Protein AF-A0A920VKP1-F1 (afdb_monomer)

Radius of gyration: 24.58 Å; Cα contacts (8 Å, |Δi|>4): 912; chains: 1; bounding box: 59×66×65 Å

Foldseek 3Di:
DWKFKAFPDDDAFCCPLVVCRAFIFDWDWDDDPQKIWIFTFDFQADEDCPDPCNVVRVVVRRHDTQDMFGFPDADPVRDTDTDCFCSQQDDRPSHDSAPAWDNVQKGWPDWDDDPFKIKTKMKIKGWHQDRDDDPDDDPDDDDDDDPDPRDTDIDITIMMMMDGHDDPDADFFAWDDPLFFFDWAWHFYPHDPDPDGDTTITGAAADFDFPDNPAQAGATPDAQEEEEEPPPDPLLLVLLQLLFCLCQVLVVLLRYNRRTTYDHFDDCVRPVPDDQSHLQHAYEAEAAYPDQDKAWAFDADSVHSHTRYIYIYHYPNVLVVLLVLCLVQPVVQDVQSVDPPRDSVVSSNSVSLRSNLSSCRRRTGAADQCFLVPDDLVLLLAQVSCVVFVLENTQASSHPPAFNSSHDNVSNHDPSSRGGGGTNSNSLSSNLRRRDDPVDPHSVVCVVVSVCSSVCVPDDDPD

Secondary structure (DSSP, 8-state):
-EEEEEES---TT-GGGTTTTS-EEEEEEEEETTEEEEEEE--SEE--TTSTTHHHHHHHTT--EEEEEE--EE-TT-PEE---HHHHHS--GGG-SSBT--GGG-EEEEEEE-SSEEEEEEEEEEEEPPPPP------S------------EEEEEEEEEEEEPPPSSPPPP-B--TTS---EEEEEETT-SSSS--EEEEE-EE---BSSTTSSS--BSS-EEEEEPTTS-TTTHHHHHHHHHTTHHHHHHTT-TT-EEEEEPPPTTT-TT--TT-TTSEEEEEE--SS--EEEEEEE-TTT-EEEEEEEEEETTHHHHHHHHHHHHHGGG-GGGSSSSPPHHHHHHHHHHHHHHHHHHHTTPPP-TTGGGSS-TTGGG-HHHHHHTTS-SSS-TTSS--S-TT--GGG---GGGGS--S-HHHHHHHHHHH---TT-SSTTTTHHHHHHHHTTTT-----

Sequence (463 aa):
MLLIQRTMESTLQDPGSFFTGGPRLIVQWERQGDRVILRGKDYDMIADSTAAIWSVVSGFRRGPVLATFDVEAYGADSSAVIDVSDVFLTNIPELNPIDGLNRGRSWVEESWSFEDAVNVQVTQSGSGRGAAPGGRGGGPGGGRGGGQGQTRSQRAQRVFFSMARLPEEPMMPRWHDERVGFNSSRSYDFTRPDNRLEQIRFIHRFKLVKENPNAEISDPVDPIVYWIDPATPDWLKPWIVKGVNEWQPAFEDAGFSNAIVGRIAPTPEEDPSFSMYDARHSAIYWRPSTVANATGGQIVDPRSGQILKGEVNMYHNIMELQKNWYFIQVGPLDERAQSLPMPDSLMGRLVEYVVTHEIGHSIGFPHNMKASAMYPADSVRSASFLERMGGTHTATLMDYSRFNYVAQPEDNIPLEYLIPQVGPYDHFGVRWGYSPIPEADTPDEELETLNEWARGKRIFTRG

Nearest PDB structures (foldseek):
  6h03-assembly1_E  TM=4.104E-01  e=2.369E-01  Homo sapiens
  6yfq-assembly1_AA  TM=1.968E-01  e=4.390E+00  Leviviridae sp.
  5lf5-assembly1_A-2  TM=1.825E-01  e=9.240E+00  Mus musculus

Structure (mmCIF, N/CA/C/O backbone):
data_AF-A0A920VKP1-F1
#
_entry.id   AF-A0A920VKP1-F1
#
loop_
_atom_site.group_PDB
_atom_site.id
_atom_site.type_symbol
_atom_site.label_atom_id
_atom_site.label_alt_id
_atom_site.label_comp_id
_atom_site.label_asym_id
_atom_site.label_entity_id
_atom_site.label_seq_id
_atom_site.pdbx_PDB_ins_code
_atom_site.Cartn_x
_atom_site.Cartn_y
_atom_site.Cartn_z
_atom_site.occupancy
_atom_site.B_iso_or_equiv
_atom_site.auth_seq_id
_atom_site.auth_comp_id
_atom_site.auth_asym_id
_atom_site.auth_atom_id
_atom_site.pdbx_PDB_model_num
ATOM 1 N N . MET A 1 1 ? 9.519 -6.803 -16.233 1.00 84.50 1 MET A N 1
ATOM 2 C CA . MET A 1 1 ? 10.061 -6.273 -14.966 1.00 84.50 1 MET A CA 1
ATOM 3 C C . MET A 1 1 ? 9.212 -5.091 -14.540 1.00 84.50 1 MET A C 1
ATOM 5 O O . MET A 1 1 ? 8.651 -4.422 -15.397 1.00 84.50 1 MET A O 1
ATOM 9 N N . LEU A 1 2 ? 9.083 -4.862 -13.245 1.00 83.31 2 LEU A N 1
ATOM 10 C CA . LEU A 1 2 ? 8.477 -3.690 -12.639 1.00 83.31 2 LEU A CA 1
ATOM 11 C C . LEU A 1 2 ? 9.584 -2.680 -12.333 1.00 83.31 2 LEU A C 1
ATOM 13 O O . LEU A 1 2 ? 10.494 -2.996 -11.576 1.00 83.31 2 LEU A O 1
ATOM 17 N N . LEU A 1 3 ? 9.501 -1.493 -12.926 1.00 81.94 3 LEU A N 1
ATOM 18 C CA . LEU A 1 3 ? 10.370 -0.357 -12.650 1.00 81.94 3 LEU A CA 1
ATOM 19 C C . LEU A 1 3 ? 9.624 0.624 -11.749 1.00 81.94 3 LEU A C 1
ATOM 21 O O . LEU A 1 3 ? 8.578 1.165 -12.114 1.00 81.94 3 LEU A O 1
ATOM 25 N N . ILE A 1 4 ? 10.184 0.848 -10.570 1.00 78.69 4 ILE A N 1
ATOM 26 C CA . ILE A 1 4 ? 9.683 1.749 -9.545 1.00 78.69 4 ILE A CA 1
ATOM 27 C C . ILE A 1 4 ? 10.696 2.864 -9.353 1.00 78.69 4 ILE A C 1
ATOM 29 O O . ILE A 1 4 ? 11.867 2.608 -9.086 1.00 78.69 4 ILE A O 1
ATOM 33 N N . GLN A 1 5 ? 10.229 4.103 -9.435 1.00 78.06 5 GLN A N 1
ATOM 34 C CA . GLN A 1 5 ? 11.038 5.273 -9.132 1.00 78.06 5 GLN A CA 1
ATOM 35 C C . GLN A 1 5 ? 10.550 5.957 -7.855 1.00 78.06 5 GLN A C 1
ATOM 37 O O . GLN A 1 5 ? 9.350 6.154 -7.643 1.00 78.06 5 GLN A O 1
ATOM 42 N N . ARG A 1 6 ? 11.485 6.372 -7.003 1.00 76.00 6 ARG A N 1
ATOM 43 C CA . ARG A 1 6 ? 11.210 7.072 -5.747 1.00 76.00 6 ARG A CA 1
ATOM 44 C C . ARG A 1 6 ? 12.162 8.244 -5.580 1.00 76.00 6 ARG A C 1
ATOM 46 O O . ARG A 1 6 ? 13.371 8.064 -5.557 1.00 76.00 6 ARG A O 1
ATOM 53 N N . THR A 1 7 ? 11.631 9.444 -5.389 1.00 69.88 7 THR A N 1
ATOM 54 C CA . THR A 1 7 ? 12.447 10.561 -4.902 1.00 69.88 7 THR A CA 1
ATOM 55 C C . THR A 1 7 ? 12.664 10.383 -3.400 1.00 69.88 7 THR A C 1
ATOM 57 O O . THR A 1 7 ? 11.697 10.313 -2.642 1.00 69.88 7 THR A O 1
ATOM 60 N N . MET A 1 8 ? 13.921 10.280 -2.967 1.00 68.56 8 MET A N 1
ATOM 61 C CA . MET A 1 8 ? 14.285 10.043 -1.562 1.00 68.56 8 MET A CA 1
ATOM 62 C C . MET A 1 8 ? 14.210 11.329 -0.730 1.00 68.56 8 MET A C 1
ATOM 64 O O . MET A 1 8 ? 13.926 11.293 0.465 1.00 68.56 8 MET A O 1
ATOM 68 N N . GLU A 1 9 ? 14.441 12.476 -1.369 1.00 62.19 9 GLU A N 1
ATOM 69 C CA . GLU A 1 9 ? 14.455 13.791 -0.733 1.00 62.19 9 GLU A CA 1
ATOM 70 C C . GLU A 1 9 ? 13.168 14.555 -1.051 1.00 62.19 9 GLU A C 1
ATOM 72 O O . GLU A 1 9 ? 13.020 15.161 -2.110 1.00 62.19 9 GLU A O 1
ATOM 77 N N . SER A 1 10 ? 12.225 14.550 -0.110 1.00 51.06 10 SER A N 1
ATOM 78 C CA . SER A 1 10 ? 11.078 15.455 -0.139 1.00 51.06 10 SER A CA 1
ATOM 79 C C . SER A 1 10 ? 11.280 16.604 0.826 1.00 51.06 10 SER A C 1
ATOM 81 O O . SER A 1 10 ? 11.380 16.396 2.034 1.00 51.06 10 SER A O 1
ATOM 83 N N . THR A 1 11 ? 11.236 17.827 0.312 1.00 46.12 11 THR A N 1
ATOM 84 C CA . THR A 1 11 ? 11.181 19.032 1.144 1.00 46.12 11 THR A CA 1
ATOM 85 C C . THR A 1 11 ? 9.770 19.282 1.692 1.00 46.12 11 THR A C 1
ATOM 87 O O . THR A 1 11 ? 8.772 18.789 1.173 1.00 46.12 11 THR A O 1
ATOM 90 N N . LEU A 1 12 ? 9.715 20.086 2.753 1.00 48.16 12 LEU A N 1
ATOM 91 C CA . LEU A 1 12 ? 8.594 20.410 3.645 1.00 48.16 12 LEU A CA 1
ATOM 92 C C . LEU A 1 12 ? 7.227 20.794 3.012 1.00 48.16 12 LEU A C 1
ATOM 94 O O . LEU A 1 12 ? 6.290 20.984 3.788 1.00 48.16 12 LEU A O 1
ATOM 98 N N . GLN A 1 13 ? 7.089 20.986 1.686 1.00 46.62 13 GLN A N 1
ATOM 99 C CA . GLN A 1 13 ? 5.986 21.771 1.082 1.00 46.62 13 GLN A CA 1
ATOM 100 C C . GLN A 1 13 ? 5.433 21.328 -0.299 1.00 46.62 13 GLN A C 1
ATOM 102 O O . GLN A 1 13 ? 4.653 22.086 -0.871 1.00 46.62 13 GLN A O 1
ATOM 107 N N . ASP A 1 14 ? 5.758 20.155 -0.859 1.00 46.66 14 ASP A N 1
ATOM 108 C CA . ASP A 1 14 ? 5.208 19.750 -2.180 1.00 46.66 14 ASP A CA 1
ATOM 109 C C . ASP A 1 14 ? 4.529 18.367 -2.195 1.00 46.66 14 ASP A C 1
ATOM 111 O O . ASP A 1 14 ? 5.041 17.443 -2.815 1.00 46.66 14 ASP A O 1
ATOM 115 N N . PRO A 1 15 ? 3.359 18.192 -1.551 1.00 40.69 15 PRO A N 1
ATOM 116 C CA . PRO A 1 15 ? 2.653 16.906 -1.485 1.00 40.69 15 PRO A CA 1
ATOM 117 C C . PRO A 1 15 ? 2.220 16.350 -2.860 1.00 40.69 15 PRO A C 1
ATOM 119 O O . PRO A 1 15 ? 1.941 15.159 -2.968 1.00 40.69 15 PRO A O 1
ATOM 122 N N . GLY A 1 16 ? 2.170 17.179 -3.914 1.00 38.59 16 GLY A N 1
ATOM 123 C CA . GLY A 1 16 ? 1.652 16.814 -5.240 1.00 38.59 16 GLY A CA 1
ATOM 124 C C . GLY A 1 16 ? 2.513 15.803 -6.001 1.00 38.59 16 GLY A C 1
ATOM 125 O O . GLY A 1 16 ? 1.975 14.929 -6.674 1.00 38.59 16 GLY A O 1
ATOM 126 N N . SER A 1 17 ? 3.836 15.880 -5.846 1.00 44.00 17 SER A N 1
ATOM 127 C CA . SER A 1 17 ? 4.789 14.911 -6.414 1.00 44.00 17 SER A CA 1
ATOM 128 C C . SER A 1 17 ? 4.730 13.536 -5.714 1.00 44.00 17 SER A C 1
ATOM 130 O O . SER A 1 17 ? 5.165 12.524 -6.262 1.00 44.00 17 SER A O 1
ATOM 132 N N . PHE A 1 18 ? 4.151 13.477 -4.505 1.00 44.25 18 PHE A N 1
ATOM 133 C CA . PHE A 1 18 ? 4.153 12.281 -3.652 1.00 44.25 18 PHE A CA 1
ATOM 134 C C . PHE A 1 18 ? 2.936 11.378 -3.826 1.00 44.25 18 PHE A C 1
ATOM 136 O O . PHE A 1 18 ? 3.091 10.167 -3.692 1.00 44.25 18 PHE A O 1
ATOM 143 N N . PHE A 1 19 ? 1.761 11.913 -4.184 1.00 39.72 19 PHE A N 1
ATOM 144 C CA . PHE A 1 19 ? 0.551 11.094 -4.378 1.00 39.72 19 PHE A CA 1
ATOM 145 C C . PHE A 1 19 ? 0.702 10.028 -5.472 1.00 39.72 19 PHE A C 1
ATOM 147 O O . PHE A 1 19 ? 0.017 9.011 -5.430 1.00 39.72 19 PHE A O 1
ATOM 154 N N . THR A 1 20 ? 1.597 10.231 -6.439 1.00 44.19 20 THR A N 1
ATOM 155 C CA . THR A 1 20 ? 1.858 9.256 -7.506 1.00 44.19 20 THR A CA 1
ATOM 156 C C . THR A 1 20 ? 3.029 8.326 -7.198 1.00 44.19 20 THR A C 1
ATOM 158 O O . THR A 1 20 ? 3.114 7.263 -7.807 1.00 44.19 20 THR A O 1
ATOM 161 N N . GLY A 1 21 ? 3.896 8.672 -6.233 1.00 52.50 21 GLY A N 1
ATOM 162 C CA . GLY A 1 21 ? 5.114 7.921 -5.940 1.00 52.50 21 GLY A CA 1
ATOM 163 C C . GLY A 1 21 ? 5.900 7.654 -7.219 1.00 52.50 21 GLY A C 1
ATOM 164 O O . GLY A 1 21 ? 5.988 6.503 -7.624 1.00 52.50 21 GLY A O 1
ATOM 165 N N . GLY A 1 22 ? 6.394 8.708 -7.878 1.00 59.03 22 GLY A N 1
ATOM 166 C CA . GLY A 1 22 ? 7.112 8.596 -9.151 1.00 59.03 22 GLY A CA 1
ATOM 167 C C . GLY A 1 22 ? 6.372 7.793 -10.241 1.00 59.03 22 GLY A C 1
ATOM 168 O O . GLY A 1 22 ? 5.240 7.344 -10.070 1.00 59.03 22 GLY A O 1
ATOM 169 N N . PRO A 1 23 ? 6.980 7.612 -11.413 1.00 64.31 23 PRO A N 1
ATOM 170 C CA . PRO A 1 23 ? 6.503 6.640 -12.379 1.00 64.31 23 PRO A CA 1
ATOM 171 C C . PRO A 1 23 ? 6.660 5.208 -11.849 1.00 64.31 23 PRO A C 1
ATOM 173 O O . PRO A 1 23 ? 7.666 4.834 -11.237 1.00 64.31 23 PRO A O 1
ATOM 176 N N . ARG A 1 24 ? 5.631 4.402 -12.116 1.00 80.31 24 ARG A N 1
ATOM 177 C CA . ARG A 1 24 ? 5.599 2.952 -11.917 1.00 80.31 24 ARG A CA 1
ATOM 178 C C . ARG A 1 24 ? 5.320 2.348 -13.278 1.00 80.31 24 ARG A C 1
ATOM 180 O O . ARG A 1 24 ? 4.229 2.529 -13.814 1.00 80.31 24 ARG A O 1
ATOM 187 N N . LEU A 1 25 ? 6.311 1.692 -13.858 1.00 86.44 25 LEU A N 1
ATOM 188 C CA . LEU A 1 25 ? 6.225 1.192 -15.223 1.00 86.44 25 LEU A CA 1
ATOM 189 C C . LEU A 1 25 ? 6.454 -0.306 -15.228 1.00 86.44 25 LEU A C 1
ATOM 191 O O . LEU A 1 25 ? 7.379 -0.805 -14.591 1.00 86.44 25 LEU A O 1
ATOM 195 N N . ILE A 1 26 ? 5.662 -1.027 -16.013 1.00 89.25 26 ILE A N 1
ATOM 196 C CA . ILE A 1 26 ? 6.088 -2.355 -16.430 1.00 89.25 26 ILE A CA 1
ATOM 197 C C . ILE A 1 26 ? 6.994 -2.170 -17.635 1.00 89.25 26 ILE A C 1
ATOM 199 O O . ILE A 1 26 ? 6.613 -1.538 -18.617 1.00 89.25 26 ILE A O 1
ATOM 203 N N . VAL A 1 27 ? 8.203 -2.710 -17.550 1.00 91.81 27 VAL A N 1
ATOM 204 C CA . VAL A 1 27 ? 9.206 -2.623 -18.604 1.00 91.81 27 VAL A CA 1
ATOM 205 C C . VAL A 1 27 ? 9.667 -4.001 -19.064 1.00 91.81 27 VAL A C 1
ATOM 207 O O . VAL A 1 27 ? 9.647 -4.977 -18.306 1.00 91.81 27 VAL A O 1
ATOM 210 N N . GLN A 1 28 ? 10.089 -4.091 -20.319 1.00 92.81 28 GLN A N 1
ATOM 211 C CA . GLN A 1 28 ? 10.661 -5.295 -20.911 1.00 92.81 28 GLN A CA 1
ATOM 212 C C . GLN A 1 28 ? 11.976 -4.961 -21.609 1.00 92.81 28 GLN A C 1
ATOM 214 O O . GLN A 1 28 ? 12.040 -4.012 -22.390 1.00 92.81 28 GLN A O 1
ATOM 219 N N . TRP A 1 29 ? 12.991 -5.778 -21.339 1.00 92.88 29 TRP A N 1
ATOM 220 C CA . TRP A 1 29 ? 14.265 -5.774 -22.047 1.00 92.88 29 TRP A CA 1
ATOM 221 C C . TRP A 1 29 ? 14.199 -6.768 -23.213 1.00 92.88 29 TRP A C 1
ATOM 223 O O . TRP A 1 29 ? 13.805 -7.920 -23.028 1.00 92.88 29 TRP A O 1
ATOM 233 N N . GLU A 1 30 ? 14.550 -6.327 -24.419 1.00 93.88 30 GLU A N 1
ATOM 234 C CA . GLU A 1 30 ? 14.538 -7.136 -25.645 1.00 93.88 30 GLU A CA 1
ATOM 235 C C . GLU A 1 30 ? 15.901 -7.032 -26.343 1.00 93.88 30 GLU A C 1
ATOM 237 O O . GLU A 1 30 ? 16.362 -5.924 -26.608 1.00 93.88 30 GLU A O 1
ATOM 242 N N . ARG A 1 31 ? 16.542 -8.159 -26.685 1.00 93.31 31 ARG A N 1
ATOM 243 C CA . ARG A 1 31 ? 17.766 -8.162 -27.509 1.00 93.31 31 ARG A CA 1
ATOM 244 C C . ARG A 1 31 ? 17.423 -8.388 -28.982 1.00 93.31 31 ARG A C 1
ATOM 246 O O . ARG A 1 31 ? 16.728 -9.346 -29.311 1.00 93.31 31 ARG A O 1
ATOM 253 N N . GLN A 1 32 ? 17.942 -7.540 -29.867 1.00 92.56 32 GLN A N 1
ATOM 254 C CA . GLN A 1 32 ? 17.837 -7.671 -31.323 1.00 92.56 32 GLN A CA 1
ATOM 255 C C . GLN A 1 32 ? 19.216 -7.481 -31.962 1.00 92.56 32 GLN A C 1
ATOM 257 O O . GLN A 1 32 ? 19.676 -6.354 -32.137 1.00 92.56 32 GLN A O 1
ATOM 262 N N . GLY A 1 33 ? 19.880 -8.589 -32.310 1.00 91.12 33 GLY A N 1
ATOM 263 C CA . GLY A 1 33 ? 21.278 -8.554 -32.752 1.00 91.12 33 GLY A CA 1
ATOM 264 C C . GLY A 1 33 ? 22.174 -7.939 -31.674 1.00 91.12 33 GLY A C 1
ATOM 265 O O . GLY A 1 33 ? 22.055 -8.308 -30.506 1.00 91.12 33 GLY A O 1
ATOM 266 N N . ASP A 1 34 ? 22.993 -6.964 -32.070 1.00 93.25 34 ASP A N 1
ATOM 267 C CA . ASP A 1 34 ? 23.908 -6.216 -31.194 1.00 93.25 34 ASP A CA 1
ATOM 268 C C . ASP A 1 34 ? 23.252 -5.001 -30.514 1.00 93.25 34 ASP A C 1
ATOM 270 O O . ASP A 1 34 ? 23.934 -4.060 -30.113 1.00 93.25 34 ASP A O 1
ATOM 274 N N . ARG A 1 35 ? 21.919 -4.997 -30.386 1.00 95.50 35 ARG A N 1
ATOM 275 C CA . ARG A 1 35 ? 21.173 -3.963 -29.658 1.00 95.50 35 ARG A CA 1
ATOM 276 C C . ARG A 1 35 ? 20.294 -4.553 -28.574 1.00 95.50 35 ARG A C 1
ATOM 278 O O . ARG A 1 35 ? 19.673 -5.602 -28.760 1.00 95.50 35 ARG A O 1
ATOM 285 N N . VAL A 1 36 ? 20.158 -3.817 -27.480 1.00 96.50 36 VAL A N 1
ATOM 286 C CA . VAL A 1 36 ? 19.179 -4.070 -26.424 1.00 96.50 36 VAL A CA 1
ATOM 287 C C . VAL A 1 36 ? 18.184 -2.912 -26.378 1.00 96.50 36 VAL A C 1
ATOM 289 O O . VAL A 1 36 ? 18.544 -1.751 -26.542 1.00 96.50 36 VAL A O 1
ATOM 292 N N . ILE A 1 37 ? 16.906 -3.221 -26.187 1.00 95.31 37 ILE A N 1
ATOM 293 C CA . ILE A 1 37 ? 15.801 -2.261 -26.189 1.00 95.31 37 ILE A CA 1
ATOM 294 C C . ILE A 1 37 ? 15.087 -2.343 -24.843 1.00 95.31 37 ILE A C 1
ATOM 296 O O . ILE A 1 37 ? 14.691 -3.431 -24.425 1.00 95.31 37 ILE A O 1
ATOM 300 N N . LEU A 1 38 ? 14.875 -1.195 -24.201 1.00 94.56 38 LEU A N 1
ATOM 301 C CA . LEU A 1 38 ? 13.991 -1.049 -23.048 1.00 94.56 38 LEU A CA 1
ATOM 302 C C . LEU A 1 38 ? 12.633 -0.535 -23.527 1.00 94.56 38 LEU A C 1
ATOM 304 O O . LEU A 1 38 ? 12.546 0.551 -24.104 1.00 94.56 38 LEU A O 1
ATOM 308 N N . ARG A 1 39 ? 11.564 -1.297 -23.290 1.00 93.38 39 ARG A N 1
ATOM 309 C CA . ARG A 1 39 ? 10.190 -0.920 -23.660 1.00 93.38 39 ARG A CA 1
ATOM 310 C C . ARG A 1 39 ? 9.286 -0.783 -22.454 1.00 93.38 39 ARG A C 1
ATOM 312 O O . ARG A 1 39 ? 9.370 -1.605 -21.549 1.00 93.38 39 ARG A O 1
ATOM 319 N N . GLY A 1 40 ? 8.365 0.175 -22.503 1.00 91.44 40 GLY A N 1
ATOM 320 C CA . GLY A 1 40 ? 7.200 0.198 -21.621 1.00 91.44 40 GLY A CA 1
ATOM 321 C C . GLY A 1 40 ? 6.178 -0.856 -22.052 1.00 91.44 40 GLY A C 1
ATOM 322 O O . GLY A 1 40 ? 6.073 -1.177 -23.236 1.00 91.44 40 GLY A O 1
ATOM 323 N N . LYS A 1 41 ? 5.431 -1.417 -21.101 1.00 89.62 41 LYS A N 1
ATOM 324 C CA . LYS A 1 41 ? 4.401 -2.436 -21.329 1.00 89.62 41 LYS A CA 1
ATOM 325 C C . LYS A 1 41 ? 3.115 -2.070 -20.609 1.00 89.62 41 LYS A C 1
ATOM 327 O O . LYS A 1 41 ? 3.144 -1.563 -19.492 1.00 89.62 41 LYS A O 1
ATOM 332 N N . ASP A 1 42 ? 2.011 -2.415 -21.257 1.00 83.94 42 ASP A N 1
ATOM 333 C CA . ASP A 1 42 ? 0.654 -2.197 -20.775 1.00 83.94 42 ASP A CA 1
ATOM 334 C C . ASP A 1 42 ? -0.138 -3.521 -20.809 1.00 83.94 42 ASP A C 1
ATOM 336 O O . ASP A 1 42 ? 0.140 -4.425 -21.614 1.00 83.94 42 ASP A O 1
ATOM 340 N N . TYR A 1 43 ? -1.088 -3.647 -19.887 1.00 83.00 43 TYR A N 1
ATOM 341 C CA . TYR A 1 43 ? -1.920 -4.821 -19.629 1.00 83.00 43 TYR A CA 1
ATOM 342 C C . TYR A 1 43 ? -3.422 -4.480 -19.579 1.00 83.00 43 TYR A C 1
ATOM 344 O O . TYR A 1 43 ? -4.238 -5.336 -19.233 1.00 83.00 43 TYR A O 1
ATOM 352 N N . ASP A 1 44 ? -3.810 -3.277 -20.007 1.00 82.94 44 ASP A N 1
ATOM 353 C CA . ASP A 1 44 ? -5.208 -2.844 -20.124 1.00 82.94 44 ASP A CA 1
ATOM 354 C C . ASP A 1 44 ? -6.016 -3.666 -21.146 1.00 82.94 44 ASP A C 1
ATOM 356 O O . ASP A 1 44 ? -7.246 -3.645 -21.136 1.00 82.94 44 ASP A O 1
ATOM 360 N N . MET A 1 45 ? -5.337 -4.407 -22.028 1.00 85.38 45 MET A N 1
ATOM 361 C CA . MET A 1 45 ? -5.939 -5.316 -23.004 1.00 85.38 45 MET A CA 1
ATOM 362 C C . MET A 1 45 ? -5.341 -6.713 -22.856 1.00 85.38 45 MET A C 1
ATOM 364 O O . MET A 1 45 ? -4.117 -6.871 -22.889 1.00 85.38 45 MET A O 1
ATOM 368 N N . ILE A 1 46 ? -6.189 -7.734 -22.761 1.00 84.00 46 ILE A N 1
ATOM 369 C CA . ILE A 1 46 ? -5.780 -9.140 -22.720 1.00 84.00 46 ILE A CA 1
ATOM 370 C C . ILE A 1 46 ? -6.548 -9.976 -23.747 1.00 84.00 46 ILE A C 1
ATOM 372 O O . ILE A 1 46 ? -7.617 -9.603 -24.226 1.00 84.00 46 ILE A O 1
ATOM 376 N N . ALA A 1 47 ? -5.948 -11.100 -24.118 1.00 83.25 47 ALA A N 1
ATOM 377 C CA . ALA A 1 47 ? -6.529 -12.120 -24.975 1.00 83.25 47 ALA A CA 1
ATOM 378 C C . ALA A 1 47 ? -5.790 -13.436 -24.715 1.00 83.25 47 ALA A C 1
ATOM 380 O O . ALA A 1 47 ? -4.573 -13.410 -24.500 1.00 83.25 47 ALA A O 1
ATOM 381 N N . ASP A 1 48 ? -6.497 -14.562 -24.779 1.00 82.19 48 ASP A N 1
ATOM 382 C CA . ASP A 1 48 ? -5.887 -15.887 -24.891 1.00 82.19 48 ASP A CA 1
ATOM 383 C C . ASP A 1 48 ? -4.895 -15.913 -26.066 1.00 82.19 48 ASP A C 1
ATOM 385 O O . ASP A 1 48 ? -5.221 -15.536 -27.195 1.00 82.19 48 ASP A O 1
ATOM 389 N N . SER A 1 49 ? -3.671 -16.366 -25.792 1.00 84.69 49 SER A N 1
ATOM 390 C CA . SER A 1 49 ? -2.590 -16.469 -26.776 1.00 84.69 49 SER A CA 1
ATOM 391 C C . SER A 1 49 ? -2.887 -17.403 -27.956 1.00 84.69 49 SER A C 1
ATOM 393 O O . SER A 1 49 ? -2.262 -17.280 -29.011 1.00 84.69 49 SER A O 1
ATOM 395 N N . THR A 1 50 ? -3.842 -18.319 -27.795 1.00 88.44 50 THR A N 1
ATOM 396 C CA . THR A 1 50 ? -4.293 -19.264 -28.823 1.00 88.44 50 THR A CA 1
ATOM 397 C C . THR A 1 50 ? -5.401 -18.693 -29.713 1.00 88.44 50 THR A C 1
ATOM 399 O O . THR A 1 50 ? -5.672 -19.234 -30.787 1.00 88.44 50 THR A O 1
ATOM 402 N N . ALA A 1 51 ? -6.028 -17.581 -29.314 1.00 86.75 51 ALA A N 1
ATOM 403 C CA . ALA A 1 51 ? -7.113 -16.969 -30.066 1.00 86.75 51 ALA A CA 1
ATOM 404 C C . ALA A 1 51 ? -6.605 -16.189 -31.286 1.00 86.75 51 ALA A C 1
ATOM 406 O O . ALA A 1 51 ? -5.559 -15.542 -31.258 1.00 86.75 51 ALA A O 1
ATOM 407 N N . ALA A 1 52 ? -7.406 -16.150 -32.354 1.00 88.94 52 ALA A N 1
ATOM 408 C CA . ALA A 1 52 ? -7.049 -15.445 -33.590 1.00 88.94 52 ALA A CA 1
ATOM 409 C C . ALA A 1 52 ? -6.762 -13.943 -33.380 1.00 88.94 52 ALA A C 1
ATOM 411 O O . ALA A 1 52 ? -5.923 -13.366 -34.070 1.00 88.94 52 ALA A O 1
ATOM 412 N N . ILE A 1 53 ? -7.427 -13.305 -32.410 1.00 87.44 53 ILE A N 1
ATOM 413 C CA . ILE A 1 53 ? -7.252 -11.878 -32.103 1.00 87.44 53 ILE A CA 1
ATOM 414 C C . ILE A 1 53 ? -5.928 -11.566 -31.384 1.00 87.44 53 ILE A C 1
ATOM 416 O O . ILE A 1 53 ? -5.501 -10.407 -31.348 1.00 87.44 53 ILE A O 1
ATOM 420 N N . TRP A 1 54 ? -5.238 -12.589 -30.860 1.00 87.62 54 TRP A N 1
ATOM 421 C CA . TRP A 1 54 ? -3.989 -12.440 -30.113 1.00 87.62 54 TRP A CA 1
ATOM 422 C C . TRP A 1 54 ? -2.921 -11.671 -30.889 1.00 87.62 54 TRP A C 1
ATOM 424 O O . TRP A 1 54 ? -2.239 -10.826 -30.311 1.00 87.62 54 TRP A O 1
ATOM 434 N N . SER A 1 55 ? -2.774 -11.900 -32.198 1.00 87.31 55 SER A N 1
ATOM 435 C CA . SER A 1 55 ? -1.736 -11.228 -32.994 1.00 87.31 55 SER A CA 1
ATOM 436 C C . SER A 1 55 ? -1.909 -9.706 -33.021 1.00 87.31 55 SER A C 1
ATOM 438 O O . SER A 1 55 ? -0.925 -8.970 -33.076 1.00 87.31 55 SER A O 1
ATOM 440 N N . VAL A 1 56 ? -3.154 -9.225 -32.958 1.00 89.00 56 VAL A N 1
ATOM 441 C CA . VAL A 1 56 ? -3.477 -7.795 -32.924 1.00 89.00 56 VAL A CA 1
ATOM 442 C C . VAL A 1 56 ? -3.276 -7.245 -31.514 1.00 89.00 56 VAL A C 1
ATOM 444 O O . VAL A 1 56 ? -2.556 -6.262 -31.342 1.00 89.00 56 VAL A O 1
ATOM 447 N N . VAL A 1 57 ? -3.835 -7.912 -30.497 1.00 86.62 57 VAL A N 1
ATOM 448 C CA . VAL A 1 57 ? -3.719 -7.494 -29.086 1.00 86.62 57 VAL A CA 1
ATOM 449 C C . VAL A 1 57 ? -2.255 -7.460 -28.639 1.00 86.62 57 VAL A C 1
ATOM 451 O O . VAL A 1 57 ? -1.791 -6.459 -28.097 1.00 86.62 57 VAL A O 1
ATOM 454 N N . SER A 1 58 ? -1.485 -8.508 -28.933 1.00 84.12 58 SER A N 1
ATOM 455 C CA . SER A 1 58 ? -0.047 -8.564 -28.637 1.00 84.12 58 SER A CA 1
ATOM 456 C C . SER A 1 58 ? 0.757 -7.490 -29.379 1.00 84.12 58 SER A C 1
ATOM 458 O O . SER A 1 58 ? 1.745 -6.987 -28.843 1.00 84.12 58 SER A O 1
ATOM 460 N N . GLY A 1 59 ? 0.318 -7.087 -30.578 1.00 84.75 59 GLY A N 1
ATOM 461 C CA . GLY A 1 59 ? 0.872 -5.959 -31.324 1.00 84.75 59 GLY A CA 1
ATOM 462 C C . GLY A 1 59 ? 0.718 -4.631 -30.581 1.00 84.75 59 GLY A C 1
ATOM 463 O O . GLY A 1 59 ? 1.710 -3.926 -30.390 1.00 84.75 59 GLY A O 1
ATOM 464 N N . PHE A 1 60 ? -0.489 -4.318 -30.098 1.00 82.81 60 PHE A N 1
ATOM 465 C CA . PHE A 1 60 ? -0.742 -3.116 -29.290 1.00 82.81 60 PHE A CA 1
ATOM 466 C C . PHE A 1 60 ? 0.025 -3.131 -27.963 1.00 82.81 60 PHE A C 1
ATOM 468 O O . PHE A 1 60 ? 0.562 -2.109 -27.539 1.00 82.81 60 PHE A O 1
ATOM 475 N N . ARG A 1 61 ? 0.172 -4.308 -27.350 1.00 83.44 61 ARG A N 1
ATOM 476 C CA . ARG A 1 61 ? 0.933 -4.492 -26.105 1.00 83.44 61 ARG A CA 1
ATOM 477 C C . ARG A 1 61 ? 2.452 -4.411 -26.270 1.00 83.44 61 ARG A C 1
ATOM 479 O O . ARG A 1 61 ? 3.176 -4.563 -25.288 1.00 83.44 61 ARG A O 1
ATOM 486 N N . ARG A 1 62 ? 2.984 -4.179 -27.478 1.00 82.56 62 ARG A N 1
ATOM 487 C CA . ARG A 1 62 ? 4.435 -3.976 -27.659 1.00 82.56 62 ARG A CA 1
ATOM 488 C C . ARG A 1 62 ? 4.945 -2.745 -26.913 1.00 82.56 62 ARG A C 1
ATOM 490 O O . ARG A 1 62 ? 6.074 -2.796 -26.434 1.00 82.56 62 ARG A O 1
ATOM 497 N N . GLY A 1 63 ? 4.112 -1.710 -26.797 1.00 87.44 63 GLY A N 1
ATOM 498 C CA . GLY A 1 63 ? 4.401 -0.484 -26.057 1.00 87.44 63 GLY A CA 1
ATOM 499 C C . GLY A 1 63 ? 5.562 0.359 -26.619 1.00 87.44 63 GLY A C 1
ATOM 500 O O . GLY A 1 63 ? 6.219 -0.027 -27.599 1.00 87.44 63 GLY A O 1
ATOM 501 N N . PRO A 1 64 ? 5.794 1.552 -26.040 1.00 90.62 64 PRO A N 1
ATOM 502 C CA . PRO A 1 64 ? 6.807 2.490 -26.513 1.00 90.62 64 PRO A CA 1
ATOM 503 C C . PRO A 1 64 ? 8.229 1.989 -26.229 1.00 90.62 64 PRO A C 1
ATOM 505 O O . PRO A 1 64 ? 8.474 1.296 -25.241 1.00 90.62 64 PRO A O 1
ATOM 508 N N . VAL A 1 65 ? 9.179 2.365 -27.090 1.00 92.75 65 VAL A N 1
ATOM 509 C CA . VAL A 1 65 ? 10.615 2.240 -26.790 1.00 92.75 65 VAL A CA 1
ATOM 510 C C . VAL A 1 65 ? 10.998 3.389 -25.868 1.00 92.75 65 VAL A C 1
ATOM 512 O O . VAL A 1 65 ? 10.875 4.541 -26.269 1.00 92.75 65 VAL A O 1
ATOM 515 N N . LEU A 1 66 ? 11.460 3.069 -24.662 1.00 91.94 66 LEU A N 1
ATOM 516 C CA . LEU A 1 66 ? 11.940 4.050 -23.687 1.00 91.94 66 LEU A CA 1
ATOM 517 C C . LEU A 1 66 ? 13.415 4.382 -23.924 1.00 91.94 66 LEU A C 1
ATOM 519 O O . LEU A 1 66 ? 13.815 5.535 -23.817 1.00 91.94 66 LEU A O 1
ATOM 523 N N . ALA A 1 67 ? 14.220 3.370 -24.261 1.00 93.12 67 ALA A N 1
ATOM 524 C CA . ALA A 1 67 ? 15.639 3.527 -24.556 1.00 93.12 67 ALA A CA 1
ATOM 525 C C . ALA A 1 67 ? 16.170 2.377 -25.426 1.00 93.12 67 ALA A C 1
ATOM 527 O O . ALA A 1 67 ? 15.588 1.288 -25.481 1.00 93.12 67 ALA A O 1
ATOM 528 N N . THR A 1 68 ? 17.294 2.621 -26.097 1.00 94.81 68 THR A N 1
ATOM 529 C CA . THR A 1 68 ? 18.033 1.632 -26.891 1.00 94.81 68 THR A CA 1
ATOM 530 C C . THR A 1 68 ? 19.512 1.708 -26.561 1.00 94.81 68 THR A C 1
ATOM 532 O O . THR A 1 68 ? 20.036 2.808 -26.410 1.00 94.81 68 THR A O 1
ATOM 535 N N . PHE A 1 69 ? 20.169 0.556 -26.528 1.00 95.81 69 PHE A N 1
ATOM 536 C CA . PHE A 1 69 ? 21.564 0.404 -26.137 1.00 95.81 69 PHE A CA 1
ATOM 537 C C . PHE A 1 69 ? 22.280 -0.445 -27.176 1.00 95.81 69 PHE A C 1
ATOM 539 O O . PHE A 1 69 ? 21.731 -1.458 -27.623 1.00 95.81 69 PHE A O 1
ATOM 546 N N . ASP A 1 70 ? 23.492 -0.047 -27.536 1.00 96.88 70 ASP A N 1
ATOM 547 C CA . ASP A 1 70 ? 24.405 -0.919 -28.264 1.00 96.88 70 ASP A CA 1
ATOM 548 C C . ASP A 1 70 ? 25.060 -1.892 -27.270 1.00 96.88 70 ASP A C 1
ATOM 550 O O . ASP A 1 70 ? 25.256 -1.567 -26.096 1.00 96.88 70 ASP A O 1
ATOM 554 N N . VAL A 1 71 ? 25.331 -3.121 -27.713 1.00 96.62 71 VAL A N 1
ATOM 555 C CA . VAL A 1 71 ? 26.019 -4.120 -26.887 1.00 96.62 71 VAL A CA 1
ATOM 556 C C . VAL A 1 71 ? 27.514 -3.814 -26.865 1.00 96.62 71 VAL A C 1
ATOM 558 O O . VAL A 1 71 ? 28.178 -3.861 -27.896 1.00 96.62 71 VAL A O 1
ATOM 561 N N . GLU A 1 72 ? 28.041 -3.548 -25.673 1.00 96.44 72 GLU A N 1
ATOM 562 C CA . GLU A 1 72 ? 29.449 -3.200 -25.449 1.00 96.44 72 GLU A CA 1
ATOM 563 C C . GLU A 1 72 ? 30.343 -4.446 -25.407 1.00 96.44 72 GLU A C 1
ATOM 565 O O . GLU A 1 72 ? 31.488 -4.442 -25.860 1.00 96.44 72 GLU A O 1
ATOM 570 N N . ALA A 1 73 ? 29.819 -5.537 -24.849 1.00 96.19 73 ALA A N 1
ATOM 571 C CA . ALA A 1 73 ? 30.516 -6.810 -24.737 1.00 96.19 73 ALA A CA 1
ATOM 572 C C . ALA A 1 73 ? 29.534 -7.971 -24.552 1.00 96.19 73 ALA A C 1
ATOM 574 O O . ALA A 1 73 ? 28.372 -7.784 -24.189 1.00 96.19 73 ALA A O 1
ATOM 575 N N . TYR A 1 74 ? 30.037 -9.189 -24.749 1.00 95.31 74 TYR A N 1
ATOM 576 C CA . TYR A 1 74 ? 29.314 -10.420 -24.454 1.00 95.31 74 TYR A CA 1
ATOM 577 C C . TYR A 1 74 ? 30.010 -11.201 -23.337 1.00 95.31 74 TYR A C 1
ATOM 579 O O . TYR A 1 74 ? 31.231 -11.366 -23.347 1.00 95.31 74 TYR A O 1
ATOM 587 N N . GLY A 1 75 ? 29.219 -11.697 -22.388 1.00 92.88 75 GLY A N 1
ATOM 588 C CA . GLY A 1 75 ? 29.648 -12.671 -21.392 1.00 92.88 75 GLY A CA 1
ATOM 589 C C . GLY A 1 75 ? 29.941 -14.036 -22.018 1.00 92.88 75 GLY A C 1
ATOM 590 O O . GLY A 1 75 ? 29.549 -14.324 -23.150 1.00 92.88 75 GLY A O 1
ATOM 591 N N . ALA A 1 76 ? 30.619 -14.907 -21.266 1.00 93.88 76 ALA A N 1
ATOM 592 C CA . ALA A 1 76 ? 30.954 -16.264 -21.717 1.00 93.88 76 ALA A CA 1
ATOM 593 C C . ALA A 1 76 ? 29.712 -17.128 -22.022 1.00 93.88 76 ALA A C 1
ATOM 595 O O . ALA A 1 76 ? 29.770 -18.054 -22.826 1.00 93.88 76 ALA A O 1
ATOM 596 N N . ASP A 1 77 ? 28.583 -16.798 -21.401 1.00 93.75 77 ASP A N 1
ATOM 597 C CA . ASP A 1 77 ? 27.253 -17.381 -21.584 1.00 93.75 77 ASP A CA 1
ATOM 598 C C . ASP A 1 77 ? 26.431 -16.683 -22.687 1.00 93.75 77 ASP A C 1
ATOM 600 O O . ASP A 1 77 ? 25.247 -16.964 -22.858 1.00 93.75 77 ASP A O 1
ATOM 604 N N . SER A 1 78 ? 27.048 -15.785 -23.462 1.00 90.00 78 SER A N 1
ATOM 605 C CA . SER A 1 78 ? 26.397 -14.917 -24.454 1.00 90.00 78 SER A CA 1
ATOM 606 C C . SER A 1 78 ? 25.459 -13.846 -23.877 1.00 90.00 78 SER A C 1
ATOM 608 O O . SER A 1 78 ? 24.699 -13.242 -24.647 1.00 90.00 78 SER A O 1
ATOM 610 N N . SER A 1 79 ? 25.515 -13.565 -22.571 1.00 91.75 79 SER A N 1
ATOM 611 C CA . SER A 1 79 ? 24.819 -12.427 -21.958 1.00 91.75 79 SER A CA 1
ATOM 612 C C . SER A 1 79 ? 25.346 -11.103 -22.517 1.00 91.75 79 SER A C 1
ATOM 614 O O . SER A 1 79 ? 26.546 -10.943 -22.713 1.00 91.75 79 SER A O 1
ATOM 616 N N . ALA A 1 80 ? 24.459 -10.152 -22.811 1.00 94.06 80 ALA A N 1
ATOM 617 C CA . ALA A 1 80 ? 24.850 -8.846 -23.345 1.00 94.06 80 ALA A CA 1
ATOM 618 C C . ALA A 1 80 ? 25.191 -7.867 -22.212 1.00 94.06 80 ALA A C 1
ATOM 620 O O . ALA A 1 80 ? 24.425 -7.740 -21.258 1.00 94.06 80 ALA A O 1
ATOM 621 N N . VAL A 1 81 ? 26.304 -7.147 -22.350 1.00 94.62 81 VAL A N 1
ATOM 622 C CA . VAL A 1 81 ? 26.700 -6.040 -21.471 1.00 94.62 81 VAL A CA 1
ATOM 623 C C . VAL A 1 81 ? 26.356 -4.726 -22.164 1.00 94.62 81 VAL A C 1
ATOM 625 O O . VAL A 1 81 ? 26.713 -4.529 -23.324 1.00 94.62 81 VAL A O 1
ATOM 628 N N . ILE A 1 82 ? 25.653 -3.842 -21.458 1.00 95.38 82 ILE A N 1
ATOM 629 C CA . ILE A 1 82 ? 25.186 -2.544 -21.960 1.00 95.38 82 ILE A CA 1
ATOM 630 C C . ILE A 1 82 ? 25.427 -1.453 -20.912 1.00 95.38 82 ILE A C 1
ATOM 632 O O . ILE A 1 82 ? 25.346 -1.727 -19.713 1.00 95.38 82 ILE A O 1
ATOM 636 N N . ASP A 1 83 ? 25.676 -0.218 -21.351 1.00 94.00 83 ASP A N 1
ATOM 637 C CA . ASP A 1 83 ? 25.687 0.953 -20.467 1.00 94.00 83 ASP A CA 1
ATOM 638 C C . ASP A 1 83 ? 24.280 1.560 -20.372 1.00 94.00 83 ASP A C 1
ATOM 640 O O . ASP A 1 83 ? 23.741 2.095 -21.340 1.00 94.00 83 ASP A O 1
ATOM 644 N N . VAL A 1 84 ? 23.678 1.478 -19.186 1.00 93.38 84 VAL A N 1
ATOM 645 C CA . VAL A 1 84 ? 22.327 1.994 -18.911 1.00 93.38 84 VAL A CA 1
ATOM 646 C C . VAL A 1 84 ? 22.326 3.345 -18.195 1.00 93.38 84 VAL A C 1
ATOM 648 O O . VAL A 1 84 ? 21.257 3.832 -17.831 1.00 93.38 84 VAL A O 1
ATOM 651 N N . SER A 1 85 ? 23.486 3.973 -17.985 1.00 91.56 85 SER A N 1
ATOM 652 C CA . SER A 1 85 ? 23.621 5.199 -17.182 1.00 91.56 85 SER A CA 1
ATOM 653 C C . SER A 1 85 ? 22.662 6.301 -17.630 1.00 91.56 85 SER A C 1
ATOM 655 O O . SER A 1 85 ? 22.021 6.962 -16.813 1.00 91.56 85 SER A O 1
ATOM 657 N N . ASP A 1 86 ? 22.505 6.472 -18.941 1.00 89.94 86 ASP A N 1
ATOM 658 C CA . ASP A 1 86 ? 21.683 7.540 -19.500 1.00 89.94 86 ASP A CA 1
ATOM 659 C C . ASP A 1 86 ? 20.176 7.324 -19.307 1.00 89.94 86 ASP A C 1
ATOM 661 O O . ASP A 1 86 ? 19.434 8.304 -19.350 1.00 89.94 86 ASP A O 1
ATOM 665 N N . VAL A 1 87 ? 19.717 6.110 -18.968 1.00 89.62 87 VAL A N 1
ATOM 666 C CA . VAL A 1 87 ? 18.322 5.877 -18.535 1.00 89.62 87 VAL A CA 1
ATOM 667 C C . VAL A 1 87 ? 17.983 6.716 -17.310 1.00 89.62 87 VAL A C 1
ATOM 669 O O . VAL A 1 87 ? 16.879 7.242 -17.201 1.00 89.62 87 VAL A O 1
ATOM 672 N N . PHE A 1 88 ? 18.942 6.850 -16.395 1.00 89.44 88 PHE A N 1
ATOM 673 C CA . PHE A 1 88 ? 18.752 7.532 -15.119 1.00 89.44 88 PHE A CA 1
ATOM 674 C C . PHE A 1 88 ? 19.307 8.955 -15.117 1.00 89.44 88 PHE A C 1
ATOM 676 O O . PHE A 1 88 ? 19.031 9.718 -14.196 1.00 89.44 88 PHE A O 1
ATOM 683 N N . LEU A 1 89 ? 20.124 9.323 -16.104 1.00 89.81 89 LEU A N 1
ATOM 684 C CA . LEU A 1 89 ? 20.843 10.598 -16.118 1.00 89.81 89 LEU A CA 1
ATOM 685 C C . LEU A 1 89 ? 20.465 11.507 -17.291 1.00 89.81 89 LEU A C 1
ATOM 687 O O . LEU A 1 89 ? 21.022 12.601 -17.416 1.00 89.81 89 LEU A O 1
ATOM 691 N N . THR A 1 90 ? 19.530 11.089 -18.143 1.00 84.12 90 THR A N 1
ATOM 692 C CA . THR A 1 90 ? 18.999 11.902 -19.242 1.00 84.12 90 THR A CA 1
ATOM 693 C C . THR A 1 90 ? 17.477 11.967 -19.199 1.00 84.12 90 THR A C 1
ATOM 695 O O . THR A 1 90 ? 16.830 11.352 -18.358 1.00 84.12 90 THR A O 1
ATOM 698 N N . ASN A 1 91 ? 16.898 12.793 -20.067 1.00 81.69 91 ASN A N 1
ATOM 699 C CA . ASN A 1 91 ? 15.490 13.145 -20.000 1.00 81.69 91 ASN A CA 1
ATOM 700 C C . ASN A 1 91 ? 14.618 12.108 -20.737 1.00 81.69 91 ASN A C 1
ATOM 702 O O . ASN A 1 91 ? 14.245 12.339 -21.886 1.00 81.69 91 ASN A O 1
ATOM 706 N N . ILE A 1 92 ? 14.225 11.031 -20.048 1.00 84.81 92 ILE A N 1
ATOM 707 C CA . ILE A 1 92 ? 13.165 10.100 -20.485 1.00 84.81 92 ILE A CA 1
ATOM 708 C C . ILE A 1 92 ? 11.844 10.542 -19.839 1.00 84.81 92 ILE A C 1
ATOM 710 O O . ILE A 1 92 ? 11.714 10.407 -18.625 1.00 84.81 92 ILE A O 1
ATOM 714 N N . PRO A 1 93 ? 10.879 11.117 -20.584 1.00 81.12 93 PRO A N 1
ATOM 715 C CA . PRO A 1 93 ? 9.676 11.729 -20.006 1.00 81.12 93 PRO A CA 1
ATOM 716 C C . PRO A 1 93 ? 8.928 10.839 -19.007 1.00 81.12 93 PRO A C 1
ATOM 718 O O . PRO A 1 93 ? 8.449 11.327 -17.987 1.00 81.12 93 PRO A O 1
ATOM 721 N N . GLU A 1 94 ? 8.879 9.537 -19.272 1.00 80.75 94 GLU A N 1
ATOM 722 C CA . GLU A 1 94 ? 8.233 8.530 -18.435 1.00 80.75 94 GLU A CA 1
ATOM 723 C C . GLU A 1 94 ? 8.998 8.223 -17.138 1.00 80.75 94 GLU A C 1
ATOM 725 O O . GLU A 1 94 ? 8.422 7.610 -16.251 1.00 80.75 94 GLU A O 1
ATOM 730 N N . LEU A 1 95 ? 10.268 8.627 -17.016 1.00 78.75 95 LEU A N 1
ATOM 731 C CA . LEU A 1 95 ? 11.187 8.333 -15.903 1.00 78.75 95 LEU A CA 1
ATOM 732 C C . LEU A 1 95 ? 11.781 9.594 -15.246 1.00 78.75 95 LEU A C 1
ATOM 734 O O . LEU A 1 95 ? 12.674 9.501 -14.408 1.00 78.75 95 LEU A O 1
ATOM 738 N N . ASN A 1 96 ? 11.333 10.797 -15.616 1.00 73.75 96 ASN A N 1
ATOM 739 C CA . ASN A 1 96 ? 11.918 12.028 -15.085 1.00 73.75 96 ASN A CA 1
ATOM 740 C C . ASN A 1 96 ? 11.116 12.558 -13.898 1.00 73.75 96 ASN A C 1
ATOM 742 O O . ASN A 1 96 ? 9.970 12.974 -14.064 1.00 73.75 96 ASN A O 1
ATOM 746 N N . PRO A 1 97 ? 11.714 12.651 -12.704 1.00 68.62 97 PRO A N 1
ATOM 747 C CA . PRO A 1 97 ? 11.095 13.361 -11.592 1.00 68.62 97 PRO A CA 1
ATOM 748 C C . PRO A 1 97 ? 11.359 14.874 -11.604 1.00 68.62 97 PRO A C 1
ATOM 750 O O . PRO A 1 97 ? 10.728 15.598 -10.837 1.00 68.62 97 PRO A O 1
ATOM 753 N N . ILE A 1 98 ? 12.302 15.361 -12.420 1.00 73.38 98 ILE A N 1
ATOM 754 C CA . ILE A 1 98 ? 12.599 16.789 -12.613 1.00 73.38 98 ILE A CA 1
ATOM 755 C C . ILE A 1 98 ? 12.582 17.106 -14.110 1.00 73.38 98 ILE A C 1
ATOM 757 O O . ILE A 1 98 ? 13.189 16.396 -14.909 1.00 73.38 98 ILE A O 1
ATOM 761 N N . ASP A 1 99 ? 11.946 18.221 -14.473 1.00 73.88 99 ASP A N 1
ATOM 762 C CA . ASP A 1 99 ? 11.962 18.747 -15.837 1.00 73.88 99 ASP A CA 1
ATOM 763 C C . ASP A 1 99 ? 13.346 19.316 -16.201 1.00 73.88 99 ASP A C 1
ATOM 765 O O . ASP A 1 99 ? 13.987 20.030 -15.423 1.00 73.88 99 ASP A O 1
ATOM 769 N N . GLY A 1 100 ? 13.800 19.086 -17.435 1.00 79.06 100 GLY A N 1
ATOM 770 C CA . GLY A 1 100 ? 15.048 19.684 -17.925 1.00 79.06 100 GLY A CA 1
ATOM 771 C C . GLY A 1 100 ? 16.275 19.192 -17.156 1.00 79.06 100 GLY A C 1
ATOM 772 O O . GLY A 1 100 ? 17.130 19.990 -16.760 1.00 79.06 100 GLY A O 1
ATOM 773 N N . LEU A 1 101 ? 16.320 17.883 -16.908 1.00 86.19 101 LEU A N 1
ATOM 774 C CA . LEU A 1 101 ? 17.414 17.204 -16.231 1.00 86.19 101 LEU A CA 1
ATOM 775 C C . LEU A 1 101 ? 18.759 17.493 -16.919 1.00 86.19 101 LEU A C 1
ATOM 777 O O . LEU A 1 101 ? 18.891 17.449 -18.143 1.00 86.19 101 LEU A O 1
ATOM 781 N N . ASN A 1 102 ? 19.766 17.828 -16.118 1.00 88.38 102 ASN A N 1
ATOM 782 C CA . ASN A 1 102 ? 21.093 18.217 -16.567 1.00 88.38 102 ASN A CA 1
ATOM 783 C C . ASN A 1 102 ? 22.079 17.067 -16.336 1.00 88.38 102 ASN A C 1
ATOM 785 O O . ASN A 1 102 ? 22.551 16.857 -15.215 1.00 88.38 102 ASN A O 1
ATOM 789 N N . ARG A 1 103 ? 22.438 16.366 -17.416 1.00 90.00 103 ARG A N 1
ATOM 790 C CA . ARG A 1 103 ? 23.385 15.239 -17.402 1.00 90.00 103 ARG A CA 1
ATOM 791 C C . ARG A 1 103 ? 24.741 15.578 -16.776 1.00 90.00 103 ARG A C 1
ATOM 793 O O . ARG A 1 103 ? 25.308 14.747 -16.080 1.00 90.00 103 ARG A O 1
ATOM 800 N N . GLY A 1 104 ? 25.254 16.793 -16.993 1.00 90.94 104 GLY A N 1
ATOM 801 C CA . GLY A 1 104 ? 26.550 17.244 -16.465 1.00 90.94 104 GLY A CA 1
ATOM 802 C C . GLY A 1 104 ? 26.536 17.614 -14.977 1.00 90.94 104 GLY A C 1
ATOM 803 O O . GLY A 1 104 ? 27.584 17.908 -14.410 1.00 90.94 104 GLY A O 1
ATOM 804 N N . ARG A 1 105 ? 25.356 17.630 -14.346 1.00 89.44 105 ARG A N 1
ATOM 805 C CA . ARG A 1 105 ? 25.151 17.874 -12.907 1.00 89.44 105 ARG A CA 1
ATOM 806 C C . ARG A 1 105 ? 24.378 16.736 -12.235 1.00 89.44 105 ARG A C 1
ATOM 808 O O . ARG A 1 105 ? 23.806 16.933 -11.165 1.00 89.44 105 ARG A O 1
ATOM 815 N N . SER A 1 106 ? 24.331 15.582 -12.891 1.00 91.94 106 SER A N 1
ATOM 816 C CA . SER A 1 106 ? 23.657 14.383 -12.410 1.00 91.94 106 SER A CA 1
ATOM 817 C C . SER A 1 106 ? 24.622 13.207 -12.508 1.00 91.94 106 SER A C 1
ATOM 819 O O . SER A 1 106 ? 25.368 13.105 -13.484 1.00 91.94 106 SER A O 1
ATOM 821 N N . TRP A 1 107 ? 24.626 12.330 -11.512 1.00 93.88 107 TRP A N 1
ATOM 822 C CA . TRP A 1 107 ? 25.520 11.174 -11.467 1.00 93.88 107 TRP A CA 1
ATOM 823 C C . TRP A 1 107 ? 24.855 9.988 -10.768 1.00 93.88 107 TRP A C 1
ATOM 825 O O . TRP A 1 107 ? 23.940 10.160 -9.960 1.00 93.88 107 TRP A O 1
ATOM 835 N N . VAL A 1 108 ? 25.313 8.781 -11.107 1.00 95.06 108 VAL A N 1
ATOM 836 C CA . VAL A 1 108 ? 24.986 7.567 -10.352 1.00 95.06 108 VAL A CA 1
ATOM 837 C C . VAL A 1 108 ? 25.794 7.597 -9.063 1.00 95.06 108 VAL A C 1
ATOM 839 O O . VAL A 1 108 ? 27.010 7.768 -9.100 1.00 95.06 108 VAL A O 1
ATOM 842 N N . GLU A 1 109 ? 25.102 7.486 -7.936 1.00 93.62 109 GLU A N 1
ATOM 843 C CA . GLU A 1 109 ? 25.712 7.418 -6.607 1.00 93.62 109 GLU A CA 1
ATOM 844 C C . GLU A 1 109 ? 26.158 5.986 -6.322 1.00 93.62 109 GLU A C 1
ATOM 846 O O . GLU A 1 109 ? 27.303 5.744 -5.956 1.00 93.62 109 GLU A O 1
ATOM 851 N N . GLU A 1 110 ? 25.242 5.040 -6.530 1.00 92.31 110 GLU A N 1
ATOM 852 C CA . GLU A 1 110 ? 25.435 3.631 -6.219 1.00 92.31 110 GLU A CA 1
ATOM 853 C C . GLU A 1 110 ? 24.488 2.767 -7.058 1.00 92.31 110 GLU A C 1
ATOM 855 O O . GLU A 1 110 ? 23.391 3.194 -7.432 1.00 92.31 110 GLU A O 1
ATOM 860 N N . SER A 1 111 ? 24.901 1.533 -7.335 1.00 92.25 111 SER A N 1
ATOM 861 C CA . SER A 1 111 ? 24.047 0.504 -7.922 1.00 92.25 111 SER A CA 1
ATOM 862 C C . SER A 1 111 ? 24.361 -0.857 -7.320 1.00 92.25 111 SER A C 1
ATOM 864 O O . SER A 1 111 ? 25.532 -1.200 -7.159 1.00 92.25 111 SER A O 1
ATOM 866 N N . TRP A 1 112 ? 23.331 -1.652 -7.060 1.00 91.00 112 TRP A N 1
ATOM 867 C CA . TRP A 1 112 ? 23.459 -3.023 -6.576 1.00 91.00 112 TRP A CA 1
ATOM 868 C C . TRP A 1 112 ? 22.379 -3.898 -7.194 1.00 91.00 112 TRP A C 1
ATOM 870 O O . TRP A 1 112 ? 21.375 -3.420 -7.728 1.00 91.00 112 TRP A O 1
ATOM 880 N N . SER A 1 113 ? 22.603 -5.202 -7.144 1.00 89.94 113 SER A N 1
ATOM 881 C CA . SER A 1 113 ? 21.743 -6.182 -7.787 1.00 89.94 113 SER A CA 1
ATOM 882 C C . SER A 1 113 ? 21.533 -7.391 -6.899 1.00 89.94 113 SER A C 1
ATOM 884 O O . SER A 1 113 ? 22.439 -7.829 -6.191 1.00 89.94 113 SER A O 1
ATOM 886 N N . PHE A 1 114 ? 20.348 -7.957 -7.026 1.00 88.50 114 PHE A N 1
ATOM 887 C CA . PHE A 1 114 ? 19.948 -9.252 -6.515 1.00 88.50 114 PHE A CA 1
ATOM 888 C C . PHE A 1 114 ? 19.656 -10.173 -7.700 1.00 88.50 114 PHE A C 1
ATOM 890 O O . PHE A 1 114 ? 19.680 -9.744 -8.854 1.00 88.50 114 PHE A O 1
ATOM 897 N N . GLU A 1 115 ? 19.354 -11.437 -7.421 1.00 86.06 115 GLU A N 1
ATOM 898 C CA . GLU A 1 115 ? 18.968 -12.403 -8.455 1.00 86.06 115 GLU A CA 1
ATOM 899 C C . GLU A 1 115 ? 17.777 -11.914 -9.299 1.00 86.06 115 GLU A C 1
ATOM 901 O O . GLU A 1 115 ? 17.730 -12.117 -10.513 1.00 86.06 115 GLU A O 1
ATOM 906 N N . ASP A 1 116 ? 16.830 -11.224 -8.665 1.00 86.56 116 ASP A N 1
ATOM 907 C CA . ASP A 1 116 ? 15.557 -10.821 -9.248 1.00 86.56 116 ASP A CA 1
ATOM 908 C C . ASP A 1 116 ? 15.368 -9.302 -9.352 1.00 86.56 116 ASP A C 1
ATOM 910 O O . ASP A 1 116 ? 14.337 -8.857 -9.861 1.00 86.56 116 ASP A O 1
ATOM 914 N N . ALA A 1 117 ? 16.334 -8.489 -8.917 1.00 90.06 117 ALA A N 1
ATOM 915 C CA . ALA A 1 117 ? 16.192 -7.036 -8.902 1.00 90.06 117 ALA A CA 1
ATOM 916 C C . ALA A 1 117 ? 17.504 -6.285 -9.161 1.00 90.06 117 ALA A C 1
ATOM 918 O O . ALA A 1 117 ? 18.581 -6.726 -8.777 1.00 90.06 117 ALA A O 1
ATOM 919 N N . VAL A 1 118 ? 17.405 -5.103 -9.768 1.00 91.69 118 VAL A N 1
ATOM 920 C CA . VAL A 1 118 ? 18.511 -4.145 -9.904 1.00 91.69 118 VAL A CA 1
ATOM 921 C C . VAL A 1 118 ? 18.067 -2.812 -9.328 1.00 91.69 118 VAL A C 1
ATOM 923 O O . VAL A 1 118 ? 17.014 -2.291 -9.698 1.00 91.69 118 VAL A O 1
ATOM 926 N N . ASN A 1 119 ? 18.888 -2.253 -8.449 1.00 91.62 119 ASN A N 1
ATOM 927 C CA . ASN A 1 119 ? 18.640 -0.984 -7.793 1.00 91.62 119 ASN A CA 1
ATOM 928 C C . ASN A 1 119 ? 19.728 0.020 -8.168 1.00 91.62 119 ASN A C 1
ATOM 930 O O . ASN A 1 119 ? 20.912 -0.316 -8.232 1.00 91.62 119 ASN A O 1
ATOM 934 N N . VAL A 1 120 ? 19.314 1.258 -8.421 1.00 92.56 120 VAL A N 1
ATOM 935 C CA . VAL A 1 120 ? 20.205 2.359 -8.787 1.00 92.56 120 VAL A CA 1
ATOM 936 C C . VAL A 1 120 ? 19.789 3.604 -8.020 1.00 92.56 120 VAL A C 1
ATOM 938 O O . VAL A 1 120 ? 18.647 4.058 -8.121 1.00 92.56 120 VAL A O 1
ATOM 941 N N . GLN A 1 121 ? 20.727 4.180 -7.279 1.00 91.50 121 GLN A N 1
ATOM 942 C CA . GLN A 1 121 ? 20.579 5.488 -6.666 1.00 91.50 121 GLN A CA 1
ATOM 943 C C . GLN A 1 121 ? 21.318 6.523 -7.508 1.00 91.50 121 GLN A C 1
ATOM 945 O O . GLN A 1 121 ? 22.488 6.357 -7.856 1.00 91.50 121 GLN A O 1
ATOM 950 N N . VAL A 1 122 ? 20.639 7.622 -7.816 1.00 91.88 122 VAL A N 1
ATOM 951 C CA . VAL A 1 122 ? 21.202 8.728 -8.588 1.00 91.88 122 VAL A CA 1
ATOM 952 C C . VAL A 1 122 ? 20.945 10.059 -7.901 1.00 91.88 122 VAL A C 1
ATOM 954 O O . VAL A 1 122 ? 19.896 10.268 -7.288 1.00 91.88 122 VAL A O 1
ATOM 957 N N . THR A 1 123 ? 21.874 10.992 -8.071 1.00 90.62 123 THR A N 1
ATOM 958 C CA . THR A 1 123 ? 21.608 12.410 -7.843 1.00 90.62 123 THR A CA 1
ATOM 959 C C . THR A 1 123 ? 21.264 13.043 -9.182 1.00 90.62 123 THR A C 1
ATOM 961 O O . THR A 1 123 ? 22.067 13.021 -10.115 1.00 90.62 123 THR A O 1
ATOM 964 N N . GLN A 1 124 ? 20.061 13.606 -9.287 1.00 88.31 124 GLN A N 1
ATOM 965 C CA . GLN A 1 124 ? 19.585 14.294 -10.485 1.00 88.31 124 GLN A CA 1
ATOM 966 C C . GLN A 1 124 ? 19.431 15.786 -10.212 1.00 88.31 124 GLN A C 1
ATOM 968 O O . GLN A 1 124 ? 18.783 16.180 -9.241 1.00 88.31 124 GLN A O 1
ATOM 973 N N . SER A 1 125 ? 19.977 16.617 -11.101 1.00 87.81 125 SER A N 1
ATOM 974 C CA . SER A 1 125 ? 19.835 18.074 -11.044 1.00 87.81 125 SER A CA 1
ATOM 975 C C . SER A 1 125 ? 19.143 18.610 -12.289 1.00 87.81 125 SER A C 1
ATOM 977 O O . SER A 1 125 ? 19.492 18.231 -13.402 1.00 87.81 125 SER A O 1
ATOM 979 N N . GLY A 1 126 ? 18.217 19.551 -12.131 1.00 84.88 126 GLY A N 1
ATOM 980 C CA . GLY A 1 126 ? 17.519 20.174 -13.257 1.00 84.88 126 GLY A CA 1
ATOM 981 C C . GLY A 1 126 ? 16.643 21.350 -12.839 1.00 84.88 126 GLY A C 1
ATOM 982 O O . GLY A 1 126 ? 16.826 21.941 -11.771 1.00 84.88 126 GLY A O 1
ATOM 983 N N . SER A 1 127 ? 15.684 21.709 -13.689 1.00 76.38 127 SER A N 1
ATOM 984 C CA . SER A 1 127 ? 14.720 22.771 -13.397 1.00 76.38 127 SER A CA 1
ATOM 985 C C . SER A 1 127 ? 13.451 22.210 -12.760 1.00 76.38 127 SER A C 1
ATOM 987 O O . SER A 1 127 ? 12.683 21.503 -13.397 1.00 76.38 127 SER A O 1
ATOM 989 N N . GLY A 1 128 ? 13.190 22.561 -11.504 1.00 63.06 128 GLY A N 1
ATOM 990 C CA . GLY A 1 128 ? 11.926 22.223 -10.854 1.00 63.06 128 GLY A CA 1
ATOM 991 C C . GLY A 1 128 ? 10.876 23.315 -11.050 1.00 63.06 128 GLY A C 1
ATOM 992 O O . GLY A 1 128 ? 11.206 24.504 -11.148 1.00 63.06 128 GLY A O 1
ATOM 993 N N . ARG A 1 129 ? 9.592 22.939 -11.011 1.00 53.94 129 ARG A N 1
ATOM 994 C CA . ARG A 1 129 ? 8.546 23.900 -10.639 1.00 53.94 129 ARG A CA 1
ATOM 995 C C . ARG A 1 129 ? 8.833 24.339 -9.199 1.00 53.94 129 ARG A C 1
ATOM 997 O O . ARG A 1 129 ? 8.988 23.503 -8.311 1.00 53.94 129 ARG A O 1
ATOM 1004 N N . GLY A 1 130 ? 8.987 25.642 -8.970 1.00 46.22 130 GLY A N 1
ATOM 1005 C CA . GLY A 1 130 ? 9.091 26.168 -7.612 1.00 46.22 130 GLY A CA 1
ATOM 1006 C C . GLY A 1 130 ? 7.846 25.774 -6.816 1.00 46.22 130 GLY A C 1
ATOM 1007 O O . GLY A 1 130 ? 6.737 25.851 -7.344 1.00 46.22 130 GLY A O 1
ATOM 1008 N N . ALA A 1 131 ? 8.024 25.349 -5.562 1.00 43.41 131 ALA A N 1
ATOM 1009 C CA . ALA A 1 131 ? 6.904 25.184 -4.644 1.00 43.41 131 ALA A CA 1
ATOM 1010 C C . ALA A 1 131 ? 6.170 26.529 -4.579 1.00 43.41 131 ALA A C 1
ATOM 1012 O O . ALA A 1 131 ? 6.806 27.566 -4.362 1.00 43.41 131 ALA A O 1
ATOM 1013 N N . ALA A 1 132 ? 4.857 26.530 -4.818 1.00 40.34 132 ALA A N 1
ATOM 1014 C CA . ALA A 1 132 ? 4.055 27.705 -4.515 1.00 40.34 132 ALA A CA 1
ATOM 1015 C C . ALA A 1 132 ? 4.279 28.048 -3.030 1.00 40.34 132 ALA A C 1
ATOM 1017 O O . ALA A 1 132 ? 4.286 27.126 -2.209 1.00 40.34 132 ALA A O 1
ATOM 1018 N N . PRO A 1 133 ? 4.490 29.326 -2.661 1.00 38.06 133 PRO A N 1
ATOM 1019 C CA . PRO A 1 133 ? 4.597 29.706 -1.260 1.00 38.06 133 PRO A CA 1
ATOM 1020 C C . PRO A 1 133 ? 3.374 29.164 -0.525 1.00 38.06 133 PRO A C 1
ATOM 1022 O O . PRO A 1 133 ? 2.248 29.450 -0.934 1.00 38.06 133 PRO A O 1
ATOM 1025 N N . GLY A 1 134 ? 3.603 28.342 0.504 1.00 40.38 134 GLY A N 1
ATOM 1026 C CA . GLY A 1 134 ? 2.545 27.681 1.257 1.00 40.38 134 GLY A CA 1
ATOM 1027 C C . GLY A 1 134 ? 1.441 28.668 1.625 1.00 40.38 134 GLY A C 1
ATOM 1028 O O . GLY A 1 134 ? 1.649 29.583 2.425 1.00 40.38 134 GLY A O 1
ATOM 1029 N N . GLY A 1 135 ? 0.269 28.491 1.017 1.00 33.47 135 GLY A N 1
ATOM 1030 C CA . GLY A 1 135 ? -0.929 29.208 1.408 1.00 33.47 135 GLY A CA 1
ATOM 1031 C C . GLY A 1 135 ? -1.267 28.801 2.833 1.00 33.47 135 GLY A C 1
ATOM 1032 O O . GLY A 1 135 ? -1.797 27.717 3.061 1.00 33.47 135 GLY A O 1
ATOM 1033 N N . ARG A 1 136 ? -0.939 29.661 3.803 1.00 37.75 136 ARG A N 1
ATOM 1034 C CA . ARG A 1 136 ? -1.556 29.612 5.131 1.00 37.75 136 ARG A CA 1
ATOM 1035 C C . ARG A 1 136 ? -3.067 29.564 4.923 1.00 37.75 136 ARG A C 1
ATOM 1037 O O . ARG A 1 136 ? -3.584 30.368 4.151 1.00 37.75 136 ARG A O 1
ATOM 1044 N N . GLY A 1 137 ? -3.728 28.613 5.584 1.00 39.62 137 GLY A N 1
ATOM 1045 C CA . GLY A 1 137 ? -5.155 28.334 5.447 1.00 39.62 137 GLY A CA 1
ATOM 1046 C C . GLY A 1 137 ? -5.997 29.601 5.309 1.00 39.62 137 GLY A C 1
ATOM 1047 O O . GLY A 1 137 ? -6.126 30.381 6.24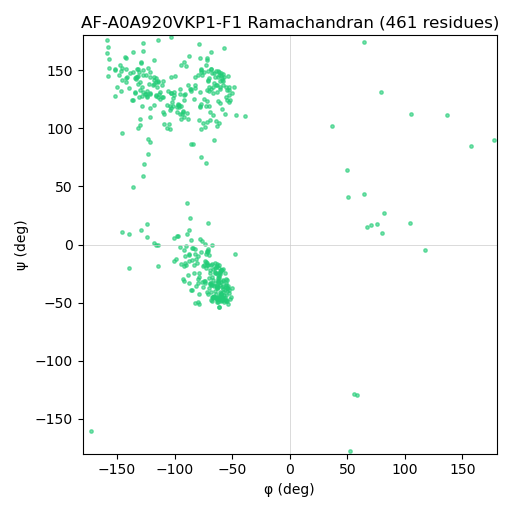9 1.00 39.62 137 GLY A O 1
ATOM 1048 N N . GLY A 1 138 ? -6.550 29.800 4.115 1.00 29.78 138 GLY A N 1
ATOM 1049 C CA . GLY A 1 138 ? -7.578 30.791 3.842 1.00 29.78 138 GLY A CA 1
ATOM 1050 C C . GLY A 1 138 ? -8.905 30.062 3.715 1.00 29.78 138 GLY A C 1
ATOM 1051 O O . GLY A 1 138 ? -9.037 29.178 2.871 1.00 29.78 138 GLY A O 1
ATOM 1052 N N . GLY A 1 139 ? -9.861 30.399 4.582 1.00 31.25 139 GLY A N 1
ATOM 1053 C CA . GLY A 1 139 ? -11.224 29.876 4.529 1.00 31.25 139 GLY A CA 1
ATOM 1054 C C . GLY A 1 139 ? -11.924 30.153 3.188 1.00 31.25 139 GLY A C 1
ATOM 1055 O O . GLY A 1 139 ? -11.433 30.927 2.361 1.00 31.25 139 GLY A O 1
ATOM 1056 N N . PRO A 1 140 ? -13.087 29.528 2.949 1.00 35.50 140 PRO A N 1
ATOM 1057 C CA . PRO A 1 140 ? -13.757 29.593 1.661 1.00 35.50 140 PRO A CA 1
ATOM 1058 C C . PRO A 1 140 ? -14.386 30.978 1.465 1.00 35.50 140 PRO A C 1
ATOM 1060 O O . PRO A 1 140 ? -15.447 31.273 2.008 1.00 35.50 140 PRO A O 1
ATOM 1063 N N . GLY A 1 141 ? -13.727 31.839 0.685 1.00 33.75 141 GLY A N 1
ATOM 1064 C CA . GLY A 1 141 ? -14.274 33.152 0.349 1.00 33.75 141 GLY A CA 1
ATOM 1065 C C . GLY A 1 141 ? -13.365 34.046 -0.495 1.00 33.75 141 GLY A C 1
ATOM 1066 O O . GLY A 1 141 ? -12.657 34.877 0.051 1.00 33.75 141 GLY A O 1
ATOM 1067 N N . GLY A 1 142 ? -13.492 33.934 -1.824 1.00 30.59 142 GLY A N 1
ATOM 1068 C CA . GLY A 1 142 ? -13.398 35.056 -2.771 1.00 30.59 142 GLY A CA 1
ATOM 1069 C C . GLY A 1 142 ? -12.015 35.595 -3.178 1.00 30.59 142 GLY A C 1
ATOM 1070 O O . GLY A 1 142 ? -11.212 35.998 -2.349 1.00 30.59 142 GLY A O 1
ATOM 1071 N N . GLY A 1 143 ? -11.810 35.757 -4.493 1.00 31.77 143 GLY A N 1
ATOM 1072 C CA . GLY A 1 143 ? -10.902 36.786 -5.028 1.00 31.77 143 GLY A CA 1
ATOM 1073 C C . GLY A 1 143 ? -9.971 36.346 -6.158 1.00 31.77 143 GLY A C 1
ATOM 1074 O O . GLY A 1 143 ? -9.036 35.587 -5.954 1.00 31.77 143 GLY A O 1
ATOM 1075 N N . ARG A 1 144 ? -10.223 36.873 -7.359 1.00 39.31 144 ARG A N 1
ATOM 1076 C CA . ARG A 1 144 ? -9.460 36.687 -8.605 1.00 39.31 144 ARG A CA 1
ATOM 1077 C C . ARG A 1 144 ? -8.069 37.343 -8.568 1.00 39.31 144 ARG A C 1
ATOM 1079 O O . ARG A 1 144 ? -7.943 38.459 -8.082 1.00 39.31 144 ARG A O 1
ATOM 1086 N N . GLY A 1 145 ? -7.136 36.757 -9.326 1.00 35.16 145 GLY A N 1
ATOM 1087 C CA . GLY A 1 145 ? -6.228 37.517 -10.198 1.00 35.16 145 GLY A CA 1
ATOM 1088 C C . GLY A 1 145 ? -4.777 37.661 -9.734 1.00 35.16 145 GLY A C 1
ATOM 1089 O O . GLY A 1 145 ? -4.482 38.411 -8.814 1.00 35.16 145 GLY A O 1
ATOM 1090 N N . GLY A 1 146 ? -3.861 37.021 -10.468 1.00 30.94 146 GLY A N 1
ATOM 1091 C CA . GLY A 1 146 ? -2.425 37.292 -10.391 1.00 30.94 146 GLY A CA 1
ATOM 1092 C C . GLY A 1 146 ? -1.589 36.117 -10.880 1.00 30.94 146 GLY A C 1
ATOM 1093 O O . GLY A 1 146 ? -1.150 35.300 -10.080 1.00 30.94 146 GLY A O 1
ATOM 1094 N N . GLY A 1 147 ? -1.367 36.022 -12.195 1.00 40.91 147 GLY A N 1
ATOM 1095 C CA . GLY A 1 147 ? -0.374 35.111 -12.761 1.00 40.91 147 GLY A CA 1
ATOM 1096 C C . GLY A 1 147 ? 1.027 35.542 -12.333 1.00 40.91 147 GLY A C 1
ATOM 1097 O O . GLY A 1 147 ? 1.653 36.356 -13.004 1.00 40.91 147 GLY A O 1
ATOM 1098 N N . GLN A 1 148 ? 1.509 35.024 -11.204 1.00 40.59 148 GLN A N 1
ATOM 1099 C CA . GLN A 1 148 ? 2.928 35.078 -10.874 1.00 40.59 148 GLN A CA 1
ATOM 1100 C C . GLN A 1 148 ? 3.650 34.079 -11.776 1.00 40.59 148 GLN A C 1
ATOM 1102 O O . GLN A 1 148 ? 3.349 32.885 -11.763 1.00 40.59 148 GLN A O 1
ATOM 1107 N N . GLY A 1 149 ? 4.573 34.587 -12.596 1.00 40.91 149 GLY A N 1
ATOM 1108 C CA . GLY A 1 149 ? 5.461 33.755 -13.397 1.00 40.91 149 GLY A CA 1
ATOM 1109 C C . GLY A 1 149 ? 6.143 32.731 -12.496 1.00 40.91 149 GLY A C 1
ATOM 1110 O O . GLY A 1 149 ? 6.747 33.095 -11.491 1.00 40.91 149 GLY A O 1
ATOM 1111 N N . GLN A 1 150 ? 6.008 31.450 -12.838 1.00 49.06 150 GLN A N 1
ATOM 1112 C CA . GLN A 1 150 ? 6.672 30.369 -12.121 1.00 49.06 150 GLN A CA 1
ATOM 1113 C C . GLN A 1 150 ? 8.185 30.580 -12.222 1.00 49.06 150 GLN A C 1
ATOM 1115 O O . GLN A 1 150 ? 8.782 30.351 -13.276 1.00 49.06 150 GLN A O 1
ATOM 1120 N N . THR A 1 151 ? 8.817 31.033 -11.141 1.00 49.72 151 THR A N 1
ATOM 1121 C CA . THR A 1 151 ? 10.274 31.112 -11.059 1.00 49.72 151 THR A CA 1
ATOM 1122 C C . THR A 1 151 ? 10.816 29.685 -11.146 1.00 49.72 151 THR A C 1
ATOM 1124 O O . THR A 1 151 ? 10.663 28.900 -10.210 1.00 49.72 151 THR A O 1
ATOM 1127 N N . ARG A 1 152 ? 11.405 29.310 -12.289 1.00 56.81 152 ARG A N 1
ATOM 1128 C CA . ARG A 1 152 ? 12.122 28.034 -12.430 1.00 56.81 152 ARG A CA 1
ATOM 1129 C C . ARG A 1 152 ? 13.354 28.100 -11.535 1.00 56.81 152 ARG A C 1
ATOM 1131 O O . ARG A 1 152 ? 14.258 28.888 -11.809 1.00 56.81 152 ARG A O 1
ATOM 1138 N N . SER A 1 153 ? 13.389 27.309 -10.467 1.00 65.38 153 SER A N 1
ATOM 1139 C CA . SER A 1 153 ? 14.582 27.174 -9.630 1.00 65.38 153 SER A CA 1
ATOM 1140 C C . SER A 1 153 ? 15.338 25.902 -9.999 1.00 65.38 153 SER A C 1
ATOM 1142 O O . SER A 1 153 ? 14.743 24.888 -10.370 1.00 65.38 153 SER A O 1
ATOM 1144 N N . GLN A 1 154 ? 16.668 25.965 -9.922 1.00 73.19 154 GLN A N 1
ATOM 1145 C CA . GLN A 1 154 ? 17.492 24.764 -10.000 1.00 73.19 154 GLN A CA 1
ATOM 1146 C C . GLN A 1 154 ? 17.253 23.937 -8.737 1.00 73.19 154 GLN A C 1
ATOM 1148 O O . GLN A 1 154 ? 17.233 24.487 -7.633 1.00 73.19 154 GLN A O 1
ATOM 1153 N N . ARG A 1 155 ? 17.048 22.634 -8.905 1.00 78.31 155 ARG A N 1
ATOM 1154 C CA . ARG A 1 155 ? 16.901 21.675 -7.809 1.00 78.31 155 ARG A CA 1
ATOM 1155 C C . ARG A 1 155 ? 17.783 20.469 -8.086 1.00 78.31 155 ARG A C 1
ATOM 1157 O O . ARG A 1 155 ? 17.931 20.080 -9.242 1.00 78.31 155 ARG A O 1
ATOM 1164 N N . ALA A 1 156 ? 18.344 19.916 -7.020 1.00 82.31 156 ALA A N 1
ATOM 1165 C CA . ALA A 1 156 ? 18.968 18.605 -7.010 1.00 82.31 156 ALA A CA 1
ATOM 1166 C C . ALA A 1 156 ? 18.160 17.716 -6.066 1.00 82.31 156 ALA A C 1
ATOM 1168 O O . ALA A 1 156 ? 17.654 18.210 -5.055 1.00 82.31 156 ALA A O 1
ATOM 1169 N N . GLN A 1 157 ? 18.015 16.445 -6.414 1.00 82.75 157 GLN A N 1
ATOM 1170 C CA . GLN A 1 157 ? 17.371 15.466 -5.552 1.00 82.75 157 GLN A CA 1
ATOM 1171 C C . GLN A 1 157 ? 17.982 14.083 -5.761 1.00 82.75 157 GLN A C 1
ATOM 1173 O O . GLN A 1 157 ? 18.335 13.708 -6.886 1.00 82.75 157 GLN A O 1
ATOM 1178 N N . ARG A 1 158 ? 18.039 13.308 -4.682 1.00 85.69 158 ARG A N 1
ATOM 1179 C CA . ARG A 1 158 ? 18.315 11.874 -4.754 1.00 85.69 158 ARG A CA 1
ATOM 1180 C C . ARG A 1 158 ? 17.081 11.103 -5.197 1.00 85.69 158 ARG A C 1
ATOM 1182 O O . ARG A 1 158 ? 15.984 11.284 -4.657 1.00 85.69 158 ARG A O 1
ATOM 1189 N N . VAL A 1 159 ? 17.274 10.230 -6.176 1.00 86.44 159 VAL A N 1
ATOM 1190 C CA . VAL A 1 159 ? 16.238 9.379 -6.756 1.00 86.44 159 VAL A CA 1
ATOM 1191 C C . VAL A 1 159 ? 16.722 7.941 -6.723 1.00 86.44 159 VAL A C 1
ATOM 1193 O O . VAL A 1 159 ? 17.841 7.636 -7.124 1.00 86.44 159 VAL A O 1
ATOM 1196 N N . PHE A 1 160 ? 15.855 7.068 -6.241 1.00 87.69 160 PHE A N 1
ATOM 1197 C CA . PHE A 1 160 ? 16.040 5.635 -6.211 1.00 87.69 160 PHE A CA 1
ATOM 1198 C C . PHE A 1 160 ? 15.210 5.001 -7.321 1.00 87.69 160 PHE A C 1
ATOM 1200 O O . PHE A 1 160 ? 14.009 5.262 -7.433 1.00 87.69 160 PHE A O 1
ATOM 1207 N N . PHE A 1 161 ? 15.836 4.142 -8.109 1.00 89.75 161 PHE A N 1
ATOM 1208 C CA . PHE A 1 161 ? 15.187 3.306 -9.103 1.00 89.75 161 PHE A CA 1
ATOM 1209 C C . PHE A 1 161 ? 15.335 1.847 -8.688 1.00 89.75 161 PHE A C 1
ATOM 1211 O O . PHE A 1 161 ? 16.446 1.386 -8.452 1.00 89.75 161 PHE A O 1
ATOM 1218 N N . SER A 1 162 ? 14.220 1.125 -8.630 1.00 90.12 162 SER A N 1
ATOM 1219 C CA . SER A 1 162 ? 14.178 -0.319 -8.410 1.00 90.12 162 SER A CA 1
ATOM 1220 C C . SER A 1 162 ? 13.557 -0.990 -9.622 1.00 90.12 162 SER A C 1
ATOM 1222 O O . SER A 1 162 ? 12.414 -0.696 -9.969 1.00 90.12 162 SER A O 1
ATOM 1224 N N . MET A 1 163 ? 14.2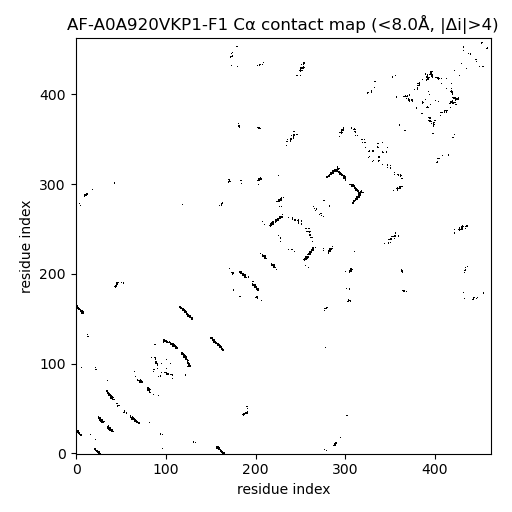88 -1.883 -10.279 1.00 90.69 163 MET A N 1
ATOM 1225 C CA . MET A 1 163 ? 13.755 -2.759 -11.317 1.00 90.69 163 MET A CA 1
ATOM 1226 C C . MET A 1 163 ? 13.703 -4.187 -10.798 1.00 90.69 163 MET A C 1
ATOM 1228 O O . MET A 1 163 ? 14.726 -4.859 -10.774 1.00 90.69 163 MET A O 1
ATOM 1232 N N . ALA A 1 164 ? 12.514 -4.664 -10.441 1.00 90.88 164 ALA A N 1
ATOM 1233 C CA . ALA A 1 164 ? 12.292 -6.034 -9.989 1.00 90.88 164 ALA A CA 1
ATOM 1234 C C . ALA A 1 164 ? 11.662 -6.894 -11.092 1.00 90.88 164 ALA A C 1
ATOM 1236 O O . ALA A 1 164 ? 10.837 -6.436 -11.892 1.00 90.88 164 ALA A O 1
ATOM 1237 N N . ARG A 1 165 ? 12.029 -8.169 -11.170 1.00 91.94 165 ARG A N 1
ATOM 1238 C CA . ARG A 1 165 ? 11.354 -9.143 -12.025 1.00 91.94 165 ARG A CA 1
ATOM 1239 C C . ARG A 1 165 ? 9.939 -9.360 -11.477 1.00 91.94 165 ARG A C 1
ATOM 1241 O O . ARG A 1 165 ? 9.731 -9.465 -10.277 1.00 91.94 165 ARG A O 1
ATOM 1248 N N . LEU A 1 166 ? 8.949 -9.376 -12.369 1.00 91.94 166 LEU A N 1
ATOM 1249 C CA . LEU A 1 166 ? 7.594 -9.768 -11.974 1.00 91.94 166 LEU A CA 1
ATOM 1250 C C . LEU A 1 166 ? 7.563 -11.288 -11.742 1.00 91.94 166 LEU A C 1
ATOM 1252 O O . LEU A 1 166 ? 8.346 -11.981 -12.401 1.00 91.94 166 LEU A O 1
ATOM 1256 N N . PRO A 1 167 ? 6.645 -11.815 -10.908 1.00 91.94 167 PRO A N 1
ATOM 1257 C CA . PRO A 1 167 ? 6.462 -13.256 -10.750 1.00 91.94 167 PRO A CA 1
ATOM 1258 C C . PRO A 1 167 ? 6.354 -13.956 -12.107 1.00 91.94 167 PRO A C 1
ATOM 1260 O O . PRO A 1 167 ? 5.689 -13.450 -13.014 1.00 91.94 167 PRO A O 1
ATOM 1263 N N . GLU A 1 168 ? 7.031 -15.088 -12.279 1.00 91.69 168 GLU A N 1
ATOM 1264 C CA . GLU A 1 168 ? 6.969 -15.832 -13.541 1.00 91.69 168 GLU A CA 1
ATOM 1265 C C . GLU A 1 168 ? 5.533 -16.280 -13.818 1.00 91.69 168 GLU A C 1
ATOM 1267 O O . GLU A 1 168 ? 4.944 -15.862 -14.817 1.00 91.69 168 GLU A O 1
ATOM 1272 N N . GLU A 1 169 ? 4.945 -16.962 -12.836 1.00 92.25 169 GLU A N 1
ATOM 1273 C CA . GLU A 1 169 ? 3.532 -17.321 -12.800 1.00 92.25 169 GLU A CA 1
ATOM 1274 C C . GLU A 1 169 ? 2.721 -16.250 -12.050 1.00 92.25 169 GLU A C 1
ATOM 1276 O O . GLU A 1 169 ? 2.915 -16.064 -10.837 1.00 92.25 169 GLU A O 1
ATOM 1281 N N . PRO A 1 170 ? 1.810 -15.526 -12.729 1.00 92.19 170 PRO A N 1
ATOM 1282 C CA . PRO A 1 170 ? 0.901 -14.601 -12.065 1.00 92.19 170 PRO A CA 1
ATOM 1283 C C . PRO A 1 170 ? 0.040 -15.322 -11.020 1.00 92.19 170 PRO A C 1
ATOM 1285 O O . PRO A 1 170 ? -0.411 -16.445 -11.229 1.00 92.19 170 PRO A O 1
ATOM 1288 N N . MET A 1 171 ? -0.237 -14.661 -9.894 1.00 95.31 171 MET A N 1
ATOM 1289 C CA . MET A 1 171 ? -1.266 -15.119 -8.952 1.00 95.31 171 MET A CA 1
ATOM 1290 C C . MET A 1 171 ? -2.612 -15.330 -9.667 1.00 95.31 171 MET A C 1
ATOM 1292 O O . MET A 1 171 ? -2.967 -14.533 -10.533 1.00 95.31 171 MET A O 1
ATOM 1296 N N . MET A 1 172 ? -3.397 -16.333 -9.257 1.00 94.62 172 MET A N 1
ATOM 1297 C CA . MET A 1 172 ? -4.790 -16.448 -9.697 1.00 94.62 172 MET A CA 1
ATOM 1298 C C . MET A 1 172 ? -5.572 -15.180 -9.287 1.00 94.62 172 MET A C 1
ATOM 1300 O O . MET A 1 172 ? -5.684 -14.893 -8.081 1.00 94.62 172 MET A O 1
ATOM 1304 N N . PRO A 1 173 ? -6.092 -14.398 -10.254 1.00 94.06 173 PRO A N 1
ATOM 1305 C CA . PRO A 1 173 ? -6.893 -13.221 -9.950 1.00 94.06 173 PRO A CA 1
ATOM 1306 C C . PRO A 1 173 ? -8.163 -13.623 -9.198 1.00 94.06 173 PRO A C 1
ATOM 1308 O O . PRO A 1 173 ? -8.717 -14.688 -9.441 1.00 94.06 173 PRO A O 1
ATOM 1311 N N . ARG A 1 174 ? -8.668 -12.742 -8.334 1.00 96.25 174 ARG A N 1
ATOM 1312 C CA . ARG A 1 174 ? -10.023 -12.866 -7.783 1.00 96.25 174 ARG A CA 1
ATOM 1313 C C . ARG A 1 174 ? -10.888 -11.765 -8.367 1.00 96.25 174 ARG A C 1
ATOM 1315 O O . ARG A 1 174 ? -10.506 -10.592 -8.315 1.00 96.25 174 ARG A O 1
ATOM 1322 N N . TRP A 1 175 ? -12.030 -12.131 -8.942 1.00 94.56 175 TRP A N 1
ATOM 1323 C CA . TRP A 1 175 ? -12.924 -11.156 -9.556 1.00 94.56 175 TRP A CA 1
ATOM 1324 C C . TRP A 1 175 ? -13.414 -10.128 -8.543 1.00 94.56 175 TRP A C 1
ATOM 1326 O O . TRP A 1 175 ? -13.690 -10.437 -7.388 1.00 94.56 175 TRP A O 1
ATOM 1336 N N . HIS A 1 176 ? -13.506 -8.880 -8.985 1.00 95.38 176 HIS A N 1
ATOM 1337 C CA . HIS A 1 176 ? -14.064 -7.801 -8.189 1.00 95.38 176 HIS A CA 1
ATOM 1338 C C . HIS A 1 176 ? -15.581 -7.965 -8.074 1.00 95.38 176 HIS A C 1
ATOM 1340 O O . HIS A 1 176 ? -16.277 -8.085 -9.083 1.00 95.38 176 HIS A O 1
ATOM 1346 N N . ASP A 1 177 ? -16.097 -7.828 -6.856 1.00 94.25 177 ASP A N 1
ATOM 1347 C CA . ASP A 1 177 ? -17.526 -7.827 -6.562 1.00 94.25 177 ASP A CA 1
ATOM 1348 C C . ASP A 1 177 ? -17.956 -6.467 -6.004 1.00 94.25 177 ASP A C 1
ATOM 1350 O O . ASP A 1 177 ? -17.370 -5.965 -5.052 1.00 94.25 177 ASP A O 1
ATOM 1354 N N . GLU A 1 178 ? -19.000 -5.858 -6.565 1.00 92.06 178 GLU A N 1
ATOM 1355 C CA . GLU A 1 178 ? -19.464 -4.529 -6.135 1.00 92.06 178 GLU A CA 1
ATOM 1356 C C . GLU A 1 178 ? -20.000 -4.486 -4.694 1.00 92.06 178 GLU A C 1
ATOM 1358 O O . GLU A 1 178 ? -20.138 -3.404 -4.121 1.00 92.06 178 GLU A O 1
ATOM 1363 N N . ARG A 1 179 ? -20.306 -5.642 -4.092 1.00 92.62 179 ARG A N 1
ATOM 1364 C CA . ARG A 1 179 ? -20.785 -5.747 -2.705 1.00 92.62 179 ARG A CA 1
ATOM 1365 C C . ARG A 1 179 ? -19.645 -5.734 -1.686 1.00 92.62 179 ARG A C 1
ATOM 1367 O O . ARG A 1 179 ? -19.905 -5.496 -0.506 1.00 92.62 179 ARG A O 1
ATOM 1374 N N . VAL A 1 180 ? -18.407 -5.996 -2.113 1.00 94.75 180 VAL A N 1
ATOM 1375 C CA . VAL A 1 180 ? -17.238 -6.112 -1.231 1.00 94.75 180 VAL A CA 1
ATOM 1376 C C . VAL A 1 180 ? -16.181 -5.094 -1.649 1.00 94.75 180 VAL A C 1
ATOM 1378 O O . VAL A 1 180 ? -15.673 -5.121 -2.765 1.00 94.75 180 VAL A O 1
ATOM 1381 N N . GLY A 1 181 ? -15.856 -4.159 -0.758 1.00 92.88 181 GLY A N 1
ATOM 1382 C CA . GLY A 1 181 ? -14.962 -3.051 -1.074 1.00 92.88 181 GLY A CA 1
ATOM 1383 C C . GLY A 1 181 ? -13.512 -3.500 -1.224 1.00 92.88 181 GLY A C 1
ATOM 1384 O O . GLY A 1 181 ? -12.844 -3.709 -0.223 1.00 92.88 181 GLY A O 1
ATOM 1385 N N . PHE A 1 182 ? -13.014 -3.570 -2.458 1.00 97.00 182 PHE A N 1
ATOM 1386 C CA . PHE A 1 182 ? -11.597 -3.764 -2.776 1.00 97.00 182 PHE A CA 1
ATOM 1387 C C . PHE A 1 182 ? -11.148 -2.801 -3.881 1.00 97.00 182 PHE A C 1
ATOM 1389 O O . PHE A 1 182 ? -11.874 -2.543 -4.848 1.00 97.00 182 PHE A O 1
ATOM 1396 N N . ASN A 1 183 ? -9.915 -2.303 -3.772 1.00 96.38 183 ASN A N 1
ATOM 1397 C CA . ASN A 1 183 ? -9.211 -1.717 -4.904 1.00 96.38 183 ASN A CA 1
ATOM 1398 C C . ASN A 1 183 ? -9.075 -2.780 -5.998 1.00 96.38 183 ASN A C 1
ATOM 1400 O O . ASN A 1 183 ? -9.029 -3.979 -5.727 1.00 96.38 183 ASN A O 1
ATOM 1404 N N . SER A 1 184 ? -9.100 -2.351 -7.255 1.00 94.25 184 SER A N 1
ATOM 1405 C CA . SER A 1 184 ? -9.130 -3.277 -8.386 1.00 94.25 184 SER A CA 1
ATOM 1406 C C . SER A 1 184 ? -8.497 -2.672 -9.620 1.00 94.25 184 SER A C 1
ATOM 1408 O O . SER A 1 184 ? -8.569 -1.461 -9.844 1.00 94.25 184 SER A O 1
ATOM 1410 N N . SER A 1 185 ? -7.923 -3.541 -10.444 1.00 90.94 185 SER A N 1
ATOM 1411 C CA . SER A 1 185 ? -7.507 -3.197 -11.798 1.00 90.94 185 SER A CA 1
ATOM 1412 C C . SER A 1 185 ? -8.614 -3.568 -12.772 1.00 90.94 185 SER A C 1
ATOM 1414 O O . SER A 1 185 ? -9.443 -4.442 -12.506 1.00 90.94 185 SER A O 1
ATOM 1416 N N . ARG A 1 186 ? -8.637 -2.868 -13.901 1.00 87.94 186 ARG A N 1
ATOM 1417 C CA . ARG A 1 186 ? -9.557 -3.105 -15.010 1.00 87.94 186 ARG A CA 1
ATOM 1418 C C . ARG A 1 186 ? -8.742 -3.565 -16.209 1.00 87.94 186 ARG A C 1
ATOM 1420 O O . ARG A 1 186 ? -7.677 -3.015 -16.449 1.00 87.94 186 ARG A O 1
ATOM 1427 N N . SER A 1 187 ? -9.261 -4.519 -16.964 1.00 85.00 187 SER A N 1
ATOM 1428 C CA . SER A 1 187 ? -8.709 -4.893 -18.265 1.00 85.00 187 SER A CA 1
ATOM 1429 C C . SER A 1 187 ? -9.850 -5.217 -19.226 1.00 85.00 187 SER A C 1
ATOM 1431 O O . SER A 1 187 ? -10.983 -5.461 -18.804 1.00 85.00 187 SER A O 1
ATOM 1433 N N . TYR A 1 188 ? -9.571 -5.181 -20.520 1.00 84.38 188 TYR A N 1
ATOM 1434 C CA . TYR A 1 188 ? -10.493 -5.602 -21.564 1.00 84.38 188 TYR A CA 1
ATOM 1435 C C . TYR A 1 188 ? -10.061 -6.962 -22.099 1.00 84.38 188 TYR A C 1
ATOM 1437 O O . TYR A 1 188 ? -8.983 -7.082 -22.683 1.00 84.38 188 TYR A O 1
ATOM 1445 N N . ASP A 1 189 ? -10.907 -7.973 -21.909 1.00 83.38 189 ASP A N 1
ATOM 1446 C CA . ASP A 1 189 ? -10.667 -9.321 -22.420 1.00 83.38 189 ASP A CA 1
ATOM 1447 C C . ASP A 1 189 ? -11.340 -9.504 -23.783 1.00 83.38 189 ASP A C 1
ATOM 1449 O O . ASP A 1 189 ? -12.565 -9.512 -23.904 1.00 83.38 189 ASP A O 1
ATOM 1453 N N . PHE A 1 190 ? -10.517 -9.645 -24.822 1.00 83.56 190 PHE A N 1
ATOM 1454 C CA . PHE A 1 190 ? -10.954 -9.808 -26.210 1.00 83.56 190 PHE A CA 1
ATOM 1455 C C . PHE A 1 190 ? -11.262 -11.262 -26.591 1.00 83.56 190 PHE A C 1
ATOM 1457 O O . PHE A 1 190 ? -11.539 -11.541 -27.758 1.00 83.56 190 PHE A O 1
ATOM 1464 N N . THR A 1 191 ? -11.187 -12.189 -25.637 1.00 80.56 191 THR A N 1
ATOM 1465 C CA . THR A 1 191 ? -11.412 -13.624 -25.852 1.00 80.56 191 THR A CA 1
ATOM 1466 C C . THR A 1 191 ? -12.638 -14.180 -25.145 1.00 80.56 191 THR A C 1
ATOM 1468 O O . THR A 1 191 ? -12.962 -15.352 -25.330 1.00 80.56 191 THR A O 1
ATOM 1471 N N . ARG A 1 192 ? -13.378 -13.342 -24.408 1.00 76.75 192 ARG A N 1
ATOM 1472 C CA . ARG A 1 192 ? -14.663 -13.744 -23.830 1.00 76.75 192 ARG A CA 1
ATOM 1473 C C . ARG A 1 192 ? -15.704 -14.050 -24.917 1.00 76.75 192 ARG A C 1
ATOM 1475 O O . ARG A 1 192 ? -15.730 -13.372 -25.945 1.00 76.75 192 ARG A O 1
ATOM 1482 N N . PRO A 1 193 ? -16.579 -15.049 -24.694 1.00 71.38 193 PRO A N 1
ATOM 1483 C CA . PRO A 1 193 ? -17.571 -15.489 -25.678 1.00 71.38 193 PRO A CA 1
ATOM 1484 C C . PRO A 1 193 ? -18.739 -14.505 -25.857 1.00 71.38 193 PRO A C 1
ATOM 1486 O O . PRO A 1 193 ? -19.569 -14.691 -26.748 1.00 71.38 193 PRO A O 1
ATOM 1489 N N . ASP A 1 194 ? -18.834 -13.477 -25.014 1.00 71.62 194 ASP A N 1
ATOM 1490 C CA . ASP A 1 194 ? -19.918 -12.507 -25.053 1.00 71.62 194 ASP A CA 1
ATOM 1491 C C . ASP A 1 194 ? -19.834 -11.600 -26.287 1.00 71.62 194 ASP A C 1
ATOM 1493 O O . ASP A 1 194 ? -18.772 -11.126 -26.682 1.00 71.62 194 ASP A O 1
ATOM 1497 N N . ASN A 1 195 ? -20.991 -11.250 -26.859 1.00 62.06 195 ASN A N 1
ATOM 1498 C CA . ASN A 1 195 ? -21.093 -10.329 -28.003 1.00 62.06 195 ASN A CA 1
ATOM 1499 C C . ASN A 1 195 ? -20.771 -8.856 -27.645 1.00 62.06 195 ASN A C 1
ATOM 1501 O O . ASN A 1 195 ? -21.183 -7.935 -28.356 1.00 62.06 195 ASN A O 1
ATOM 1505 N N . ARG A 1 196 ? -20.090 -8.606 -26.522 1.00 70.44 196 ARG A N 1
ATOM 1506 C CA . ARG A 1 196 ? -19.671 -7.284 -26.050 1.00 70.44 196 ARG A CA 1
ATOM 1507 C C . ARG A 1 196 ? -18.286 -7.380 -25.424 1.00 70.44 196 ARG A C 1
ATOM 1509 O O . ARG A 1 196 ? -17.990 -8.341 -24.725 1.00 70.44 196 ARG A O 1
ATOM 1516 N N . LEU A 1 197 ? -17.478 -6.340 -25.611 1.00 73.50 197 LEU A N 1
ATOM 1517 C CA . LEU A 1 197 ? -16.240 -6.194 -24.858 1.00 73.50 197 LEU A CA 1
ATOM 1518 C C . LEU A 1 197 ? -16.604 -5.890 -23.401 1.00 73.50 197 LEU A C 1
ATOM 1520 O O . LEU A 1 197 ? -17.102 -4.805 -23.094 1.00 73.50 197 LEU A O 1
ATOM 1524 N N . GLU A 1 198 ? -16.413 -6.864 -22.519 1.00 69.94 198 GLU A N 1
ATOM 1525 C CA . GLU A 1 198 ? -16.653 -6.688 -21.093 1.00 69.94 198 GLU A CA 1
ATOM 1526 C C . GLU A 1 198 ? -15.369 -6.226 -20.403 1.00 69.94 198 GLU A C 1
ATOM 1528 O O . GLU A 1 198 ? -14.293 -6.798 -20.583 1.00 69.94 198 GLU A O 1
ATOM 1533 N N . GLN A 1 199 ? -15.484 -5.154 -19.618 1.00 77.94 199 GLN A N 1
ATOM 1534 C CA . GLN A 1 199 ? -14.399 -4.717 -18.755 1.00 77.94 199 GLN A CA 1
ATOM 1535 C C . GLN A 1 199 ? -14.330 -5.670 -17.562 1.00 77.94 199 GLN A C 1
ATOM 1537 O O . GLN A 1 199 ? -15.154 -5.587 -16.649 1.00 77.94 199 GLN A O 1
ATOM 1542 N N . ILE A 1 200 ? -13.341 -6.557 -17.562 1.00 84.62 200 ILE A N 1
ATOM 1543 C CA . ILE A 1 200 ? -13.076 -7.429 -16.425 1.00 84.62 200 ILE A CA 1
ATOM 1544 C C . ILE A 1 200 ? -12.376 -6.642 -15.323 1.00 84.62 200 ILE A C 1
ATOM 1546 O O . ILE A 1 200 ? -11.592 -5.720 -15.578 1.00 84.62 200 ILE A O 1
ATOM 1550 N N . ARG A 1 201 ? -12.682 -6.994 -14.076 1.00 91.19 201 ARG A N 1
ATOM 1551 C CA . ARG A 1 201 ? -12.106 -6.364 -12.891 1.00 91.19 201 ARG A CA 1
ATOM 1552 C C . ARG A 1 201 ? -11.694 -7.425 -11.900 1.00 91.19 201 ARG A C 1
ATOM 1554 O O . ARG A 1 201 ? -12.503 -8.280 -11.562 1.00 91.19 201 ARG A O 1
ATOM 1561 N N . PHE A 1 202 ? -10.479 -7.322 -11.393 1.00 93.06 202 PHE A N 1
ATOM 1562 C CA . PHE A 1 202 ? -9.964 -8.193 -10.342 1.00 93.06 202 PHE A CA 1
ATOM 1563 C C . PHE A 1 202 ? -9.419 -7.349 -9.196 1.00 93.06 202 PHE A C 1
ATOM 1565 O O . PHE A 1 202 ? -8.933 -6.232 -9.407 1.00 93.06 202 PHE A O 1
ATOM 1572 N N . ILE A 1 203 ? -9.572 -7.861 -7.978 1.00 97.31 203 ILE A N 1
ATOM 1573 C CA . ILE A 1 203 ? -9.180 -7.158 -6.758 1.00 97.31 203 ILE A CA 1
ATOM 1574 C C . ILE A 1 203 ? -7.664 -7.098 -6.613 1.00 97.31 203 ILE A C 1
ATOM 1576 O O . ILE A 1 203 ? -6.934 -7.917 -7.172 1.00 97.31 203 ILE A O 1
ATOM 1580 N N . HIS A 1 204 ? -7.198 -6.143 -5.818 1.00 97.81 204 HIS A N 1
ATOM 1581 C CA . HIS A 1 204 ? -5.818 -6.104 -5.369 1.00 97.81 204 HIS A CA 1
ATOM 1582 C C . HIS A 1 204 ? -5.672 -6.843 -4.040 1.00 97.81 204 HIS A C 1
ATOM 1584 O O . HIS A 1 204 ? -6.369 -6.518 -3.081 1.00 97.81 204 HIS A O 1
ATOM 1590 N N . ARG A 1 205 ? -4.779 -7.836 -3.985 1.00 98.00 205 ARG A N 1
ATOM 1591 C CA . ARG A 1 205 ? -4.458 -8.583 -2.756 1.00 98.00 205 ARG A CA 1
ATOM 1592 C C . ARG A 1 205 ? -3.034 -9.127 -2.779 1.00 98.00 205 ARG A C 1
ATOM 1594 O O . ARG A 1 205 ? -2.517 -9.437 -3.850 1.00 98.00 205 ARG A O 1
ATOM 1601 N N . PHE A 1 206 ? -2.407 -9.291 -1.619 1.00 98.19 206 PHE A N 1
ATOM 1602 C CA . PHE A 1 206 ? -1.170 -10.075 -1.528 1.00 98.19 206 PHE A CA 1
ATOM 1603 C C . PHE A 1 206 ? -1.440 -11.551 -1.849 1.00 98.19 206 PHE A C 1
ATOM 1605 O O . PHE A 1 206 ? -2.514 -12.082 -1.557 1.00 98.19 206 PHE A O 1
ATOM 1612 N N . LYS A 1 207 ? -0.450 -12.225 -2.440 1.00 97.38 207 LYS A N 1
ATOM 1613 C CA . LYS A 1 207 ? -0.500 -13.673 -2.658 1.00 97.38 207 LYS A CA 1
ATOM 1614 C C . LYS A 1 207 ? -0.151 -14.375 -1.349 1.00 97.38 207 LYS A C 1
ATOM 1616 O O . LYS A 1 207 ? 1.012 -14.395 -0.972 1.00 97.38 207 LYS A O 1
ATOM 1621 N N . LEU A 1 208 ? -1.142 -14.974 -0.694 1.00 97.38 208 LEU A N 1
ATOM 1622 C CA . LEU A 1 208 ? -0.937 -15.810 0.488 1.00 97.38 208 LEU A CA 1
ATOM 1623 C C . LEU A 1 208 ? -1.241 -17.269 0.157 1.00 97.38 208 LEU A C 1
ATOM 1625 O O . LEU A 1 208 ? -2.317 -17.596 -0.343 1.00 97.38 208 LEU A O 1
ATOM 1629 N N . VAL A 1 209 ? -0.284 -18.145 0.446 1.00 96.81 209 VAL A N 1
ATOM 1630 C CA . VAL A 1 209 ? -0.410 -19.599 0.303 1.00 96.81 209 VAL A CA 1
ATOM 1631 C C . VAL A 1 209 ? -0.092 -20.209 1.653 1.00 96.81 209 VAL A C 1
ATOM 1633 O O . VAL A 1 209 ? 0.946 -19.890 2.219 1.00 96.81 209 VAL A O 1
ATOM 1636 N N . LYS A 1 210 ? -0.975 -21.058 2.180 1.00 97.69 210 LYS A N 1
ATOM 1637 C CA . LYS A 1 210 ? -0.742 -21.755 3.450 1.00 97.69 210 LYS A CA 1
ATOM 1638 C C . LYS A 1 210 ? 0.449 -22.705 3.325 1.00 97.69 210 LYS A C 1
ATOM 1640 O O . LYS A 1 210 ? 0.520 -23.453 2.353 1.00 97.69 210 LYS A O 1
ATOM 1645 N N . GLU A 1 211 ? 1.317 -22.741 4.331 1.00 97.88 211 GLU A N 1
ATOM 1646 C CA . GLU A 1 211 ? 2.347 -23.779 4.456 1.00 97.88 211 GLU A CA 1
ATOM 1647 C C . GLU A 1 211 ? 1.720 -25.175 4.588 1.00 97.88 211 GLU A C 1
ATOM 1649 O O . GLU A 1 211 ? 2.133 -26.115 3.910 1.00 97.88 211 GLU A O 1
ATOM 1654 N N . ASN A 1 212 ? 0.675 -25.306 5.415 1.00 96.44 212 ASN A N 1
ATOM 1655 C CA . ASN A 1 212 ? -0.160 -26.499 5.484 1.00 96.44 212 ASN A CA 1
ATOM 1656 C C . ASN A 1 212 ? -1.528 -26.232 4.827 1.00 96.44 212 ASN A C 1
ATOM 1658 O O . ASN A 1 212 ? -2.419 -25.674 5.477 1.00 96.44 212 ASN A O 1
ATOM 1662 N N . PRO A 1 213 ? -1.746 -26.661 3.569 1.00 94.12 213 PRO A N 1
ATOM 1663 C CA . PRO A 1 213 ? -2.992 -26.394 2.850 1.00 94.12 213 PRO A CA 1
ATOM 1664 C C . PRO A 1 213 ? -4.220 -27.073 3.476 1.00 94.12 213 PRO A C 1
ATOM 1666 O O . PRO A 1 213 ? -5.338 -26.620 3.254 1.00 94.12 213 PRO A O 1
ATOM 1669 N N . ASN A 1 214 ? -4.024 -28.121 4.286 1.00 94.25 214 ASN A N 1
ATOM 1670 C CA . ASN A 1 214 ? -5.110 -28.883 4.908 1.00 94.25 214 ASN A CA 1
ATOM 1671 C C . ASN A 1 214 ? -5.516 -28.351 6.292 1.00 94.25 214 ASN A C 1
ATOM 1673 O O . ASN A 1 214 ? -6.502 -28.820 6.860 1.00 94.25 214 ASN A O 1
ATOM 1677 N N . ALA A 1 215 ? -4.754 -27.419 6.870 1.00 95.69 215 ALA A N 1
ATOM 1678 C CA . ALA A 1 215 ? -5.085 -26.834 8.162 1.00 95.69 215 ALA A CA 1
ATOM 1679 C C . ALA A 1 215 ? -6.121 -25.711 8.011 1.00 95.69 215 ALA A C 1
ATOM 1681 O O . ALA A 1 215 ? -6.081 -24.931 7.056 1.00 95.69 215 ALA A O 1
ATOM 1682 N N . GLU A 1 216 ? -7.027 -25.586 8.985 1.00 94.81 216 GLU A N 1
ATOM 1683 C CA . GLU A 1 216 ? -7.987 -24.475 9.036 1.00 94.81 216 GLU A CA 1
ATOM 1684 C C . GLU A 1 216 ? -7.260 -23.125 9.130 1.00 94.81 216 GLU A C 1
ATOM 1686 O O . GLU A 1 216 ? -7.546 -22.215 8.349 1.00 94.81 216 GLU A O 1
ATOM 1691 N N . ILE A 1 217 ? -6.244 -23.049 9.995 1.00 97.50 217 ILE A N 1
ATOM 1692 C CA . ILE A 1 217 ? -5.328 -21.916 10.141 1.00 97.50 217 ILE A CA 1
ATOM 1693 C C . ILE A 1 217 ? -3.893 -22.428 9.964 1.00 97.50 217 ILE A C 1
ATOM 1695 O O . ILE A 1 217 ? -3.528 -23.451 10.543 1.00 97.50 217 ILE A O 1
ATOM 1699 N N . SER A 1 218 ? -3.094 -21.744 9.146 1.00 98.31 218 SER A N 1
ATOM 1700 C CA . SER A 1 218 ? -1.680 -22.058 8.902 1.00 98.31 218 SER A CA 1
ATOM 1701 C C . SER A 1 218 ? -0.891 -20.780 8.677 1.00 98.31 218 SER A C 1
ATOM 1703 O O . SER A 1 218 ? -1.415 -19.825 8.108 1.00 98.31 218 SER A O 1
ATOM 1705 N N . ASP A 1 219 ? 0.394 -20.789 9.007 1.00 98.56 219 ASP A N 1
ATOM 1706 C CA . ASP A 1 219 ? 1.296 -19.737 8.546 1.00 98.56 219 ASP A CA 1
ATOM 1707 C C . ASP A 1 219 ? 1.329 -19.713 7.010 1.00 98.56 219 ASP A C 1
ATOM 1709 O O . ASP A 1 219 ? 1.142 -20.765 6.374 1.00 98.56 219 ASP A O 1
ATOM 1713 N N . PRO A 1 220 ? 1.465 -18.529 6.389 1.00 98.25 220 PRO A N 1
ATOM 1714 C CA . PRO A 1 220 ? 1.702 -18.449 4.961 1.00 98.25 220 PRO A CA 1
ATOM 1715 C C . PRO A 1 220 ? 3.163 -18.777 4.637 1.00 98.25 220 PRO A C 1
ATOM 1717 O O . PRO A 1 220 ? 4.061 -18.468 5.412 1.00 98.25 220 PRO A O 1
ATOM 1720 N N . VAL A 1 221 ? 3.401 -19.311 3.440 1.00 98.06 221 VAL A N 1
ATOM 1721 C CA . VAL A 1 221 ? 4.751 -19.525 2.894 1.00 98.06 221 VAL A CA 1
ATOM 1722 C C . VAL A 1 221 ? 5.530 -18.207 2.799 1.00 98.06 221 VAL A C 1
ATOM 1724 O O . VAL A 1 221 ? 6.736 -18.186 3.022 1.00 98.06 221 VAL A O 1
ATOM 1727 N N . ASP A 1 222 ? 4.841 -17.113 2.464 1.00 96.06 222 ASP A N 1
ATOM 1728 C CA . ASP A 1 222 ? 5.415 -15.768 2.395 1.00 96.06 222 ASP A CA 1
ATOM 1729 C C . ASP A 1 222 ? 4.525 -14.784 3.179 1.00 96.06 222 ASP A C 1
ATOM 1731 O O . ASP A 1 222 ? 3.425 -14.452 2.720 1.00 96.06 222 ASP A O 1
ATOM 1735 N N . PRO A 1 223 ? 4.923 -14.379 4.399 1.00 97.88 223 PRO A N 1
ATOM 1736 C CA . PRO A 1 223 ? 4.165 -13.434 5.208 1.00 97.88 223 PRO A CA 1
ATOM 1737 C C . PRO A 1 223 ? 4.343 -11.990 4.724 1.00 97.88 223 PRO A C 1
ATOM 1739 O O . PRO A 1 223 ? 5.400 -11.571 4.256 1.00 97.88 223 PRO A O 1
ATOM 1742 N N . ILE A 1 224 ? 3.319 -11.166 4.933 1.00 98.38 224 ILE A N 1
ATOM 1743 C CA . ILE A 1 224 ? 3.339 -9.740 4.608 1.00 98.38 224 ILE A CA 1
ATOM 1744 C C . ILE A 1 224 ? 4.143 -8.999 5.681 1.00 98.38 224 ILE A C 1
ATOM 1746 O O . ILE A 1 224 ? 3.641 -8.674 6.758 1.00 98.38 224 ILE A O 1
ATOM 1750 N N . VAL A 1 225 ? 5.404 -8.695 5.384 1.00 98.19 225 VAL A N 1
ATOM 1751 C CA . VAL A 1 225 ? 6.273 -7.933 6.289 1.00 98.19 225 VAL A CA 1
ATOM 1752 C C . VAL A 1 225 ? 6.283 -6.456 5.903 1.00 98.19 225 VAL A C 1
ATOM 1754 O O . VAL A 1 225 ? 6.698 -6.103 4.798 1.00 98.19 225 VAL A O 1
ATOM 1757 N N . TYR A 1 226 ? 5.880 -5.586 6.830 1.00 98.31 226 TYR A N 1
ATOM 1758 C CA . TYR A 1 226 ? 6.068 -4.139 6.718 1.00 98.31 226 T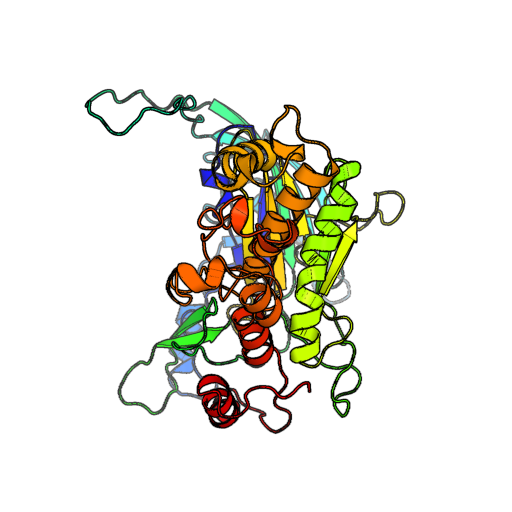YR A CA 1
ATOM 1759 C C . TYR A 1 226 ? 7.300 -3.708 7.501 1.00 98.31 226 TYR A C 1
ATOM 1761 O O . TYR A 1 226 ? 7.324 -3.768 8.732 1.00 98.31 226 TYR A O 1
ATOM 1769 N N . TRP A 1 227 ? 8.309 -3.222 6.786 1.00 97.88 227 TRP A N 1
ATOM 1770 C CA . TRP A 1 227 ? 9.495 -2.640 7.397 1.00 97.88 227 TRP A CA 1
ATOM 1771 C C . TRP A 1 227 ? 9.243 -1.185 7.785 1.00 97.88 227 TRP A C 1
ATOM 1773 O O . TRP A 1 227 ? 8.677 -0.413 7.014 1.00 97.88 227 TRP A O 1
ATOM 1783 N N . ILE A 1 228 ? 9.649 -0.809 8.990 1.00 97.56 228 ILE A N 1
ATOM 1784 C CA . ILE A 1 228 ? 9.454 0.522 9.560 1.00 97.56 228 ILE A CA 1
ATOM 1785 C C . ILE A 1 228 ? 10.759 1.286 9.433 1.00 97.56 228 ILE A C 1
ATOM 1787 O O . ILE A 1 228 ? 11.805 0.827 9.897 1.00 97.56 228 ILE A O 1
ATOM 1791 N N . ASP A 1 229 ? 10.672 2.466 8.828 1.00 94.19 229 ASP A N 1
ATOM 1792 C CA . ASP A 1 229 ? 11.796 3.369 8.620 1.00 94.19 229 ASP A CA 1
ATOM 1793 C C . ASP A 1 229 ? 12.516 3.679 9.946 1.00 94.19 229 ASP A C 1
ATOM 1795 O O . ASP A 1 229 ? 11.872 4.173 10.884 1.00 94.19 229 ASP A O 1
ATOM 1799 N N . PRO A 1 230 ? 13.838 3.440 10.049 1.00 92.69 230 PRO A N 1
ATOM 1800 C CA . PRO A 1 230 ? 14.616 3.756 11.242 1.00 92.69 230 PRO A CA 1
ATOM 1801 C C . PRO A 1 230 ? 14.569 5.238 11.627 1.00 92.69 230 PRO A C 1
ATOM 1803 O O . PRO A 1 230 ? 14.765 5.545 12.804 1.00 92.69 230 PRO A O 1
ATOM 1806 N N . ALA A 1 231 ? 14.260 6.134 10.676 1.00 91.44 231 ALA A N 1
ATOM 1807 C CA . ALA A 1 231 ? 14.058 7.566 10.906 1.00 91.44 231 ALA A CA 1
ATOM 1808 C C . ALA A 1 231 ? 12.767 7.900 11.682 1.00 91.44 231 ALA A C 1
ATOM 1810 O O . ALA A 1 231 ? 12.560 9.051 12.079 1.00 91.44 231 ALA A O 1
ATOM 1811 N N . THR A 1 232 ? 11.890 6.918 11.907 1.00 95.38 232 THR A N 1
ATOM 1812 C CA . THR A 1 232 ? 10.754 7.045 12.828 1.00 95.38 232 THR A CA 1
ATOM 1813 C C . THR A 1 232 ? 11.268 7.339 14.245 1.00 95.38 232 THR A C 1
ATOM 1815 O O . THR A 1 232 ? 12.189 6.658 14.691 1.00 95.38 232 THR A O 1
ATOM 1818 N N . PRO A 1 233 ? 10.683 8.289 15.001 1.00 96.06 233 PRO A N 1
ATOM 1819 C CA . PRO A 1 233 ? 11.028 8.495 16.407 1.00 96.06 233 PRO A CA 1
ATOM 1820 C C . PRO A 1 233 ? 10.928 7.194 17.214 1.00 96.06 233 PRO A C 1
ATOM 1822 O O . PRO A 1 233 ? 9.924 6.490 17.120 1.00 96.06 233 PRO A O 1
ATOM 1825 N N . ASP A 1 234 ? 11.939 6.886 18.031 1.00 97.56 234 ASP A N 1
ATOM 1826 C CA . ASP A 1 234 ? 12.039 5.585 18.713 1.00 97.56 234 ASP A CA 1
ATOM 1827 C C . ASP A 1 234 ? 10.815 5.253 19.569 1.00 97.56 234 ASP A C 1
ATOM 1829 O O . ASP A 1 234 ? 10.332 4.123 19.551 1.00 97.56 234 ASP A O 1
ATOM 1833 N N . TRP A 1 235 ? 10.260 6.253 20.255 1.00 97.69 235 TRP A N 1
ATOM 1834 C CA . TRP A 1 235 ? 9.075 6.084 21.094 1.00 97.69 235 TRP A CA 1
ATOM 1835 C C . TRP A 1 235 ? 7.806 5.741 20.294 1.00 97.69 235 TRP A C 1
ATOM 1837 O O . TRP A 1 235 ? 6.878 5.173 20.863 1.00 97.69 235 TRP A O 1
ATOM 1847 N N . LEU A 1 236 ? 7.764 6.038 18.986 1.00 98.19 236 LEU A N 1
ATOM 1848 C CA . LEU A 1 236 ? 6.655 5.695 18.088 1.00 98.19 236 LEU A CA 1
ATOM 1849 C C . LEU A 1 236 ? 6.796 4.312 17.454 1.00 98.19 236 LEU A C 1
ATOM 1851 O O . LEU A 1 236 ? 5.776 3.713 17.121 1.00 98.19 236 LEU A O 1
ATOM 1855 N N . LYS A 1 237 ? 8.016 3.778 17.295 1.00 98.31 237 LYS A N 1
ATOM 1856 C CA . LYS A 1 237 ? 8.244 2.489 16.613 1.00 98.31 237 LYS A CA 1
ATOM 1857 C C . LYS A 1 237 ? 7.352 1.357 17.156 1.00 98.31 237 LYS A C 1
ATOM 1859 O O . LYS A 1 237 ? 6.726 0.691 16.331 1.00 98.31 237 LYS A O 1
ATOM 1864 N N . PRO A 1 238 ? 7.185 1.166 18.485 1.00 98.44 238 PRO A N 1
ATOM 1865 C CA . PRO A 1 238 ? 6.296 0.128 19.014 1.00 98.44 238 PRO A CA 1
ATOM 1866 C C . PRO A 1 238 ? 4.824 0.321 18.623 1.00 98.44 238 PRO A C 1
ATOM 1868 O O . PRO A 1 238 ? 4.131 -0.652 18.340 1.00 98.44 238 PRO A O 1
ATOM 1871 N N . TRP A 1 239 ? 4.354 1.570 18.559 1.00 98.56 239 TRP A N 1
ATOM 1872 C CA . TRP A 1 239 ? 2.985 1.904 18.157 1.00 98.56 239 TRP A CA 1
ATOM 1873 C C . TRP A 1 239 ? 2.750 1.652 16.667 1.00 98.56 239 TRP A C 1
ATOM 1875 O O . TRP A 1 239 ? 1.695 1.156 16.287 1.00 98.56 239 TRP A O 1
ATOM 1885 N N . ILE A 1 240 ? 3.745 1.933 15.820 1.00 98.50 240 ILE A N 1
ATOM 1886 C CA . ILE A 1 240 ? 3.667 1.623 14.387 1.00 98.50 240 ILE A CA 1
ATOM 1887 C C . ILE A 1 240 ? 3.657 0.106 14.163 1.00 98.50 240 ILE A C 1
ATOM 1889 O O . ILE A 1 240 ? 2.816 -0.378 13.410 1.00 98.50 240 ILE A O 1
ATOM 1893 N N . VAL A 1 241 ? 4.530 -0.651 14.845 1.00 98.75 241 VAL A N 1
ATOM 1894 C CA . VAL A 1 241 ? 4.506 -2.128 14.805 1.00 98.75 241 VAL A CA 1
ATOM 1895 C C . VAL A 1 241 ? 3.126 -2.643 15.198 1.00 98.75 241 VAL A C 1
ATOM 1897 O O . VAL A 1 241 ? 2.558 -3.475 14.493 1.00 98.75 241 VAL A O 1
ATOM 1900 N N . LYS A 1 242 ? 2.569 -2.121 16.296 1.00 98.62 242 LYS A N 1
ATOM 1901 C CA . LYS A 1 242 ? 1.240 -2.510 16.759 1.00 98.62 242 LYS A CA 1
ATOM 1902 C C . LYS A 1 242 ? 0.178 -2.246 15.694 1.00 98.62 242 LYS A C 1
ATOM 1904 O O . LYS A 1 242 ? -0.543 -3.172 15.359 1.00 98.62 242 LYS A O 1
ATOM 1909 N N . GLY A 1 243 ? 0.159 -1.058 15.085 1.00 98.38 243 GLY A N 1
ATOM 1910 C CA . GLY A 1 243 ? -0.828 -0.709 14.058 1.00 98.38 243 GLY A CA 1
ATOM 1911 C C . GLY A 1 243 ? -0.788 -1.599 12.809 1.00 98.38 243 GLY A C 1
ATOM 1912 O O . GLY A 1 243 ? -1.816 -1.830 12.183 1.00 98.38 243 GLY A O 1
ATOM 1913 N N . VAL A 1 244 ? 0.374 -2.158 12.457 1.00 98.81 244 VAL A N 1
ATOM 1914 C CA . VAL A 1 244 ? 0.454 -3.205 11.420 1.00 98.81 244 VAL A CA 1
ATOM 1915 C C . VAL A 1 244 ? -0.200 -4.499 11.907 1.00 98.81 244 VAL A C 1
ATOM 1917 O O . VAL A 1 244 ? -1.013 -5.095 11.203 1.00 98.81 244 VAL A O 1
ATOM 1920 N N . ASN A 1 245 ? 0.149 -4.920 13.121 1.00 98.69 245 ASN A N 1
ATOM 1921 C CA . ASN A 1 245 ? -0.268 -6.198 13.692 1.00 98.69 245 ASN A CA 1
ATOM 1922 C C . ASN A 1 245 ? -1.758 -6.236 14.084 1.00 98.69 245 ASN A C 1
ATOM 1924 O O . ASN A 1 245 ? -2.307 -7.326 14.214 1.00 98.69 245 ASN A O 1
ATOM 1928 N N . GLU A 1 246 ? -2.435 -5.090 14.220 1.00 98.25 246 GLU A N 1
ATOM 1929 C CA . GLU A 1 246 ? -3.891 -5.013 14.458 1.00 98.25 246 GLU A CA 1
ATOM 1930 C C . GLU A 1 246 ? -4.715 -5.704 13.351 1.00 98.25 246 GLU A C 1
ATOM 1932 O O . GLU A 1 246 ? -5.850 -6.107 13.583 1.00 98.25 246 GLU A O 1
ATOM 1937 N N . TRP A 1 247 ? -4.150 -5.899 12.154 1.00 98.69 247 TRP A N 1
ATOM 1938 C CA . TRP A 1 247 ? -4.799 -6.647 11.071 1.00 98.69 247 TRP A CA 1
ATOM 1939 C C . TRP A 1 247 ? -4.674 -8.170 11.201 1.00 98.69 247 TRP A C 1
ATOM 1941 O O . TRP A 1 247 ? -5.415 -8.896 10.537 1.00 98.69 247 TRP A O 1
ATOM 1951 N N . GLN A 1 248 ? -3.762 -8.676 12.036 1.00 98.56 248 GLN A N 1
ATOM 1952 C CA . GLN A 1 248 ? -3.492 -10.110 12.154 1.00 98.56 248 GLN A CA 1
ATOM 1953 C C . GLN A 1 248 ? -4.745 -10.933 12.522 1.00 98.56 248 GLN A C 1
ATOM 1955 O O . GLN A 1 248 ? -4.994 -11.925 11.837 1.00 98.56 248 GLN A O 1
ATOM 1960 N N . PRO A 1 249 ? -5.611 -10.523 13.472 1.00 98.19 249 PRO A N 1
ATOM 1961 C CA . PRO A 1 249 ? -6.855 -11.247 13.757 1.00 98.19 249 PRO A CA 1
ATOM 1962 C C . PRO A 1 249 ? -7.792 -11.397 12.545 1.00 98.19 249 PRO A C 1
ATOM 1964 O O . PRO A 1 249 ? -8.427 -12.435 12.371 1.00 98.19 249 PRO A O 1
ATOM 1967 N N . ALA A 1 250 ? -7.856 -10.396 11.661 1.00 98.31 250 ALA A N 1
ATOM 1968 C CA . ALA A 1 250 ? -8.651 -10.483 10.436 1.00 98.31 250 ALA A CA 1
ATOM 1969 C C . ALA A 1 250 ? -8.057 -11.493 9.436 1.00 98.31 250 ALA A C 1
ATOM 1971 O O . ALA A 1 250 ? -8.794 -12.174 8.720 1.00 98.31 250 ALA A O 1
ATOM 1972 N N . PHE A 1 251 ? -6.729 -11.634 9.403 1.00 98.75 251 PHE A N 1
ATOM 197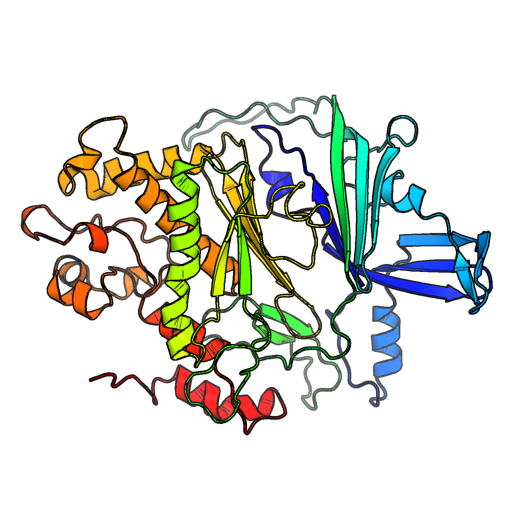3 C CA . PHE A 1 251 ? -6.064 -12.670 8.613 1.00 98.75 251 PHE A CA 1
ATOM 1974 C C . PHE A 1 251 ? -6.189 -14.069 9.229 1.00 98.75 251 PHE A C 1
ATOM 1976 O O . PHE A 1 251 ? -6.294 -15.040 8.477 1.00 98.75 251 PHE A O 1
ATOM 1983 N N . GLU A 1 252 ? -6.260 -14.197 10.556 1.00 98.50 252 GLU A N 1
ATOM 1984 C CA . GLU A 1 252 ? -6.584 -15.471 11.214 1.00 98.50 252 GLU A CA 1
ATOM 1985 C C . GLU A 1 252 ? -7.963 -15.972 10.784 1.00 98.50 252 GLU A C 1
ATOM 1987 O O . GLU A 1 252 ? -8.107 -17.144 10.436 1.00 98.50 252 GLU A O 1
ATOM 1992 N N . ASP A 1 253 ? -8.952 -15.076 10.705 1.00 97.25 253 ASP A N 1
ATOM 1993 C CA . ASP A 1 253 ? -10.284 -15.388 10.172 1.00 97.25 253 ASP A CA 1
ATOM 1994 C C . ASP A 1 253 ? -10.259 -15.779 8.688 1.00 97.25 253 ASP A C 1
ATOM 1996 O O . ASP A 1 253 ? -11.146 -16.499 8.219 1.00 97.25 253 ASP A O 1
ATOM 2000 N N . ALA A 1 254 ? -9.241 -15.335 7.943 1.00 97.88 254 ALA A N 1
ATOM 2001 C CA . ALA A 1 254 ? -8.992 -15.778 6.577 1.00 97.88 254 ALA A CA 1
ATOM 2002 C C . ALA A 1 254 ? -8.235 -17.118 6.490 1.00 97.88 254 ALA A C 1
ATOM 2004 O O . ALA A 1 254 ? -8.144 -17.687 5.398 1.00 97.88 254 ALA A O 1
ATOM 2005 N N . GLY A 1 255 ? -7.747 -17.643 7.619 1.00 98.06 255 GLY A N 1
ATOM 2006 C CA . GLY A 1 255 ? -7.022 -18.906 7.730 1.00 98.06 255 GLY A CA 1
ATOM 2007 C C . GLY A 1 255 ? -5.509 -18.766 7.923 1.00 98.06 255 GLY A C 1
ATOM 2008 O O . GLY A 1 255 ? -4.800 -19.739 7.669 1.00 98.06 255 GLY A O 1
ATOM 2009 N N . PHE A 1 256 ? -4.993 -17.605 8.344 1.00 98.62 256 PHE A N 1
ATOM 2010 C CA . PHE A 1 256 ? -3.550 -17.356 8.450 1.00 98.62 256 PHE A CA 1
ATOM 2011 C C . PHE A 1 256 ? -3.105 -16.814 9.820 1.00 98.62 256 PHE A C 1
ATOM 2013 O O . PHE A 1 256 ? -3.496 -15.714 10.195 1.00 98.62 256 PHE A O 1
ATOM 2020 N N . SER A 1 257 ? -2.240 -17.539 10.541 1.00 97.25 257 SER A N 1
ATOM 2021 C CA . SER A 1 257 ? -1.792 -17.214 11.917 1.00 97.25 257 SER A CA 1
ATOM 2022 C C . SER A 1 257 ? -0.649 -16.200 12.032 1.00 97.25 257 SER A C 1
ATOM 2024 O O . SER A 1 257 ? -0.537 -15.535 13.055 1.00 97.25 257 SER A O 1
ATOM 2026 N N . ASN A 1 258 ? 0.181 -16.055 10.998 1.00 97.56 258 ASN A N 1
ATOM 2027 C CA . ASN A 1 258 ? 1.298 -15.102 10.950 1.00 97.56 258 ASN A CA 1
ATOM 2028 C C . ASN A 1 258 ? 1.335 -14.397 9.587 1.00 97.56 258 ASN A C 1
ATOM 2030 O O . ASN A 1 258 ? 2.345 -14.382 8.888 1.00 97.56 258 ASN A O 1
ATOM 2034 N N . ALA A 1 259 ? 0.185 -13.879 9.162 1.00 98.31 259 ALA A N 1
ATOM 2035 C CA . ALA A 1 259 ? -0.003 -13.345 7.821 1.00 98.31 259 ALA A CA 1
ATOM 2036 C C . ALA A 1 259 ? 0.649 -11.987 7.611 1.00 98.31 259 ALA A C 1
ATOM 2038 O O . ALA A 1 259 ? 1.114 -11.703 6.511 1.00 98.31 259 ALA A O 1
ATOM 2039 N N . ILE A 1 260 ? 0.632 -11.140 8.639 1.00 98.75 260 ILE A N 1
ATOM 2040 C CA . ILE A 1 260 ? 1.072 -9.752 8.554 1.00 98.75 260 ILE A CA 1
ATOM 2041 C C . ILE A 1 260 ? 1.849 -9.358 9.805 1.00 98.75 260 ILE A C 1
ATOM 2043 O O . ILE A 1 260 ? 1.446 -9.659 10.927 1.00 98.75 260 ILE A O 1
ATOM 2047 N N . VAL A 1 261 ? 2.983 -8.682 9.615 1.00 98.56 261 VAL A N 1
ATOM 2048 C CA . VAL A 1 261 ? 3.837 -8.266 10.730 1.00 98.56 261 VAL A CA 1
ATOM 2049 C C . VAL A 1 261 ? 4.597 -6.975 10.438 1.00 98.56 261 VAL A C 1
ATOM 2051 O O . VAL A 1 261 ? 5.185 -6.799 9.369 1.00 98.56 261 VAL A O 1
ATOM 2054 N N . GLY A 1 262 ? 4.621 -6.074 11.418 1.00 98.44 262 GLY A N 1
ATOM 2055 C CA . GLY A 1 262 ? 5.493 -4.902 11.426 1.00 98.44 262 GLY A CA 1
ATOM 2056 C C . GLY A 1 262 ? 6.870 -5.232 12.006 1.00 98.44 262 GLY A C 1
ATOM 2057 O O . GLY A 1 262 ? 6.969 -5.829 13.079 1.00 98.44 262 GLY A O 1
ATOM 2058 N N . ARG A 1 263 ? 7.947 -4.821 11.332 1.00 97.94 263 ARG A N 1
ATOM 2059 C CA . ARG A 1 263 ? 9.332 -4.975 11.810 1.00 97.94 263 ARG A CA 1
ATOM 2060 C C . ARG A 1 263 ? 10.105 -3.681 11.632 1.00 97.94 263 ARG A C 1
ATOM 2062 O O . ARG A 1 263 ? 9.908 -2.972 10.655 1.00 97.94 263 ARG A O 1
ATOM 2069 N N . ILE A 1 264 ? 11.003 -3.368 12.558 1.00 97.44 264 ILE A N 1
ATOM 2070 C CA . ILE A 1 264 ? 11.947 -2.262 12.357 1.00 97.44 264 ILE A CA 1
ATOM 2071 C C . ILE A 1 264 ? 12.933 -2.701 11.276 1.00 97.44 264 ILE A C 1
ATOM 2073 O O . ILE A 1 264 ? 13.417 -3.830 11.324 1.00 97.44 264 ILE A O 1
ATOM 2077 N N . ALA A 1 265 ? 13.171 -1.844 10.285 1.00 95.56 265 ALA A N 1
ATOM 2078 C CA . ALA A 1 265 ? 14.157 -2.120 9.249 1.00 95.56 265 ALA A CA 1
ATOM 2079 C C . ALA A 1 265 ? 15.546 -2.352 9.860 1.00 95.56 265 ALA A C 1
ATOM 2081 O O . ALA A 1 265 ? 15.901 -1.626 10.796 1.00 95.56 265 ALA A O 1
ATOM 2082 N N . PRO A 1 266 ? 16.322 -3.318 9.337 1.00 94.12 266 PRO A N 1
ATOM 2083 C CA . PRO A 1 266 ? 17.669 -3.561 9.825 1.00 94.12 266 PRO A CA 1
ATOM 2084 C C . PRO A 1 266 ? 18.546 -2.326 9.609 1.00 94.12 266 PRO A C 1
ATOM 2086 O O . PRO A 1 266 ? 18.356 -1.560 8.654 1.00 94.12 266 PRO A O 1
ATOM 2089 N N . THR A 1 267 ? 19.511 -2.120 10.498 1.00 89.50 267 THR A N 1
ATOM 2090 C CA . THR A 1 267 ? 20.544 -1.107 10.272 1.00 89.50 267 THR A CA 1
ATOM 2091 C C . THR A 1 267 ? 21.507 -1.564 9.169 1.00 89.50 267 THR A C 1
ATOM 2093 O O . THR A 1 267 ? 21.600 -2.763 8.892 1.00 89.50 267 THR A O 1
ATOM 2096 N N . PRO A 1 268 ? 22.273 -0.648 8.547 1.00 86.75 268 PRO A N 1
ATOM 2097 C CA . PRO A 1 268 ? 23.306 -1.033 7.585 1.00 86.75 268 PRO A CA 1
ATOM 2098 C C . PRO A 1 268 ? 24.348 -2.012 8.149 1.00 86.75 268 PRO A C 1
ATOM 2100 O O . PRO A 1 268 ? 24.978 -2.734 7.385 1.00 86.75 268 PRO A O 1
ATOM 2103 N N . GLU A 1 269 ? 24.554 -2.047 9.469 1.00 89.50 269 GLU A N 1
ATOM 2104 C CA . GLU A 1 269 ? 25.423 -3.028 10.127 1.00 89.50 269 GLU A CA 1
ATOM 2105 C C . GLU A 1 269 ? 24.780 -4.420 10.246 1.00 89.50 269 GLU A C 1
ATOM 2107 O O . GLU A 1 269 ? 25.495 -5.420 10.209 1.00 89.50 269 GLU A O 1
ATOM 2112 N N . GLU A 1 270 ? 23.455 -4.491 10.405 1.00 92.00 270 GLU A N 1
ATOM 2113 C CA . GLU A 1 270 ? 22.698 -5.746 10.508 1.00 92.00 270 GLU A CA 1
ATOM 2114 C C . GLU A 1 270 ? 22.474 -6.384 9.133 1.00 92.00 270 GLU A C 1
ATOM 2116 O O . GLU A 1 270 ? 22.641 -7.595 8.979 1.00 92.00 270 GLU A O 1
ATOM 2121 N N . ASP A 1 271 ? 22.132 -5.570 8.132 1.00 89.88 271 ASP A N 1
ATOM 2122 C CA . ASP A 1 271 ? 22.007 -5.986 6.737 1.00 89.88 271 ASP A CA 1
ATOM 2123 C C . ASP A 1 271 ? 22.445 -4.848 5.794 1.00 89.88 271 ASP A C 1
ATOM 2125 O O . ASP A 1 271 ? 21.641 -3.979 5.442 1.00 89.88 271 ASP A O 1
ATOM 2129 N N . PRO A 1 272 ? 23.709 -4.860 5.330 1.00 85.56 272 PRO A N 1
ATOM 2130 C CA . PRO A 1 272 ? 24.223 -3.856 4.400 1.00 85.56 272 PRO A CA 1
ATOM 2131 C C . PRO A 1 272 ? 23.523 -3.855 3.035 1.00 85.56 272 PRO A C 1
ATOM 2133 O O . PRO A 1 272 ? 23.658 -2.894 2.281 1.00 85.56 272 PRO A O 1
ATOM 2136 N N . SER A 1 273 ? 22.831 -4.942 2.679 1.00 83.06 273 SER A N 1
ATOM 2137 C CA . SER A 1 273 ? 22.148 -5.084 1.391 1.00 83.06 273 SER A CA 1
ATOM 2138 C C . SER A 1 273 ? 20.698 -4.602 1.432 1.00 83.06 273 SER A C 1
ATOM 2140 O O . SER A 1 273 ? 20.094 -4.363 0.382 1.00 83.06 273 SER A O 1
ATOM 2142 N N . PHE A 1 274 ? 20.133 -4.431 2.629 1.00 88.19 274 PHE A N 1
ATOM 2143 C CA . PHE A 1 274 ? 18.753 -4.013 2.793 1.00 88.19 274 PHE A CA 1
ATOM 2144 C C . PHE A 1 274 ? 18.554 -2.553 2.380 1.00 88.19 274 PHE A C 1
ATOM 2146 O O . PHE A 1 274 ? 19.283 -1.646 2.778 1.00 88.19 274 PHE A O 1
ATOM 2153 N N . SER A 1 275 ? 17.480 -2.301 1.633 1.00 85.06 275 SER A N 1
ATOM 2154 C CA . SER A 1 275 ? 17.023 -0.946 1.356 1.00 85.06 275 SER A CA 1
ATOM 2155 C C . SER A 1 275 ? 15.520 -0.832 1.532 1.00 85.06 275 SER A C 1
ATOM 2157 O O . SER A 1 275 ? 14.741 -1.561 0.923 1.00 85.06 275 SER A O 1
ATOM 2159 N N . MET A 1 276 ? 15.100 0.186 2.283 1.00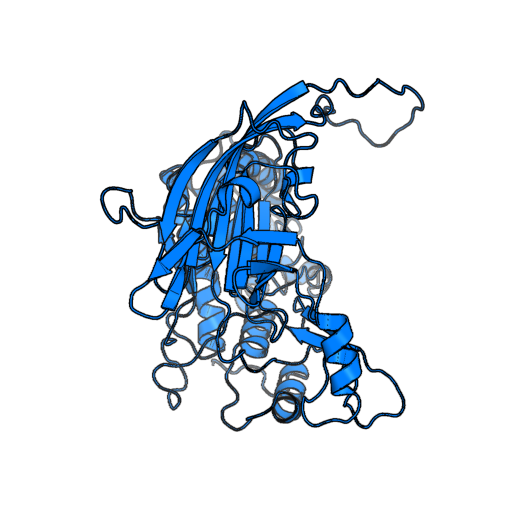 84.69 276 MET A N 1
ATOM 2160 C CA . MET A 1 276 ? 13.690 0.556 2.432 1.00 84.69 276 MET A CA 1
ATOM 2161 C C . MET A 1 276 ? 13.015 0.914 1.100 1.00 84.69 276 MET A C 1
ATOM 2163 O O . MET A 1 276 ? 11.788 0.888 0.989 1.00 84.69 276 MET A O 1
ATOM 2167 N N . TYR A 1 277 ? 13.791 1.286 0.083 1.00 82.44 277 TYR A N 1
ATOM 2168 C CA . TYR A 1 277 ? 13.288 1.686 -1.232 1.00 82.44 277 TYR A CA 1
ATOM 2169 C C . TYR A 1 277 ? 13.266 0.535 -2.247 1.00 82.44 277 TYR A C 1
ATOM 2171 O O . TYR A 1 277 ? 12.765 0.722 -3.355 1.00 82.44 277 TYR A O 1
ATOM 2179 N N . ASP A 1 278 ? 13.730 -0.655 -1.857 1.00 83.62 278 ASP A N 1
ATOM 2180 C CA . ASP A 1 278 ? 13.666 -1.863 -2.676 1.00 83.62 278 ASP A CA 1
ATOM 2181 C C . ASP A 1 278 ? 12.205 -2.228 -2.996 1.00 83.62 278 ASP A C 1
ATOM 2183 O O . ASP A 1 278 ? 11.328 -2.203 -2.125 1.00 83.62 278 ASP A O 1
ATOM 2187 N N . ALA A 1 279 ? 11.922 -2.550 -4.258 1.00 84.00 279 ALA A N 1
ATOM 2188 C CA . ALA A 1 279 ? 10.608 -2.981 -4.722 1.00 84.00 279 ALA A CA 1
ATOM 2189 C C . ALA A 1 279 ? 10.104 -4.269 -4.055 1.00 84.00 279 ALA A C 1
ATOM 2191 O O . ALA A 1 279 ? 8.895 -4.485 -4.020 1.00 84.00 279 ALA A O 1
ATOM 2192 N N . ARG A 1 280 ? 11.004 -5.107 -3.533 1.00 85.25 280 ARG A N 1
ATOM 2193 C CA . ARG A 1 280 ? 10.693 -6.428 -2.963 1.00 85.25 280 ARG A CA 1
ATOM 2194 C C . ARG A 1 280 ? 10.140 -6.372 -1.538 1.00 85.25 280 ARG A C 1
ATOM 2196 O O . ARG A 1 280 ? 9.700 -7.388 -1.012 1.00 85.25 280 ARG A O 1
ATOM 2203 N N . HIS A 1 281 ? 10.177 -5.211 -0.883 1.00 89.69 281 HIS A N 1
ATOM 2204 C CA . HIS A 1 281 ? 9.837 -5.084 0.535 1.00 89.69 281 HIS A CA 1
ATOM 2205 C C . HIS A 1 281 ? 8.728 -4.061 0.764 1.00 89.69 281 HIS A C 1
ATOM 2207 O O . HIS A 1 281 ? 8.855 -2.910 0.345 1.00 89.69 281 HIS A O 1
ATOM 2213 N N . SER A 1 282 ? 7.662 -4.436 1.475 1.00 95.19 282 SER A N 1
ATOM 2214 C CA . SER A 1 282 ? 6.658 -3.463 1.926 1.00 95.19 282 SER A CA 1
ATOM 2215 C C . SER A 1 282 ? 7.235 -2.580 3.032 1.00 95.19 282 SER A C 1
ATOM 2217 O O . SER A 1 282 ? 8.016 -3.040 3.866 1.00 95.19 282 SER A O 1
ATOM 2219 N N . ALA A 1 283 ? 6.890 -1.294 3.019 1.00 94.44 283 ALA A N 1
ATOM 2220 C CA . ALA A 1 283 ? 7.588 -0.295 3.824 1.00 94.44 283 ALA A CA 1
ATOM 2221 C C . ALA A 1 283 ? 6.666 0.814 4.342 1.00 94.44 283 ALA A C 1
ATOM 2223 O O . ALA A 1 283 ? 5.795 1.313 3.624 1.00 94.44 283 ALA A O 1
ATOM 2224 N N . ILE A 1 284 ? 6.924 1.237 5.579 1.00 95.56 284 ILE A N 1
ATOM 2225 C CA . ILE A 1 284 ? 6.348 2.417 6.221 1.00 95.56 284 ILE A CA 1
ATOM 2226 C C . ILE A 1 284 ? 7.451 3.462 6.342 1.00 95.56 284 ILE A C 1
ATOM 2228 O O . ILE A 1 284 ? 8.401 3.288 7.104 1.00 95.56 284 ILE A O 1
ATOM 2232 N N . TYR A 1 285 ? 7.319 4.552 5.594 1.00 92.00 285 TYR A N 1
ATOM 2233 C CA . TYR A 1 285 ? 8.285 5.641 5.549 1.00 92.00 285 TYR A CA 1
ATOM 2234 C C . TYR A 1 285 ? 7.899 6.772 6.498 1.00 92.00 285 TYR A C 1
ATOM 2236 O O . TYR A 1 285 ? 6.761 7.248 6.457 1.00 92.00 285 TYR A O 1
ATOM 2244 N N . TRP A 1 286 ? 8.859 7.278 7.274 1.00 91.44 286 TRP A N 1
ATOM 2245 C CA . TRP A 1 286 ? 8.651 8.453 8.120 1.00 91.44 286 TRP A CA 1
ATOM 2246 C C . TRP A 1 286 ? 9.181 9.708 7.427 1.00 91.44 286 TRP A C 1
ATOM 2248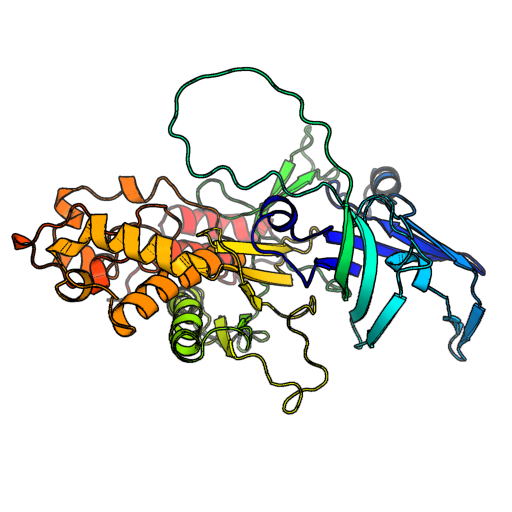 O O . TRP A 1 286 ? 10.363 9.816 7.104 1.00 91.44 286 TRP A O 1
ATOM 2258 N N . ARG A 1 287 ? 8.301 10.672 7.143 1.00 85.75 287 ARG A N 1
ATOM 2259 C CA . ARG A 1 287 ? 8.609 11.797 6.248 1.00 85.75 287 ARG A CA 1
ATOM 2260 C C . ARG A 1 287 ? 8.639 13.137 6.992 1.00 85.75 287 ARG A C 1
ATOM 2262 O O . ARG A 1 287 ? 7.649 13.486 7.637 1.00 85.75 287 ARG A O 1
ATOM 2269 N N . PRO A 1 288 ? 9.698 13.957 6.846 1.00 82.44 288 PRO A N 1
ATOM 2270 C CA . PRO A 1 288 ? 9.770 15.294 7.439 1.00 82.44 288 PRO A CA 1
ATOM 2271 C C . PRO A 1 288 ? 8.930 16.306 6.634 1.00 82.44 288 PRO A C 1
ATOM 2273 O O . PRO A 1 288 ? 9.450 17.124 5.878 1.00 82.44 288 PRO A O 1
ATOM 2276 N N . SER A 1 289 ? 7.605 16.240 6.773 1.00 79.62 289 SER A N 1
ATOM 2277 C CA . SER A 1 289 ? 6.647 17.099 6.064 1.00 79.62 289 SER A CA 1
ATOM 2278 C C . SER A 1 289 ? 5.840 17.957 7.040 1.00 79.62 289 SER A C 1
ATOM 2280 O O . SER A 1 289 ? 5.457 17.487 8.110 1.00 79.62 289 SER A O 1
ATOM 2282 N N . THR A 1 290 ? 5.565 19.212 6.657 1.00 76.62 290 THR A N 1
ATOM 2283 C CA . THR A 1 290 ? 4.661 20.109 7.410 1.00 76.62 290 THR A CA 1
ATOM 2284 C C . THR A 1 290 ? 3.187 19.845 7.111 1.00 76.62 290 THR A C 1
ATOM 2286 O O . THR A 1 290 ? 2.309 20.319 7.831 1.00 76.62 290 THR A O 1
ATOM 2289 N N . VAL A 1 291 ? 2.897 19.070 6.064 1.00 79.44 291 VAL A N 1
ATOM 2290 C CA . VAL A 1 291 ? 1.540 18.630 5.748 1.00 79.44 291 VAL A CA 1
ATOM 2291 C C . VAL A 1 291 ? 1.123 17.595 6.785 1.00 79.44 291 VAL A C 1
ATOM 2293 O O . VAL A 1 291 ? 1.795 16.583 6.970 1.00 79.44 291 VAL A O 1
ATOM 2296 N N . ALA A 1 292 ? 0.008 17.849 7.457 1.00 85.31 292 ALA A N 1
ATOM 2297 C CA . ALA A 1 292 ? -0.556 16.933 8.431 1.00 85.31 292 ALA A CA 1
ATOM 2298 C C . ALA A 1 292 ? -1.418 15.892 7.697 1.00 85.31 292 ALA A C 1
ATOM 2300 O O . ALA A 1 292 ? -2.601 16.124 7.463 1.00 85.31 292 ALA A O 1
ATOM 2301 N N . ASN A 1 293 ? -0.799 14.806 7.226 1.00 84.38 293 ASN A N 1
ATOM 2302 C CA . ASN A 1 293 ? -1.481 13.743 6.484 1.00 84.38 293 ASN A CA 1
ATOM 2303 C C . ASN A 1 293 ? -0.706 12.413 6.549 1.00 84.38 293 ASN A C 1
ATOM 2305 O O . ASN A 1 293 ? 0.448 12.380 6.970 1.00 84.38 293 ASN A O 1
ATOM 2309 N N . ALA A 1 294 ? -1.326 11.332 6.097 1.00 88.94 294 ALA A N 1
ATOM 2310 C CA . ALA A 1 294 ? -0.667 10.073 5.783 1.00 88.94 294 ALA A CA 1
ATOM 2311 C C . ALA A 1 294 ? -1.221 9.533 4.455 1.00 88.94 294 ALA A C 1
ATOM 2313 O O . ALA A 1 294 ? -2.195 10.066 3.920 1.00 88.94 294 ALA A O 1
ATOM 2314 N N . THR A 1 295 ? -0.537 8.554 3.866 1.00 87.81 295 THR A N 1
ATOM 2315 C CA . THR A 1 295 ? -1.020 7.878 2.654 1.00 87.81 295 THR A CA 1
ATOM 2316 C C . THR A 1 295 ? -0.593 6.421 2.655 1.00 87.81 295 THR A C 1
ATOM 2318 O O . THR A 1 295 ? 0.588 6.135 2.855 1.00 87.81 295 THR A O 1
ATOM 2321 N N . GLY A 1 296 ? -1.530 5.530 2.376 1.00 87.31 296 GLY A N 1
ATOM 2322 C CA . GLY A 1 296 ? -1.332 4.116 2.121 1.00 87.31 296 GLY A CA 1
ATOM 2323 C C . GLY A 1 296 ? -1.595 3.805 0.654 1.00 87.31 296 GLY A C 1
ATOM 2324 O O . GLY A 1 296 ? -2.492 4.357 0.015 1.00 87.31 296 GLY A O 1
ATOM 2325 N N . GLY A 1 297 ? -0.784 2.925 0.091 1.00 88.50 297 GLY A N 1
ATOM 2326 C CA . GLY A 1 297 ? -0.871 2.547 -1.304 1.00 88.50 297 GLY A CA 1
ATOM 2327 C C . GLY A 1 297 ? -0.221 1.205 -1.573 1.00 88.50 297 GLY A C 1
ATOM 2328 O O . GLY A 1 297 ? 0.371 0.571 -0.702 1.00 88.50 297 GLY A O 1
ATOM 2329 N N . GLN A 1 298 ? -0.352 0.774 -2.818 1.00 90.38 298 GLN A N 1
ATOM 2330 C CA . GLN A 1 298 ? 0.092 -0.537 -3.261 1.00 90.38 298 GLN A CA 1
ATOM 2331 C C . GLN A 1 298 ? 0.678 -0.467 -4.663 1.00 90.38 298 GLN A C 1
ATOM 2333 O O . GLN A 1 298 ? 0.294 0.383 -5.476 1.00 90.38 298 GLN A O 1
ATOM 2338 N N . ILE A 1 299 ? 1.615 -1.367 -4.932 1.00 89.56 299 ILE A N 1
ATOM 2339 C CA . ILE A 1 299 ? 2.148 -1.643 -6.259 1.00 89.56 299 ILE A CA 1
ATOM 2340 C C . ILE A 1 299 ? 1.707 -3.047 -6.627 1.00 89.56 299 ILE A C 1
ATOM 2342 O O . ILE A 1 299 ? 1.937 -3.987 -5.868 1.00 89.56 299 ILE A O 1
ATOM 2346 N N . VAL A 1 300 ? 1.055 -3.172 -7.777 1.00 90.81 300 VAL A N 1
ATOM 2347 C CA . VAL A 1 300 ? 0.359 -4.395 -8.172 1.00 90.81 300 VAL A CA 1
ATOM 2348 C C . VAL A 1 300 ? 0.906 -4.938 -9.479 1.00 90.81 300 VAL A C 1
ATOM 2350 O O . VAL A 1 300 ? 1.246 -4.175 -10.383 1.00 90.81 300 VAL A O 1
ATOM 2353 N N . ASP A 1 301 ? 0.954 -6.260 -9.593 1.00 91.69 301 ASP A N 1
ATOM 2354 C CA . ASP A 1 301 ? 1.097 -6.928 -10.876 1.00 91.69 301 ASP A CA 1
ATOM 2355 C C . ASP A 1 301 ? -0.203 -6.736 -11.674 1.00 91.69 301 ASP A C 1
ATOM 2357 O O . ASP A 1 301 ? -1.253 -7.258 -11.279 1.00 91.69 301 ASP A O 1
ATOM 2361 N N . PRO A 1 302 ? -0.180 -6.007 -12.802 1.00 87.31 302 PRO A N 1
ATOM 2362 C CA . PRO A 1 302 ? -1.393 -5.728 -13.557 1.00 87.31 302 PRO A CA 1
ATOM 2363 C C . PRO A 1 302 ? -1.939 -6.961 -14.291 1.00 87.31 302 PRO A C 1
ATOM 2365 O O . PRO A 1 302 ? -3.018 -6.882 -14.865 1.00 87.31 302 PRO A O 1
ATOM 2368 N N . ARG A 1 303 ? -1.229 -8.099 -14.282 1.00 87.38 303 ARG A N 1
ATOM 2369 C CA . ARG A 1 303 ? -1.712 -9.368 -14.851 1.00 87.38 303 ARG A CA 1
ATOM 2370 C C . ARG A 1 303 ? -2.698 -10.092 -13.938 1.00 87.38 303 ARG A C 1
ATOM 2372 O O . ARG A 1 303 ? -3.472 -10.903 -14.432 1.00 87.38 303 ARG A O 1
ATOM 2379 N N . SER A 1 304 ? -2.638 -9.837 -12.630 1.00 91.38 304 SER A N 1
ATOM 2380 C CA . SER A 1 304 ? -3.352 -10.635 -11.623 1.00 91.38 304 SER A CA 1
ATOM 2381 C C . SER A 1 304 ? -3.990 -9.846 -10.486 1.00 91.38 304 SER A C 1
ATOM 2383 O O . SER A 1 304 ? -4.869 -10.366 -9.803 1.00 91.38 304 SER A O 1
ATOM 2385 N N . GLY A 1 305 ? -3.535 -8.615 -10.241 1.00 93.38 305 GLY A N 1
ATOM 2386 C CA . GLY A 1 305 ? -3.895 -7.855 -9.044 1.00 93.38 305 GLY A CA 1
ATOM 2387 C C . GLY A 1 305 ? -3.093 -8.268 -7.813 1.00 93.38 305 GLY A C 1
ATOM 2388 O O . GLY A 1 305 ? -3.411 -7.832 -6.710 1.00 93.38 305 GLY A O 1
ATOM 2389 N N . GLN A 1 306 ? -2.048 -9.086 -7.970 1.00 96.06 306 GLN A N 1
ATOM 2390 C CA . GLN A 1 306 ? -1.140 -9.388 -6.869 1.00 96.06 306 GLN A CA 1
ATOM 2391 C C . GLN A 1 306 ? -0.478 -8.099 -6.381 1.00 96.06 306 GLN A C 1
ATOM 2393 O O . GLN A 1 306 ? 0.219 -7.440 -7.148 1.00 96.06 306 GLN A O 1
ATOM 2398 N N . ILE A 1 307 ? -0.651 -7.762 -5.107 1.00 96.00 307 ILE A N 1
ATOM 2399 C CA . ILE A 1 307 ? 0.134 -6.719 -4.452 1.00 96.00 307 ILE A CA 1
ATOM 2400 C C . ILE A 1 307 ? 1.554 -7.256 -4.293 1.00 96.00 307 ILE A C 1
ATOM 2402 O O . ILE A 1 307 ? 1.775 -8.285 -3.660 1.00 96.00 307 ILE A O 1
ATOM 2406 N N . LEU A 1 308 ? 2.502 -6.564 -4.915 1.00 93.00 308 LEU A N 1
ATOM 2407 C CA . LEU A 1 308 ? 3.932 -6.861 -4.853 1.00 93.00 308 LEU A CA 1
ATOM 2408 C C . LEU A 1 308 ? 4.604 -6.081 -3.721 1.00 93.00 308 LEU A C 1
ATOM 2410 O O . LEU A 1 308 ? 5.563 -6.556 -3.126 1.00 93.00 308 LEU A O 1
ATOM 2414 N N . LYS A 1 309 ? 4.090 -4.884 -3.420 1.00 92.12 309 LYS A N 1
ATOM 2415 C CA . LYS A 1 309 ? 4.603 -4.010 -2.364 1.00 92.12 309 LYS A CA 1
ATOM 2416 C C . LY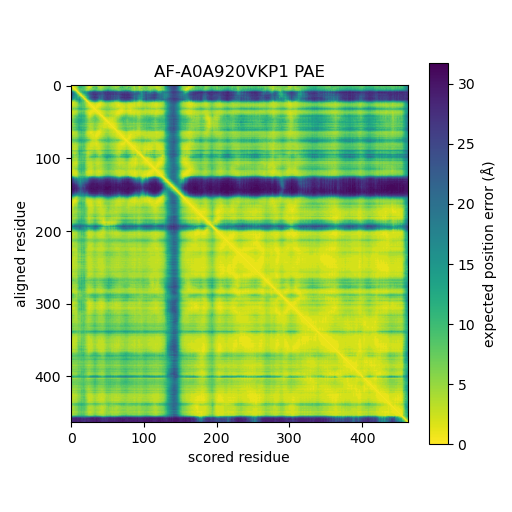S A 1 309 ? 3.495 -3.122 -1.813 1.00 92.12 309 LYS A C 1
ATOM 2418 O O . LYS A 1 309 ? 2.834 -2.416 -2.578 1.00 92.12 309 LYS A O 1
ATOM 2423 N N . GLY A 1 310 ? 3.339 -3.124 -0.494 1.00 93.56 310 GLY A N 1
ATOM 2424 C CA . GLY A 1 310 ? 2.579 -2.128 0.253 1.00 93.56 310 GLY A CA 1
ATOM 2425 C C . GLY A 1 310 ? 3.470 -0.945 0.634 1.00 93.56 310 GLY A C 1
ATOM 2426 O O . GLY A 1 310 ? 4.620 -1.123 1.041 1.00 93.56 310 GLY A O 1
ATOM 2427 N N . GLU A 1 311 ? 2.956 0.272 0.501 1.00 89.88 311 GLU A N 1
ATOM 2428 C CA . GLU A 1 311 ? 3.679 1.495 0.849 1.00 89.88 311 GLU A CA 1
ATOM 2429 C C . GLU A 1 311 ? 2.818 2.393 1.721 1.00 89.88 311 GLU A C 1
ATOM 2431 O O . GLU A 1 311 ? 1.716 2.770 1.329 1.00 89.88 311 GLU A O 1
ATOM 2436 N N . VAL A 1 312 ? 3.361 2.793 2.866 1.00 92.62 312 VAL A N 1
ATOM 2437 C CA . VAL A 1 312 ? 2.745 3.789 3.741 1.00 92.62 312 VAL A CA 1
ATOM 2438 C C . VAL A 1 312 ? 3.712 4.952 3.916 1.00 92.62 312 VAL A C 1
ATOM 2440 O O . VAL A 1 312 ? 4.884 4.756 4.227 1.00 92.62 312 VAL A O 1
ATOM 2443 N N . ASN A 1 313 ? 3.240 6.180 3.728 1.00 90.56 313 ASN A N 1
ATOM 2444 C CA . ASN A 1 313 ? 3.986 7.386 4.068 1.00 90.56 313 ASN A CA 1
ATOM 2445 C C . ASN A 1 313 ? 3.329 8.064 5.266 1.00 90.56 313 ASN A C 1
ATOM 2447 O O . ASN A 1 313 ? 2.227 8.601 5.156 1.00 90.56 313 ASN A O 1
ATOM 2451 N N . MET A 1 314 ? 4.049 8.085 6.382 1.00 91.50 314 MET A N 1
ATOM 2452 C CA . MET A 1 314 ? 3.670 8.793 7.597 1.00 91.50 314 MET A CA 1
ATOM 2453 C C . MET A 1 314 ? 4.343 10.160 7.601 1.00 91.50 314 MET A C 1
ATOM 2455 O O . MET A 1 314 ? 5.569 10.255 7.690 1.00 91.50 314 MET A O 1
ATOM 2459 N N . TYR A 1 315 ? 3.571 11.241 7.477 1.00 90.62 315 TYR A N 1
ATOM 2460 C CA . TYR A 1 315 ? 4.147 12.584 7.550 1.00 90.62 315 TYR A CA 1
ATOM 2461 C C . TYR A 1 315 ? 4.304 12.983 9.006 1.00 90.62 315 TYR A C 1
ATOM 2463 O O . TYR A 1 315 ? 3.389 12.796 9.797 1.00 90.62 315 TYR A O 1
ATOM 2471 N N . HIS A 1 316 ? 5.436 13.587 9.359 1.00 89.81 316 HIS A N 1
ATOM 2472 C CA . HIS A 1 316 ? 5.734 13.951 10.741 1.00 89.81 316 HIS A CA 1
ATOM 2473 C C . HIS A 1 316 ? 4.615 14.781 11.385 1.00 89.81 316 HIS A C 1
ATOM 2475 O O . HIS A 1 316 ? 4.249 14.545 12.535 1.00 89.81 316 HIS A O 1
ATOM 2481 N N . ASN A 1 317 ? 4.008 15.702 10.627 1.00 89.44 317 ASN A N 1
ATOM 2482 C CA . ASN A 1 317 ? 2.949 16.556 11.153 1.00 89.44 317 ASN A CA 1
ATOM 2483 C C . ASN A 1 317 ? 1.578 15.864 11.308 1.00 89.44 317 ASN A C 1
ATOM 2485 O O . ASN A 1 317 ? 0.619 16.502 11.736 1.00 89.44 317 ASN A O 1
ATOM 2489 N N . ILE A 1 318 ? 1.458 14.559 11.027 1.00 91.69 318 ILE A N 1
ATOM 2490 C CA . ILE A 1 318 ? 0.248 13.777 11.333 1.00 91.69 318 ILE A CA 1
ATOM 2491 C C . ILE A 1 318 ? -0.134 13.875 12.816 1.00 91.69 318 ILE A C 1
ATOM 2493 O O . ILE A 1 318 ? -1.314 13.930 13.152 1.00 91.69 318 ILE A O 1
ATOM 2497 N N . MET A 1 319 ? 0.863 13.982 13.700 1.00 93.25 319 MET A N 1
ATOM 2498 C CA . MET A 1 319 ? 0.659 14.140 15.140 1.00 93.25 319 MET A CA 1
ATOM 2499 C C . MET A 1 319 ? -0.130 15.413 15.473 1.00 93.25 319 MET A C 1
ATOM 2501 O O . MET A 1 319 ? -0.945 15.405 16.392 1.00 93.25 319 MET A O 1
ATOM 2505 N N . GLU A 1 320 ? 0.059 16.504 14.720 1.00 93.62 320 GLU A N 1
ATOM 2506 C CA . GLU A 1 320 ? -0.720 17.731 14.916 1.00 93.62 320 GLU A CA 1
ATOM 2507 C C . GLU A 1 320 ? -2.193 17.522 14.549 1.00 93.62 320 GLU A C 1
ATOM 2509 O O . GLU A 1 320 ? -3.070 17.928 15.317 1.00 93.62 320 GLU A O 1
ATOM 2514 N N . LEU A 1 321 ? -2.466 16.867 13.414 1.00 92.69 321 LEU A N 1
ATOM 2515 C CA . LEU A 1 321 ? -3.832 16.567 12.980 1.00 92.69 321 LEU A CA 1
ATOM 2516 C C . LEU A 1 321 ? -4.556 15.713 14.018 1.00 92.69 321 LEU A C 1
ATOM 2518 O O . LEU A 1 321 ? -5.657 16.061 14.442 1.00 92.69 321 LEU A O 1
ATOM 2522 N N . GLN A 1 322 ? -3.895 14.650 14.472 1.00 95.38 322 GLN A N 1
ATOM 2523 C CA . GLN A 1 322 ? -4.453 13.711 15.434 1.00 95.38 322 GLN A CA 1
ATOM 2524 C C . GLN A 1 322 ? -4.693 14.341 16.797 1.00 95.38 322 GLN A C 1
ATOM 2526 O O . GLN A 1 322 ? -5.782 14.196 17.349 1.00 95.38 322 GLN A O 1
ATOM 2531 N N . LYS A 1 323 ? -3.730 15.120 17.300 1.00 95.69 323 LYS A N 1
ATOM 2532 C CA . LYS A 1 323 ? -3.902 15.926 18.512 1.00 95.69 323 LYS A CA 1
ATOM 2533 C C . LYS A 1 323 ? -5.140 16.817 18.406 1.00 95.69 323 LYS A C 1
ATOM 2535 O O . LYS A 1 323 ? -5.969 16.820 19.310 1.00 95.69 323 LYS A O 1
ATOM 2540 N N . ASN A 1 324 ? -5.266 17.572 17.312 1.00 95.12 324 ASN A N 1
ATOM 2541 C CA . ASN A 1 324 ? -6.361 18.524 17.134 1.00 95.12 324 ASN A CA 1
ATOM 2542 C C . ASN A 1 324 ? -7.715 17.811 17.016 1.00 95.12 324 ASN A C 1
ATOM 2544 O O . ASN A 1 324 ? -8.677 18.226 17.659 1.00 95.12 324 ASN A O 1
ATOM 2548 N N . TRP A 1 325 ? -7.800 16.735 16.229 1.00 95.44 325 TRP A N 1
ATOM 2549 C CA . TRP A 1 325 ? -9.029 15.957 16.093 1.00 95.44 325 TRP A CA 1
ATOM 2550 C C . TRP A 1 325 ? -9.443 15.313 17.408 1.00 95.44 325 TRP A C 1
ATOM 2552 O O . TRP A 1 325 ? -10.584 15.500 17.813 1.00 95.44 325 TRP A O 1
ATOM 2562 N N . TYR A 1 326 ? -8.533 14.631 18.103 1.00 96.94 326 TYR A N 1
ATOM 2563 C CA . TYR A 1 326 ? -8.866 13.959 19.357 1.00 96.94 326 TYR A CA 1
ATOM 2564 C C . TYR A 1 326 ? -9.299 14.958 20.431 1.00 96.94 326 TYR A C 1
ATOM 2566 O O . TYR A 1 326 ? -10.347 14.785 21.050 1.00 96.94 326 TYR A O 1
ATOM 2574 N N . PHE A 1 327 ? -8.553 16.060 20.580 1.00 96.12 327 PHE A N 1
ATOM 2575 C CA . PHE A 1 327 ? -8.891 17.136 21.510 1.00 96.12 327 PHE A CA 1
ATOM 2576 C C . PHE A 1 327 ? -10.301 17.692 21.268 1.00 96.12 327 PHE A C 1
ATOM 2578 O O . PHE A 1 327 ? -11.083 17.816 22.206 1.00 96.12 327 PHE A O 1
ATOM 2585 N N . ILE A 1 328 ? -10.637 18.008 20.012 1.00 94.56 328 ILE A N 1
ATOM 2586 C CA . ILE A 1 328 ? -11.928 18.618 19.659 1.00 94.56 328 ILE A CA 1
ATOM 2587 C C . ILE A 1 328 ? -13.079 17.614 19.774 1.00 94.56 328 ILE A C 1
ATOM 2589 O O . ILE A 1 328 ? -14.168 17.983 20.201 1.00 94.56 328 ILE A O 1
ATOM 2593 N N . GLN A 1 329 ? -12.864 16.372 19.344 1.00 95.69 329 GLN A N 1
ATOM 2594 C CA . GLN A 1 329 ? -13.934 15.391 19.173 1.00 95.69 329 GLN A CA 1
ATOM 2595 C C . GLN A 1 329 ? -14.274 14.651 20.464 1.00 95.69 329 GLN A C 1
ATOM 2597 O O . GLN A 1 329 ? -15.446 14.392 20.714 1.00 95.69 329 GLN A O 1
ATOM 2602 N N . VAL A 1 330 ? -13.265 14.305 21.266 1.00 96.50 330 VAL A N 1
ATOM 2603 C CA . VAL A 1 330 ? -13.431 13.428 22.436 1.00 96.50 330 VAL A CA 1
ATOM 2604 C C . VAL A 1 330 ? -12.621 13.881 23.657 1.00 96.50 330 VAL A C 1
ATOM 2606 O O . VAL A 1 330 ? -12.586 13.185 24.665 1.00 96.50 330 VAL A O 1
ATOM 2609 N N . GLY A 1 331 ? -12.018 15.075 23.630 1.00 95.75 331 GLY A N 1
ATOM 2610 C CA . GLY A 1 331 ? -11.260 15.629 24.759 1.00 95.75 331 GLY A CA 1
ATOM 2611 C C . GLY A 1 331 ? -12.011 15.680 26.104 1.00 95.75 331 GLY A C 1
ATOM 2612 O O . GLY A 1 331 ? -11.396 15.392 27.131 1.00 95.75 331 GLY A O 1
ATOM 2613 N N . PRO A 1 332 ? 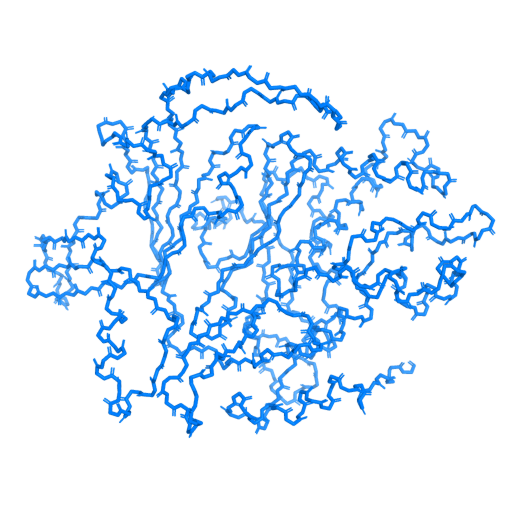-13.327 15.978 26.150 1.00 94.81 332 PRO A N 1
ATOM 2614 C CA . PRO A 1 332 ? -14.093 15.924 27.398 1.00 94.81 332 PRO A CA 1
ATOM 2615 C C . PRO A 1 332 ? -14.204 14.526 28.027 1.00 94.81 332 PRO A C 1
ATOM 2617 O O . PRO A 1 332 ? -14.506 14.432 29.213 1.00 94.81 332 PRO A O 1
ATOM 2620 N N . LEU A 1 333 ? -13.978 13.459 27.253 1.00 96.62 333 LEU A N 1
ATOM 2621 C CA . LEU A 1 333 ? -14.112 12.063 27.686 1.00 96.62 333 LEU A CA 1
ATOM 2622 C C . LEU A 1 333 ? -12.794 11.476 28.215 1.00 96.62 333 LEU A C 1
ATOM 2624 O O . LEU A 1 333 ? -12.819 10.465 28.906 1.00 96.62 333 LEU A O 1
ATOM 2628 N N . ASP A 1 334 ? -11.651 12.092 27.899 1.00 96.81 334 ASP A N 1
ATOM 2629 C CA . ASP A 1 334 ? -10.318 11.579 28.226 1.00 96.81 334 ASP A CA 1
ATOM 2630 C C . ASP A 1 334 ? -9.467 12.661 28.903 1.00 96.81 334 ASP A C 1
ATOM 2632 O O . ASP A 1 334 ? -8.993 13.598 28.256 1.00 96.81 334 ASP A O 1
ATOM 2636 N N . GLU A 1 335 ? -9.218 12.518 30.207 1.00 95.25 335 GLU A N 1
ATOM 2637 C CA . GLU A 1 335 ? -8.418 13.473 30.992 1.00 95.25 335 GLU A CA 1
ATOM 2638 C C . GLU A 1 335 ? -7.018 13.711 30.399 1.00 95.25 335 GLU A C 1
ATOM 2640 O O . GLU A 1 335 ? -6.480 14.818 30.482 1.00 95.25 335 GLU A O 1
ATOM 2645 N N . ARG A 1 336 ? -6.438 12.711 29.718 1.00 96.31 336 ARG A N 1
ATOM 2646 C CA . ARG A 1 336 ? -5.114 12.822 29.078 1.00 96.31 336 ARG A CA 1
ATOM 2647 C C . ARG A 1 336 ? -5.096 13.845 27.943 1.00 96.31 336 ARG A C 1
ATOM 2649 O O . ARG A 1 336 ? -4.031 14.358 27.610 1.00 96.31 336 ARG A O 1
ATOM 2656 N N . ALA A 1 337 ? -6.251 14.139 27.346 1.00 96.19 337 ALA A N 1
ATOM 2657 C CA . ALA A 1 337 ? -6.394 15.125 26.282 1.00 96.19 337 ALA A CA 1
ATOM 2658 C C . ALA A 1 337 ? -6.645 16.547 26.808 1.00 96.19 337 ALA A C 1
ATOM 2660 O O . ALA A 1 337 ? -6.596 17.495 26.030 1.00 96.19 337 ALA A O 1
ATOM 2661 N N . GLN A 1 338 ? -6.884 16.734 28.108 1.00 93.69 338 GLN A N 1
ATOM 2662 C CA . GLN A 1 338 ? -7.239 18.040 28.682 1.00 93.69 338 GLN A CA 1
ATOM 2663 C C . GLN A 1 338 ? -6.021 18.927 28.989 1.00 93.69 338 GLN A C 1
ATOM 2665 O O . GLN A 1 338 ? -6.174 20.079 29.396 1.00 93.69 338 GLN A O 1
ATOM 2670 N N . SER A 1 339 ? -4.806 18.422 28.764 1.00 91.56 339 SER A N 1
ATOM 2671 C CA . SER A 1 339 ? -3.561 19.180 28.889 1.00 91.56 339 SER A CA 1
ATOM 2672 C C . SER A 1 339 ? -2.659 18.974 27.674 1.00 91.56 339 SER A C 1
ATOM 2674 O O . SER A 1 339 ? -2.710 17.945 27.000 1.00 91.56 339 SER A O 1
ATOM 2676 N N . LEU A 1 340 ? -1.853 19.994 27.369 1.00 91.38 340 LEU A N 1
ATOM 2677 C CA . LEU A 1 340 ? -0.869 19.960 26.293 1.00 91.38 340 LEU A CA 1
ATOM 2678 C C . LEU A 1 340 ? 0.550 20.089 26.872 1.00 91.38 340 LEU A C 1
ATOM 2680 O O . LEU A 1 340 ? 0.754 20.929 27.752 1.00 91.38 340 LEU A O 1
ATOM 2684 N N . PRO A 1 341 ? 1.539 19.341 26.345 1.00 93.62 341 PRO A N 1
ATOM 2685 C CA . PRO A 1 341 ? 1.401 18.303 25.317 1.00 93.62 341 PRO A CA 1
ATOM 2686 C C . PRO A 1 341 ? 0.635 17.068 25.827 1.00 93.62 341 PRO A C 1
ATOM 2688 O O . PRO A 1 341 ? 0.677 16.762 27.014 1.00 93.62 341 PRO A O 1
ATOM 2691 N N . MET A 1 342 ? -0.056 16.364 24.921 1.00 95.75 342 MET A N 1
ATOM 2692 C CA . MET A 1 342 ? -0.655 15.061 25.242 1.00 95.75 342 MET A CA 1
ATOM 2693 C C . MET A 1 342 ? 0.452 14.067 25.626 1.00 95.75 342 MET A C 1
ATOM 2695 O O . MET A 1 342 ? 1.532 14.132 25.033 1.00 95.75 342 MET A O 1
ATOM 2699 N N . PRO A 1 343 ? 0.208 13.133 26.562 1.00 96.94 343 PRO A N 1
ATOM 2700 C CA . PRO A 1 343 ? 1.200 12.126 26.914 1.00 96.94 343 PRO A CA 1
ATOM 2701 C C . PRO A 1 343 ? 1.497 11.196 25.730 1.00 96.94 343 PRO A C 1
ATOM 2703 O O . PRO A 1 343 ? 0.600 10.878 24.942 1.00 96.94 343 PRO A O 1
ATOM 2706 N N . ASP A 1 344 ? 2.731 10.689 25.658 1.00 97.12 344 ASP A N 1
ATOM 2707 C CA . ASP A 1 344 ? 3.195 9.777 24.599 1.00 97.12 344 ASP A CA 1
ATOM 2708 C C . ASP A 1 344 ? 2.307 8.534 24.456 1.00 97.12 344 ASP A C 1
ATOM 2710 O O . ASP A 1 344 ? 2.123 8.028 23.354 1.00 97.12 344 ASP A O 1
ATOM 2714 N N . SER A 1 345 ? 1.695 8.067 25.550 1.00 96.69 345 SER A N 1
ATOM 2715 C CA . SER A 1 345 ? 0.760 6.937 25.525 1.00 96.69 345 SER A CA 1
ATOM 2716 C C . SER A 1 345 ? -0.523 7.226 24.745 1.00 96.69 345 SER A C 1
ATOM 2718 O O . SER A 1 345 ? -1.045 6.336 24.078 1.00 96.69 345 SER A O 1
ATOM 2720 N N . LEU A 1 346 ? -1.030 8.462 24.799 1.00 97.62 346 LEU A N 1
ATOM 2721 C CA . LEU A 1 346 ? -2.177 8.874 23.996 1.00 97.62 346 LEU A CA 1
ATOM 2722 C C . LEU A 1 346 ? -1.727 9.161 22.563 1.00 97.62 346 LEU A C 1
ATOM 2724 O O . LEU A 1 346 ? -2.283 8.588 21.634 1.00 97.62 346 LEU A O 1
ATOM 2728 N N . MET A 1 347 ? -0.686 9.978 22.370 1.00 97.88 347 MET A N 1
ATOM 2729 C CA . MET A 1 347 ? -0.222 10.332 21.024 1.00 97.88 347 MET A CA 1
ATOM 2730 C C . MET A 1 347 ? 0.209 9.104 20.212 1.00 97.88 347 MET A C 1
ATOM 2732 O O . MET A 1 347 ? -0.145 8.987 19.041 1.00 97.88 347 MET A O 1
ATOM 2736 N N . GLY A 1 348 ? 0.916 8.163 20.841 1.00 98.00 348 GLY A N 1
ATOM 2737 C CA . GLY A 1 348 ? 1.313 6.899 20.232 1.00 98.00 348 GLY A CA 1
ATOM 2738 C C . GLY A 1 348 ? 0.111 6.087 19.757 1.00 98.00 348 GLY A C 1
ATOM 2739 O O . GLY A 1 348 ? 0.090 5.660 18.605 1.00 98.00 348 GLY A O 1
ATOM 2740 N N . ARG A 1 349 ? -0.945 5.977 20.576 1.00 97.69 349 ARG A N 1
ATOM 2741 C CA . ARG A 1 349 ? -2.198 5.310 20.183 1.00 97.69 349 ARG A CA 1
ATOM 2742 C C . ARG A 1 349 ? -2.914 6.025 19.029 1.00 97.69 349 ARG A C 1
ATOM 2744 O O . ARG A 1 349 ? -3.494 5.369 18.168 1.00 97.69 349 ARG A O 1
ATOM 2751 N N . LEU A 1 350 ? -2.870 7.358 18.968 1.00 97.44 350 LEU A N 1
ATOM 2752 C CA . LEU A 1 350 ? -3.458 8.097 17.845 1.00 97.44 350 LEU A CA 1
ATOM 2753 C C . LEU A 1 350 ? -2.682 7.893 16.537 1.00 97.44 350 LEU A C 1
ATOM 2755 O O . LEU A 1 350 ? -3.294 7.883 15.468 1.00 97.44 350 LEU A O 1
ATOM 2759 N N . VAL A 1 351 ? -1.356 7.740 16.611 1.00 97.75 351 VAL A N 1
ATOM 2760 C CA . VAL A 1 351 ? -0.508 7.397 15.459 1.00 97.75 351 VAL A CA 1
ATOM 2761 C C . VAL A 1 351 ? -0.731 5.945 15.035 1.00 97.75 351 VAL A C 1
ATOM 2763 O O . VAL A 1 351 ? -0.878 5.693 13.842 1.00 97.75 351 VAL A O 1
ATOM 2766 N N . GLU A 1 352 ? -0.828 5.015 15.988 1.00 98.06 352 GLU A N 1
ATOM 2767 C CA . GLU A 1 352 ? -1.177 3.608 15.748 1.00 98.06 352 GLU A CA 1
ATOM 2768 C C . GLU A 1 352 ? -2.468 3.485 14.925 1.00 98.06 352 GLU A C 1
ATOM 2770 O O . GLU A 1 352 ? -2.491 2.770 13.927 1.00 98.06 352 GLU A O 1
ATOM 2775 N N . TYR A 1 353 ? -3.517 4.234 15.283 1.00 97.44 353 TYR A N 1
ATOM 2776 C CA . TYR A 1 353 ? -4.776 4.264 14.531 1.00 97.44 353 TYR A CA 1
ATOM 2777 C C . TYR A 1 353 ? -4.578 4.674 13.060 1.00 97.44 353 TYR A C 1
ATOM 2779 O O . TYR A 1 353 ? -5.077 3.987 12.169 1.00 97.44 353 TYR A O 1
ATOM 2787 N N . VAL A 1 354 ? -3.814 5.741 12.785 1.00 96.81 354 VAL A N 1
ATOM 2788 C CA . VAL A 1 354 ? -3.547 6.164 11.394 1.00 96.81 354 VAL A CA 1
ATOM 2789 C C . VAL A 1 354 ? -2.770 5.094 10.647 1.00 96.81 354 VAL A C 1
ATOM 2791 O O . VAL A 1 354 ? -3.147 4.743 9.538 1.00 96.81 354 VAL A O 1
ATOM 2794 N N . VAL A 1 355 ? -1.717 4.542 11.257 1.00 98.00 355 VAL A N 1
ATOM 2795 C CA . VAL A 1 355 ? -0.940 3.457 10.644 1.00 98.00 355 VAL A CA 1
ATOM 2796 C C . VAL A 1 355 ? -1.854 2.288 10.294 1.00 98.00 355 VAL A C 1
ATOM 2798 O O . VAL A 1 355 ? -1.802 1.803 9.171 1.00 98.00 355 VAL A O 1
ATOM 2801 N N . THR A 1 356 ? -2.733 1.885 11.211 1.00 98.38 356 THR A N 1
ATOM 2802 C CA . THR A 1 356 ? -3.673 0.779 10.982 1.00 98.38 356 THR A CA 1
ATOM 2803 C C . THR A 1 356 ? -4.589 1.069 9.786 1.00 98.38 356 THR A C 1
ATOM 2805 O O . THR A 1 356 ? -4.780 0.198 8.939 1.00 98.38 356 THR A O 1
ATOM 2808 N N . HIS A 1 357 ? -5.101 2.300 9.661 1.00 97.81 357 HIS A N 1
ATOM 2809 C CA . HIS A 1 357 ? -5.918 2.722 8.517 1.00 97.81 357 HIS A CA 1
ATOM 2810 C C . HIS A 1 357 ? -5.135 2.671 7.196 1.00 97.81 357 HIS A C 1
ATOM 2812 O O . HIS A 1 357 ? -5.598 2.084 6.219 1.00 97.81 357 HIS A O 1
ATOM 2818 N N . GLU A 1 358 ? -3.919 3.223 7.162 1.00 97.12 358 GLU A N 1
ATOM 2819 C CA . GLU A 1 358 ? -3.104 3.225 5.942 1.00 97.12 358 GLU A CA 1
ATOM 2820 C C . GLU A 1 358 ? -2.654 1.815 5.533 1.00 97.12 358 GLU A C 1
ATOM 2822 O O . GLU A 1 358 ? -2.544 1.530 4.337 1.00 97.12 358 GLU A O 1
ATOM 2827 N N . ILE A 1 359 ? -2.455 0.911 6.500 1.00 98.44 359 ILE A N 1
ATOM 2828 C CA . ILE A 1 359 ? -2.203 -0.507 6.218 1.00 98.44 359 ILE A CA 1
ATOM 2829 C C . ILE A 1 359 ? -3.404 -1.143 5.516 1.00 98.44 359 ILE A C 1
ATOM 2831 O O . ILE A 1 359 ? -3.218 -1.908 4.572 1.00 98.44 359 ILE A O 1
ATOM 2835 N N . GLY A 1 360 ? -4.630 -0.768 5.887 1.00 98.12 360 GLY A N 1
ATOM 2836 C CA . GLY A 1 360 ? -5.839 -1.194 5.183 1.00 98.12 360 GLY A CA 1
ATOM 2837 C C . GLY A 1 360 ? -5.803 -0.856 3.689 1.00 98.12 360 GLY A C 1
ATOM 2838 O O . GLY A 1 360 ? -6.094 -1.708 2.843 1.00 98.12 360 GLY A O 1
ATOM 2839 N N . HIS A 1 361 ? -5.350 0.350 3.333 1.00 97.44 361 HIS A N 1
ATOM 2840 C CA . HIS A 1 361 ? -5.141 0.721 1.931 1.00 97.44 361 HIS A CA 1
ATOM 2841 C C . HIS A 1 361 ? -4.063 -0.109 1.242 1.00 97.44 361 HIS A C 1
ATOM 2843 O O . HIS A 1 361 ? -4.252 -0.523 0.092 1.00 97.44 361 HIS A O 1
ATOM 2849 N N . SER A 1 362 ? -2.943 -0.365 1.919 1.00 96.75 362 SER A N 1
ATOM 2850 C CA . SER A 1 362 ? -1.829 -1.110 1.336 1.00 96.75 362 SER A CA 1
ATOM 2851 C C . SER A 1 362 ? -2.087 -2.614 1.215 1.00 96.75 362 SER A C 1
ATOM 2853 O O . SER A 1 362 ? -1.416 -3.254 0.412 1.00 96.75 362 SER A O 1
ATOM 2855 N N . ILE A 1 363 ? -3.077 -3.171 1.927 1.00 97.81 363 ILE A N 1
ATOM 2856 C CA . ILE A 1 363 ? -3.545 -4.564 1.771 1.00 97.81 363 ILE A CA 1
ATOM 2857 C C . ILE A 1 363 ? -4.785 -4.710 0.870 1.00 97.81 363 ILE A C 1
ATOM 2859 O O . ILE A 1 363 ? -5.326 -5.810 0.761 1.00 97.81 363 ILE A O 1
ATOM 2863 N N . GLY A 1 364 ? -5.231 -3.641 0.203 1.00 96.62 364 GLY A N 1
ATOM 2864 C CA . GLY A 1 364 ? -6.239 -3.739 -0.861 1.00 96.62 364 GLY A CA 1
ATOM 2865 C C . GLY A 1 364 ? -7.557 -3.007 -0.614 1.00 96.62 364 GLY A C 1
ATOM 2866 O O . GLY A 1 364 ? -8.370 -2.948 -1.535 1.00 96.62 364 GLY A O 1
ATOM 2867 N N . PHE A 1 365 ? -7.789 -2.406 0.556 1.00 97.75 365 PHE A N 1
ATOM 2868 C CA . PHE A 1 365 ? -9.077 -1.771 0.846 1.00 97.75 365 PHE A CA 1
ATOM 2869 C C . PHE A 1 365 ? -9.161 -0.322 0.333 1.00 97.75 365 PHE A C 1
ATOM 2871 O O . PHE A 1 365 ? -8.243 0.475 0.540 1.00 97.75 365 PHE A O 1
ATOM 2878 N N . PRO A 1 366 ? -10.262 0.077 -0.328 1.00 95.81 366 PRO A N 1
ATOM 2879 C CA . PRO A 1 366 ? -10.579 1.478 -0.557 1.00 95.81 366 PRO A CA 1
ATOM 2880 C C . PRO A 1 366 ? -11.180 2.086 0.716 1.00 95.81 366 PRO A C 1
ATOM 2882 O O . PRO A 1 366 ? -11.533 1.378 1.658 1.00 95.81 366 PRO A O 1
ATOM 2885 N N . HIS A 1 367 ? -11.387 3.402 0.718 1.00 95.38 367 HIS A N 1
ATOM 2886 C CA . HIS A 1 367 ? -12.248 4.000 1.733 1.00 95.38 367 HIS A CA 1
ATOM 2887 C C . HIS A 1 367 ? -13.682 3.465 1.625 1.00 95.38 367 HIS A C 1
ATOM 2889 O O . HIS A 1 367 ? -14.212 3.306 0.520 1.00 95.38 367 HIS A O 1
ATOM 2895 N N . ASN A 1 368 ? -14.346 3.295 2.767 1.00 93.50 368 ASN A N 1
ATOM 2896 C CA . ASN A 1 368 ? -15.751 2.909 2.839 1.00 93.50 368 ASN A CA 1
ATOM 2897 C C . ASN A 1 368 ? -16.565 3.935 3.638 1.00 93.50 368 ASN A C 1
ATOM 2899 O O . ASN A 1 368 ? -16.949 3.697 4.776 1.00 93.50 368 ASN A O 1
ATOM 2903 N N . MET A 1 369 ? -16.883 5.061 2.995 1.00 90.56 369 MET A N 1
ATOM 2904 C CA . MET A 1 369 ? -17.582 6.203 3.613 1.00 90.56 369 MET A CA 1
ATOM 2905 C C . MET A 1 369 ? -19.044 5.931 4.013 1.00 90.56 369 MET A C 1
ATOM 2907 O O . MET A 1 369 ? -19.750 6.836 4.449 1.00 90.56 369 MET A O 1
ATOM 2911 N N . LYS A 1 370 ? -19.555 4.717 3.772 1.00 89.31 370 LYS A N 1
ATOM 2912 C CA . LYS A 1 370 ? -20.916 4.329 4.166 1.00 89.31 370 LYS A CA 1
ATOM 2913 C C . LYS A 1 370 ? -20.962 3.723 5.568 1.00 89.31 370 LYS A C 1
ATOM 2915 O O . LYS A 1 370 ? -22.050 3.627 6.131 1.00 89.31 370 LYS A O 1
ATOM 2920 N N . ALA A 1 371 ? -19.832 3.280 6.116 1.00 90.00 371 ALA A N 1
ATOM 2921 C CA . ALA A 1 371 ? -19.796 2.464 7.326 1.00 90.00 371 ALA A CA 1
ATOM 2922 C C . ALA A 1 371 ? -20.253 3.222 8.581 1.00 90.00 371 ALA A C 1
ATOM 2924 O O . ALA A 1 371 ? -20.947 2.661 9.425 1.00 90.00 371 ALA A O 1
ATOM 2925 N N . SER A 1 372 ? -19.949 4.511 8.662 1.00 85.62 372 SER A N 1
ATOM 2926 C CA . SER A 1 372 ? -20.329 5.431 9.734 1.00 85.62 372 SER A CA 1
ATOM 2927 C C . SER A 1 372 ? -21.833 5.716 9.784 1.00 85.62 372 SER A C 1
ATOM 2929 O O . SER A 1 372 ? -22.338 6.145 10.817 1.00 85.62 372 SER A O 1
ATOM 2931 N N . ALA A 1 373 ? -22.574 5.423 8.709 1.00 88.62 373 ALA A N 1
ATOM 2932 C CA . ALA A 1 373 ? -24.034 5.510 8.674 1.00 88.62 373 ALA A CA 1
ATOM 2933 C C . ALA A 1 373 ? -24.737 4.186 9.037 1.00 88.62 373 ALA A C 1
ATOM 2935 O O . ALA A 1 373 ? -25.966 4.146 9.096 1.00 88.62 373 ALA A O 1
ATOM 2936 N N . MET A 1 374 ? -23.989 3.096 9.254 1.00 89.94 374 MET A N 1
ATOM 2937 C CA . MET A 1 374 ? -24.568 1.770 9.503 1.00 89.94 374 MET A CA 1
ATOM 2938 C C . MET A 1 374 ? -25.067 1.586 10.934 1.00 89.94 374 MET A C 1
ATOM 2940 O O . MET A 1 374 ? -25.972 0.782 11.163 1.00 89.94 374 MET A O 1
ATOM 2944 N N . TYR A 1 375 ? -24.478 2.296 11.896 1.00 92.69 375 TYR A N 1
ATOM 2945 C CA . TYR A 1 375 ? -24.836 2.177 13.304 1.00 92.69 375 TYR A CA 1
ATOM 2946 C C . TYR A 1 375 ? -25.699 3.364 13.743 1.00 92.69 375 TYR A C 1
ATOM 2948 O O . TYR A 1 375 ? -25.329 4.514 13.501 1.00 92.69 375 TYR A O 1
ATOM 2956 N N . PRO A 1 376 ? -26.845 3.115 14.400 1.00 94.12 376 PRO A N 1
ATOM 2957 C CA . PRO A 1 376 ? -27.631 4.176 15.014 1.00 94.12 376 PRO A CA 1
ATOM 2958 C C . PRO A 1 376 ? -26.819 4.982 16.039 1.00 94.12 376 PRO A C 1
ATOM 2960 O O . PRO A 1 376 ? -25.992 4.433 16.770 1.00 94.12 376 PRO A O 1
ATOM 2963 N N . ALA A 1 377 ? -27.077 6.289 16.120 1.00 93.12 377 ALA A N 1
ATOM 2964 C CA . ALA A 1 377 ? -26.331 7.195 16.997 1.00 93.12 377 ALA A CA 1
ATOM 2965 C C . ALA A 1 377 ? -26.458 6.841 18.493 1.00 93.12 377 ALA A C 1
ATOM 2967 O O . ALA A 1 377 ? -25.514 7.015 19.253 1.00 93.12 377 ALA A O 1
ATOM 2968 N N . ASP A 1 378 ? -27.608 6.321 18.922 1.00 94.94 378 ASP A N 1
ATOM 2969 C CA . ASP A 1 378 ? -27.829 5.820 20.284 1.00 94.94 378 ASP A CA 1
ATOM 2970 C C . ASP A 1 378 ? -27.031 4.540 20.572 1.00 94.94 378 ASP A C 1
ATOM 2972 O O . ASP A 1 378 ? -26.547 4.341 21.684 1.00 94.94 378 ASP A O 1
ATOM 2976 N N . SER A 1 379 ? -26.827 3.696 19.561 1.00 96.00 379 SER A N 1
ATOM 2977 C CA . SER A 1 379 ? -26.057 2.458 19.693 1.00 96.00 379 SER A CA 1
ATOM 2978 C C . SER A 1 379 ? -24.573 2.728 19.936 1.00 96.00 379 SER A C 1
ATOM 2980 O O . SER A 1 379 ? -23.974 2.095 20.799 1.00 96.00 379 SER A O 1
ATOM 2982 N N . VAL A 1 380 ? -23.979 3.712 19.252 1.00 95.44 380 VAL A N 1
ATOM 2983 C CA . VAL A 1 380 ? -22.560 4.067 19.458 1.00 95.44 380 VAL A CA 1
ATOM 2984 C C . VAL A 1 380 ? -22.291 4.784 20.789 1.00 95.44 380 VAL A C 1
ATOM 2986 O O . VAL A 1 380 ? -21.135 4.974 21.151 1.00 95.44 380 VAL A O 1
ATOM 2989 N N . ARG A 1 381 ? -23.339 5.132 21.547 1.00 97.12 381 ARG A N 1
ATOM 2990 C CA . ARG A 1 381 ? -23.259 5.601 22.942 1.00 97.12 381 ARG A CA 1
ATOM 2991 C C . ARG A 1 381 ? -23.347 4.467 23.970 1.00 97.12 381 ARG A C 1
ATOM 2993 O O . ARG A 1 381 ? -23.275 4.717 25.166 1.00 97.12 381 ARG A O 1
ATOM 3000 N N . SER A 1 382 ? -23.511 3.217 23.536 1.00 97.62 382 SER A N 1
ATOM 3001 C CA . SER A 1 382 ? -23.626 2.057 24.423 1.00 97.62 382 SER A CA 1
ATOM 3002 C C . SER A 1 382 ? -22.331 1.248 24.458 1.00 97.62 382 SER A C 1
ATOM 3004 O O . SER A 1 382 ? -21.934 0.656 23.454 1.00 97.62 382 SER A O 1
ATOM 3006 N N . ALA A 1 383 ? -21.703 1.149 25.633 1.00 96.25 383 ALA A N 1
ATOM 3007 C CA . ALA A 1 383 ? -20.476 0.369 25.811 1.00 96.25 383 ALA A CA 1
ATOM 3008 C C . ALA A 1 383 ? -20.654 -1.109 25.417 1.00 96.25 383 ALA A C 1
ATOM 3010 O O . ALA A 1 383 ? -19.807 -1.661 24.722 1.00 96.25 383 ALA A O 1
ATOM 3011 N N . SER A 1 384 ? -21.789 -1.726 25.769 1.00 96.88 384 SER A N 1
ATOM 3012 C CA . SER A 1 384 ? -22.074 -3.127 25.424 1.00 96.88 384 SER A CA 1
ATOM 3013 C C . SER A 1 384 ? -22.338 -3.334 23.931 1.00 96.88 384 SER A C 1
ATOM 3015 O O . SER A 1 384 ? -22.058 -4.402 23.385 1.00 96.88 384 SER A O 1
ATOM 3017 N N . PHE A 1 385 ? -22.865 -2.317 23.241 1.00 96.94 385 PHE A N 1
ATOM 3018 C CA . PHE A 1 385 ? -22.973 -2.355 21.786 1.00 96.94 385 PHE A CA 1
ATOM 3019 C C . PHE A 1 385 ? -21.587 -2.307 21.142 1.00 96.94 385 PHE A C 1
ATOM 3021 O O . PHE A 1 385 ? -21.308 -3.134 20.276 1.00 96.94 385 PHE A O 1
ATOM 3028 N N . LEU A 1 386 ? -20.736 -1.366 21.568 1.00 96.62 386 LEU A N 1
ATOM 3029 C CA . LEU A 1 386 ? -19.381 -1.210 21.037 1.00 96.62 386 LEU A CA 1
ATOM 3030 C C . LEU A 1 386 ? -18.548 -2.470 21.278 1.00 96.62 386 LEU A C 1
ATOM 3032 O O . LEU A 1 386 ? -17.941 -2.967 20.337 1.00 96.62 386 LEU A O 1
ATOM 3036 N N . GLU A 1 387 ? -18.597 -3.044 22.483 1.00 95.69 387 GLU A N 1
ATOM 3037 C CA . GLU A 1 387 ? -17.934 -4.310 22.822 1.00 95.69 387 GLU A CA 1
ATOM 3038 C C . GLU A 1 387 ? -18.343 -5.436 21.863 1.00 95.69 387 GLU A C 1
ATOM 3040 O O . GLU A 1 387 ? -17.490 -6.087 21.261 1.00 95.69 387 GLU A O 1
ATOM 3045 N N . ARG A 1 388 ? -19.650 -5.603 21.613 1.00 94.94 388 ARG A N 1
ATOM 3046 C CA . ARG A 1 388 ? -20.159 -6.598 20.653 1.00 94.94 388 ARG A CA 1
ATOM 3047 C C . ARG A 1 388 ? -19.683 -6.352 19.218 1.00 94.94 388 ARG A C 1
ATOM 3049 O O . ARG A 1 388 ? -19.586 -7.302 18.447 1.00 94.94 388 ARG A O 1
ATOM 3056 N N . MET A 1 389 ? -19.412 -5.102 18.848 1.00 94.19 389 MET A N 1
ATOM 3057 C CA . MET A 1 389 ? -18.868 -4.743 17.534 1.00 94.19 389 MET A CA 1
ATOM 3058 C C . MET A 1 389 ? -17.335 -4.793 17.485 1.00 94.19 389 MET A C 1
ATOM 3060 O O . MET A 1 389 ? -16.761 -4.304 16.520 1.00 94.19 389 MET A O 1
ATOM 3064 N N . GLY A 1 390 ? -16.668 -5.378 18.486 1.00 92.06 390 GLY A N 1
ATOM 3065 C CA . GLY A 1 390 ? -15.206 -5.465 18.535 1.00 92.06 390 GLY A CA 1
ATOM 3066 C C . GLY A 1 390 ? -14.544 -4.188 19.051 1.00 92.06 390 GLY A C 1
ATOM 3067 O O . GLY A 1 390 ? -13.427 -3.868 18.669 1.00 92.06 390 GLY A O 1
ATOM 3068 N N . GLY A 1 391 ? -15.246 -3.416 19.879 1.00 93.88 391 GLY A N 1
ATOM 3069 C CA . GLY A 1 391 ? -14.729 -2.181 20.462 1.00 93.88 391 GLY A CA 1
ATOM 3070 C C . GLY A 1 391 ? -14.690 -0.990 19.506 1.00 93.88 391 GLY A C 1
ATOM 3071 O O . GLY A 1 391 ? -13.996 -0.015 19.775 1.00 93.88 391 GLY A O 1
ATOM 3072 N N . THR A 1 392 ? -15.417 -1.038 18.388 1.00 94.44 392 THR A N 1
ATOM 3073 C CA . THR A 1 392 ? -15.435 0.037 17.386 1.00 94.44 392 THR A CA 1
ATOM 3074 C C . THR A 1 392 ? -16.836 0.602 17.163 1.00 94.44 392 THR A C 1
ATOM 3076 O O . THR A 1 392 ? -17.849 -0.091 17.262 1.00 94.44 392 THR A O 1
ATOM 3079 N N . HIS A 1 393 ? -16.892 1.894 16.844 1.00 94.81 393 HIS A N 1
ATOM 3080 C CA . HIS A 1 393 ? -18.117 2.648 16.564 1.00 94.81 393 HIS A CA 1
ATOM 3081 C C . HIS A 1 393 ? -18.405 2.786 15.059 1.00 94.81 393 HIS A C 1
ATOM 3083 O O . HIS A 1 393 ? -19.322 3.503 14.663 1.00 94.81 393 HIS A O 1
ATOM 3089 N N . THR A 1 394 ? -17.630 2.108 14.213 1.00 94.56 394 THR A N 1
ATOM 3090 C CA . THR A 1 394 ? -17.821 2.031 12.759 1.00 94.56 394 THR A CA 1
ATOM 3091 C C . THR A 1 394 ? -17.733 0.575 12.312 1.00 94.56 394 THR A C 1
ATOM 3093 O O . THR A 1 394 ? -17.056 -0.234 12.943 1.00 94.56 394 THR A O 1
ATOM 3096 N N . ALA A 1 395 ? -18.427 0.212 11.231 1.00 93.19 395 ALA A N 1
ATOM 3097 C CA . ALA A 1 395 ? -18.378 -1.156 10.714 1.00 93.19 395 ALA A CA 1
ATOM 3098 C C . ALA A 1 395 ? -16.997 -1.528 10.144 1.00 93.19 395 ALA A C 1
ATOM 3100 O O . ALA A 1 395 ? -16.630 -2.701 10.172 1.00 93.19 395 ALA A O 1
ATOM 3101 N N . THR A 1 396 ? -16.244 -0.542 9.650 1.00 95.06 396 THR A N 1
ATOM 3102 C CA . THR A 1 396 ? -14.872 -0.695 9.145 1.00 95.06 396 THR A CA 1
ATOM 3103 C C . THR A 1 396 ? -14.026 0.512 9.515 1.00 95.06 396 THR A C 1
ATOM 3105 O O . THR A 1 396 ? -14.500 1.654 9.486 1.00 95.06 396 THR A O 1
ATOM 3108 N N . LEU A 1 397 ? -12.758 0.243 9.816 1.00 95.38 397 LEU A N 1
ATOM 3109 C CA . LEU A 1 397 ? -11.703 1.223 10.028 1.00 95.38 397 LEU A CA 1
ATOM 3110 C C . LEU A 1 397 ? -11.462 2.114 8.801 1.00 95.38 397 LEU A C 1
ATOM 3112 O O . LEU A 1 397 ? -10.945 3.219 8.940 1.00 95.38 397 LEU A O 1
ATOM 3116 N N . MET A 1 398 ? -11.852 1.658 7.608 1.00 96.56 398 MET A N 1
ATOM 3117 C CA . MET A 1 398 ? -11.628 2.342 6.331 1.00 96.56 398 MET A CA 1
ATOM 3118 C C . MET A 1 398 ? -12.601 3.503 6.066 1.00 96.56 398 MET A C 1
ATOM 3120 O O . MET A 1 398 ? -12.593 4.085 4.979 1.00 96.56 398 MET A O 1
ATOM 3124 N N . ASP A 1 399 ? -13.462 3.847 7.023 1.00 92.69 399 ASP A N 1
ATOM 3125 C CA . ASP A 1 399 ? -14.262 5.075 6.993 1.00 92.69 399 ASP A CA 1
ATOM 3126 C C . ASP A 1 399 ? -13.488 6.255 7.608 1.00 92.69 399 ASP A C 1
ATOM 3128 O O . ASP A 1 399 ? -12.539 6.099 8.372 1.00 92.69 399 ASP A O 1
ATOM 3132 N N . TYR A 1 400 ? -13.938 7.467 7.321 1.00 87.75 400 TYR A N 1
ATOM 3133 C CA . TYR A 1 400 ? -13.528 8.703 7.973 1.00 87.75 400 TYR A CA 1
ATOM 3134 C C . TYR A 1 400 ? -14.397 9.032 9.196 1.00 87.75 400 TYR A C 1
ATOM 3136 O O . TYR A 1 400 ? -14.630 10.209 9.482 1.00 87.75 400 TYR A O 1
ATOM 3144 N N . SER A 1 401 ? -14.849 8.024 9.956 1.00 82.44 401 SER A N 1
ATOM 3145 C CA . SER A 1 401 ? -15.604 8.255 11.199 1.00 82.44 401 SER A CA 1
ATOM 3146 C C . SER A 1 401 ? -14.782 9.028 12.241 1.00 82.44 401 SER A C 1
ATOM 3148 O O . SER A 1 401 ? -15.349 9.792 13.020 1.00 82.44 401 SER A O 1
ATOM 3150 N N . ARG A 1 402 ? -13.442 8.907 12.192 1.00 87.81 402 ARG A N 1
ATOM 3151 C CA . ARG A 1 402 ? -12.486 9.490 13.156 1.00 87.81 402 ARG A CA 1
ATOM 3152 C C . ARG A 1 402 ? -12.830 9.030 14.572 1.00 87.81 402 ARG A C 1
ATOM 3154 O O . ARG A 1 402 ? -12.934 7.837 14.763 1.00 87.81 402 ARG A O 1
ATOM 3161 N N . PHE A 1 403 ? -12.974 9.901 15.568 1.00 95.88 403 PHE A N 1
ATOM 3162 C CA . PHE A 1 403 ? -13.269 9.478 16.944 1.00 95.88 403 PHE A CA 1
ATOM 3163 C C . PHE A 1 403 ? -14.776 9.438 17.230 1.00 95.88 403 PHE A C 1
ATOM 3165 O O . PHE A 1 403 ? -15.542 10.154 16.589 1.00 95.88 403 PHE A O 1
ATOM 3172 N N . ASN A 1 404 ? -15.208 8.656 18.224 1.00 96.06 404 ASN A N 1
ATOM 3173 C CA . ASN A 1 404 ? -16.615 8.556 18.631 1.00 96.06 404 ASN A CA 1
ATOM 3174 C C . ASN A 1 404 ? -17.096 9.821 19.369 1.00 96.06 404 ASN A C 1
ATOM 3176 O O . ASN A 1 404 ? -17.346 9.805 20.572 1.00 96.06 404 ASN A O 1
ATOM 3180 N N . TYR A 1 405 ? -17.238 10.930 18.646 1.00 94.19 405 TYR A N 1
ATOM 3181 C CA . TYR A 1 405 ? -17.679 12.223 19.184 1.00 94.19 405 TYR A CA 1
ATOM 3182 C C . TYR A 1 405 ? -19.163 12.261 19.582 1.00 94.19 405 TYR A C 1
ATOM 3184 O O . TYR A 1 405 ? -19.649 13.283 20.064 1.00 94.19 405 TYR A O 1
ATOM 3192 N N . VAL A 1 406 ? -19.912 11.182 19.329 1.00 94.50 406 VAL A N 1
ATOM 3193 C CA . VAL A 1 406 ? -21.319 11.063 19.732 1.00 94.50 406 VAL A CA 1
ATOM 3194 C C . VAL A 1 406 ? -21.424 10.696 21.215 1.00 94.50 406 VAL A C 1
ATOM 3196 O O . VAL A 1 406 ? -22.352 11.155 21.885 1.00 94.50 406 VAL A O 1
ATOM 3199 N N . ALA A 1 407 ? -20.464 9.919 21.730 1.00 95.88 407 ALA A N 1
ATOM 3200 C CA . ALA A 1 407 ? -20.380 9.556 23.140 1.00 95.88 407 ALA A CA 1
ATOM 3201 C C . ALA A 1 407 ? -20.280 10.798 24.039 1.00 95.88 407 ALA A C 1
ATOM 3203 O O . ALA A 1 407 ? -19.619 11.781 23.704 1.00 95.88 407 ALA A O 1
ATOM 3204 N N . GLN A 1 408 ? -20.950 10.748 25.184 1.00 95.81 408 GLN A N 1
ATOM 3205 C CA . GLN A 1 408 ? -20.966 11.785 26.213 1.00 95.81 408 GLN A CA 1
ATOM 3206 C C . GLN A 1 408 ? -20.378 11.251 27.530 1.00 95.81 408 GLN A C 1
ATOM 3208 O O . GLN A 1 408 ? -20.342 10.034 27.726 1.00 95.81 408 GLN A O 1
ATOM 3213 N N . PRO A 1 409 ? -19.911 12.121 28.449 1.00 95.19 409 PRO A N 1
ATOM 3214 C CA . PRO A 1 409 ? -19.303 11.684 29.708 1.00 95.19 409 PRO A CA 1
ATOM 3215 C C . PRO A 1 409 ? -20.173 10.723 30.528 1.00 95.19 409 PRO A C 1
ATOM 3217 O O . PRO A 1 409 ? -19.652 9.785 31.127 1.00 95.19 409 PRO A O 1
ATOM 3220 N N . GLU A 1 410 ? -21.497 10.898 30.521 1.00 95.69 410 GLU A N 1
ATOM 3221 C CA . GLU A 1 410 ? -22.430 10.010 31.221 1.00 95.69 410 GLU A CA 1
ATOM 3222 C C . GLU A 1 410 ? -22.530 8.595 30.626 1.00 95.69 410 GLU A C 1
ATOM 3224 O O . GLU A 1 410 ? -22.978 7.678 31.317 1.00 95.69 410 GLU A O 1
ATOM 3229 N N . ASP A 1 411 ? -22.092 8.393 29.380 1.00 96.69 411 ASP A N 1
ATOM 3230 C CA . ASP A 1 411 ? -22.139 7.090 28.709 1.00 96.69 411 ASP A CA 1
ATOM 3231 C C . ASP A 1 411 ? -21.052 6.133 29.226 1.00 96.69 411 ASP A C 1
ATOM 3233 O O . ASP A 1 411 ? -21.170 4.920 29.055 1.00 96.69 411 ASP A O 1
ATOM 3237 N N . ASN A 1 412 ? -20.005 6.661 29.879 1.00 94.88 412 ASN A N 1
ATOM 3238 C CA . ASN A 1 412 ? -18.886 5.893 30.443 1.00 94.88 412 ASN A CA 1
ATOM 3239 C C . ASN A 1 412 ? -18.252 4.906 29.437 1.00 94.88 412 ASN A C 1
ATOM 3241 O O . ASN A 1 412 ? -17.925 3.768 29.780 1.00 94.88 412 ASN A O 1
ATOM 3245 N N . ILE A 1 413 ? -18.095 5.337 28.180 1.00 97.44 413 ILE A N 1
ATOM 3246 C CA . ILE A 1 413 ? -17.472 4.529 27.125 1.00 97.44 413 ILE A CA 1
ATOM 3247 C C . ILE A 1 413 ? -15.982 4.302 27.441 1.00 97.44 413 ILE A C 1
ATOM 3249 O O . ILE A 1 413 ? -15.275 5.279 27.702 1.00 97.44 413 ILE A O 1
ATOM 3253 N N . PRO A 1 414 ? -15.477 3.051 27.379 1.00 96.88 414 PRO A N 1
ATOM 3254 C CA . PRO A 1 414 ? -14.045 2.774 27.475 1.00 96.88 414 PRO A CA 1
ATOM 3255 C C . PRO A 1 414 ? -13.241 3.597 26.464 1.00 96.88 414 PRO A C 1
ATOM 3257 O O . PRO A 1 414 ? -13.622 3.706 25.296 1.00 96.88 414 PRO A O 1
ATOM 3260 N N . LEU A 1 415 ? -12.122 4.182 26.898 1.00 95.75 415 LEU A N 1
ATOM 3261 C CA . LEU A 1 415 ? -11.350 5.131 26.084 1.00 95.75 415 LEU A CA 1
ATOM 3262 C C . LEU A 1 415 ? -10.845 4.502 24.777 1.00 95.75 415 LEU A C 1
ATOM 3264 O O . LEU A 1 415 ? -10.767 5.172 23.749 1.00 95.75 415 LEU A O 1
ATOM 3268 N N . GLU A 1 416 ? -10.541 3.206 24.792 1.00 94.50 416 GLU A N 1
ATOM 3269 C CA . GLU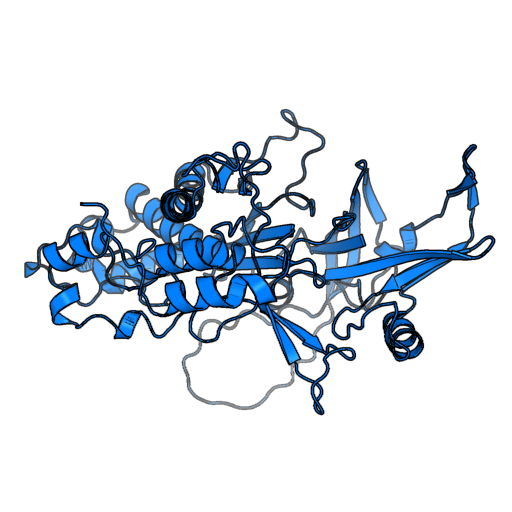 A 1 416 ? -10.154 2.437 23.612 1.00 94.50 416 GLU A CA 1
ATOM 3270 C C . GLU A 1 416 ? -11.255 2.361 22.542 1.00 94.50 416 GLU A C 1
ATOM 3272 O O . GLU A 1 416 ? -10.929 2.240 21.362 1.00 94.50 416 GLU A O 1
ATOM 3277 N N . TYR A 1 417 ? -12.534 2.485 22.918 1.00 96.38 417 TYR A N 1
ATOM 3278 C CA . TYR A 1 417 ? -13.673 2.430 21.991 1.00 96.38 417 TYR A CA 1
ATOM 3279 C C . TYR A 1 417 ? -14.022 3.796 21.388 1.00 96.38 417 TYR A C 1
ATOM 3281 O O . TYR A 1 417 ? -14.822 3.900 20.451 1.00 96.38 417 TYR A O 1
ATOM 3289 N N . LEU A 1 418 ? -13.391 4.863 21.888 1.00 96.75 418 LEU A N 1
ATOM 3290 C CA . LEU A 1 418 ? -13.472 6.191 21.282 1.00 96.75 418 LEU A CA 1
ATOM 3291 C C . LEU A 1 418 ? -12.676 6.271 19.974 1.00 96.75 418 LEU A C 1
ATOM 3293 O O . LEU A 1 418 ? -12.935 7.151 19.155 1.00 96.75 418 LEU A O 1
ATOM 3297 N N . ILE A 1 419 ? -11.729 5.355 19.766 1.00 96.38 419 ILE A N 1
ATOM 3298 C CA . ILE A 1 419 ? -10.852 5.285 18.596 1.00 96.38 419 ILE A CA 1
ATOM 3299 C C . ILE A 1 419 ? -11.313 4.118 17.712 1.00 96.38 419 ILE A C 1
ATOM 3301 O O . ILE A 1 419 ? -11.530 3.030 18.243 1.00 96.38 419 ILE A O 1
ATOM 3305 N N . PRO A 1 420 ? -11.467 4.296 16.386 1.00 94.62 420 PRO A N 1
ATOM 3306 C CA . PRO A 1 420 ? -11.821 3.201 15.495 1.00 94.62 420 PRO A CA 1
ATOM 3307 C C . PRO A 1 420 ? -10.802 2.073 15.567 1.00 94.62 420 PRO A C 1
ATOM 3309 O O . PRO A 1 420 ? -9.600 2.298 15.725 1.00 94.62 420 PRO A O 1
ATOM 3312 N N . GLN A 1 421 ? -11.302 0.860 15.397 1.00 94.81 421 GLN A N 1
ATOM 3313 C CA . GLN A 1 421 ? -10.507 -0.362 15.362 1.00 94.81 421 GLN A CA 1
ATOM 3314 C C . GLN A 1 421 ? -10.849 -1.144 14.095 1.00 94.81 421 GLN A C 1
ATOM 3316 O O . GLN A 1 421 ? -11.854 -0.840 13.441 1.00 94.81 421 GLN A O 1
ATOM 3321 N N . VAL A 1 422 ? -10.023 -2.141 13.765 1.00 96.69 422 VAL A N 1
ATOM 3322 C CA . VAL A 1 422 ? -10.340 -3.136 12.731 1.00 96.69 422 VAL A CA 1
ATOM 3323 C C . VAL A 1 422 ? -11.673 -3.783 13.108 1.00 96.69 422 VAL A C 1
ATOM 3325 O O . VAL A 1 422 ? -11.807 -4.410 14.155 1.00 96.69 422 VAL A O 1
ATOM 3328 N N . GLY A 1 423 ? -12.694 -3.517 12.300 1.00 93.94 423 GLY A N 1
ATOM 3329 C CA . GLY A 1 423 ? -14.086 -3.786 12.632 1.00 93.94 423 GLY A CA 1
ATOM 3330 C C . GLY A 1 423 ? -14.653 -5.026 11.943 1.00 93.94 423 GLY A C 1
ATOM 3331 O O . GLY A 1 423 ? -13.999 -5.646 11.101 1.00 93.94 423 GLY A O 1
ATOM 3332 N N . PRO A 1 424 ? -15.921 -5.373 12.220 1.00 94.56 424 PRO A N 1
ATOM 3333 C CA . PRO A 1 424 ? -16.555 -6.568 11.664 1.00 94.56 424 PRO A CA 1
ATOM 3334 C C . PRO A 1 424 ? -16.528 -6.643 10.129 1.00 94.56 424 PRO A C 1
ATOM 3336 O O . PRO A 1 424 ? -16.394 -7.729 9.562 1.00 94.56 424 PRO A O 1
ATOM 3339 N N . TYR A 1 425 ? -16.637 -5.504 9.433 1.00 95.44 425 TYR A N 1
ATOM 3340 C CA . TYR A 1 425 ? -16.545 -5.472 7.973 1.00 95.44 425 TYR A CA 1
ATOM 3341 C C . TYR A 1 425 ? -15.110 -5.674 7.475 1.00 95.44 425 TYR A C 1
ATOM 3343 O O . TYR A 1 425 ? -14.935 -6.275 6.420 1.00 95.44 425 TYR A O 1
ATOM 3351 N N . ASP A 1 426 ? -14.097 -5.233 8.224 1.00 97.38 426 ASP A N 1
ATOM 3352 C CA . ASP A 1 426 ? -12.691 -5.467 7.879 1.00 97.38 426 ASP A CA 1
ATOM 3353 C C . ASP A 1 426 ? -12.356 -6.960 7.968 1.00 97.38 426 ASP A C 1
ATOM 3355 O O . ASP A 1 426 ? -11.819 -7.526 7.018 1.00 97.38 426 ASP A O 1
ATOM 3359 N N . HIS A 1 427 ? -12.783 -7.629 9.045 1.00 97.50 427 HIS A N 1
ATOM 3360 C CA . HIS A 1 427 ? -12.680 -9.087 9.194 1.00 97.50 427 HIS A CA 1
ATOM 3361 C C . HIS A 1 427 ? -13.376 -9.831 8.047 1.00 97.50 427 HIS A C 1
ATOM 3363 O O . HIS A 1 427 ? -12.800 -10.719 7.413 1.00 97.50 427 HIS A O 1
ATOM 3369 N N . PHE A 1 428 ? -14.612 -9.438 7.726 1.00 96.81 428 PHE A N 1
ATOM 3370 C CA . PHE A 1 428 ? -15.332 -9.983 6.577 1.00 96.81 428 PHE A CA 1
ATOM 3371 C C . PHE A 1 428 ? -14.583 -9.745 5.257 1.00 96.81 428 PHE A C 1
ATOM 3373 O O . PHE A 1 428 ? -14.477 -10.668 4.449 1.00 96.81 428 PHE A O 1
ATOM 3380 N N . GLY A 1 429 ? -14.071 -8.533 5.037 1.00 97.38 429 GLY A N 1
ATOM 3381 C CA . GLY A 1 429 ? -13.346 -8.146 3.834 1.00 97.38 429 GLY A CA 1
ATOM 3382 C C . GLY A 1 429 ? -12.063 -8.950 3.662 1.00 97.38 429 GLY A C 1
ATOM 3383 O O . GLY A 1 429 ? -11.831 -9.490 2.582 1.00 97.38 429 GLY A O 1
ATOM 3384 N N . VAL A 1 430 ? -11.269 -9.105 4.727 1.00 98.50 430 VAL A N 1
ATOM 3385 C CA . VAL A 1 430 ? -10.035 -9.901 4.699 1.00 98.50 430 VAL A CA 1
ATOM 3386 C C . VAL A 1 430 ? -10.366 -11.362 4.419 1.00 98.50 430 VAL A C 1
ATOM 3388 O O . VAL A 1 430 ? -9.797 -11.930 3.492 1.00 98.50 430 VAL A O 1
ATOM 3391 N N . ARG A 1 431 ? -11.362 -11.952 5.092 1.00 97.25 431 ARG A N 1
ATOM 3392 C CA . ARG A 1 431 ? -11.821 -13.316 4.781 1.00 97.25 431 ARG A CA 1
ATOM 3393 C C . ARG A 1 431 ? -12.255 -13.453 3.320 1.00 97.25 431 ARG A C 1
ATOM 3395 O O . ARG A 1 431 ? -11.806 -14.349 2.611 1.00 97.25 431 ARG A O 1
ATOM 3402 N N . TRP A 1 432 ? -13.099 -12.541 2.839 1.00 98.00 432 TRP A N 1
ATOM 3403 C CA . TRP A 1 432 ? -13.598 -12.584 1.466 1.00 98.00 432 TRP A CA 1
ATOM 3404 C C . TRP A 1 432 ? -12.494 -12.387 0.426 1.00 98.00 432 TRP A C 1
ATOM 3406 O O . TRP A 1 432 ? -12.592 -12.966 -0.646 1.00 98.00 432 TRP A O 1
ATOM 3416 N N . GLY A 1 433 ? -11.455 -11.597 0.703 1.00 97.69 433 GLY A N 1
ATOM 3417 C CA . GLY A 1 433 ? -10.359 -11.341 -0.236 1.00 97.69 433 GLY A CA 1
ATOM 3418 C C . GLY A 1 433 ? -9.218 -12.357 -0.167 1.00 97.69 433 GLY A C 1
ATOM 3419 O O . GLY A 1 433 ? -8.622 -12.667 -1.198 1.00 97.69 433 GLY A O 1
ATOM 3420 N N . TYR A 1 434 ? -8.924 -12.896 1.017 1.00 98.19 434 TYR A N 1
ATOM 3421 C CA . TYR A 1 434 ? -7.703 -13.660 1.289 1.00 98.19 434 TYR A CA 1
ATOM 3422 C C . TYR A 1 434 ? -7.929 -15.137 1.603 1.00 98.19 434 TYR A C 1
ATOM 3424 O O . TYR A 1 434 ? -6.984 -15.909 1.461 1.00 98.19 434 TYR A O 1
ATOM 3432 N N . SER A 1 435 ? -9.140 -15.574 1.971 1.00 97.31 435 SER A N 1
ATOM 3433 C CA . SER A 1 435 ? -9.360 -17.002 2.221 1.00 97.31 435 SER A CA 1
ATOM 3434 C C . SER A 1 435 ? -9.135 -17.835 0.955 1.00 97.31 435 SER A C 1
ATOM 3436 O O . SER A 1 435 ? -9.696 -17.494 -0.102 1.00 97.31 435 SER A O 1
ATOM 3438 N N . PRO A 1 436 ? -8.352 -18.929 1.049 1.00 95.38 436 PRO A N 1
ATOM 3439 C CA . PRO A 1 436 ? -8.192 -19.868 -0.051 1.00 95.38 436 PRO A CA 1
ATOM 3440 C C . PRO A 1 436 ? -9.508 -20.605 -0.319 1.00 95.38 436 PRO A C 1
ATOM 3442 O O . PRO A 1 436 ? -10.282 -20.868 0.604 1.00 95.38 436 PRO A O 1
ATOM 3445 N N . ILE A 1 437 ? -9.739 -20.950 -1.584 1.00 95.69 437 ILE A N 1
ATOM 3446 C CA . ILE A 1 437 ? -10.838 -21.809 -2.042 1.00 95.69 437 ILE A CA 1
ATOM 3447 C C . ILE A 1 437 ? -10.163 -22.987 -2.762 1.00 95.69 437 ILE A C 1
ATOM 3449 O O . ILE A 1 437 ? -9.865 -22.863 -3.947 1.00 95.69 437 ILE A O 1
ATOM 3453 N N . PRO A 1 438 ? -9.798 -24.067 -2.043 1.00 90.56 438 PRO A N 1
ATOM 3454 C CA . PRO A 1 438 ? -8.941 -25.130 -2.577 1.00 90.56 438 PRO A CA 1
ATOM 3455 C C . PRO A 1 438 ? -9.498 -25.855 -3.805 1.00 90.56 438 PRO A C 1
ATOM 3457 O O . PRO A 1 438 ? -8.731 -26.447 -4.553 1.00 90.56 438 PRO A O 1
ATOM 3460 N N . GLU A 1 439 ? -10.817 -25.839 -3.993 1.00 91.44 439 GLU A N 1
ATOM 3461 C CA . GLU A 1 439 ? -11.507 -26.517 -5.091 1.00 91.44 439 GLU A CA 1
ATOM 3462 C C . GLU A 1 439 ? -11.570 -25.692 -6.390 1.00 91.44 439 GLU A C 1
ATOM 3464 O O . GLU A 1 439 ? -12.115 -26.184 -7.375 1.00 91.44 439 GLU A O 1
ATOM 3469 N N . ALA A 1 440 ? -11.065 -24.452 -6.393 1.00 94.62 440 ALA A N 1
ATOM 3470 C CA . ALA A 1 440 ? -11.089 -23.559 -7.550 1.00 94.62 440 ALA A CA 1
ATOM 3471 C C . ALA A 1 440 ? -9.694 -23.419 -8.181 1.00 94.62 440 ALA A C 1
ATOM 3473 O O . ALA A 1 440 ? -8.765 -22.916 -7.545 1.00 94.62 440 ALA A O 1
ATOM 3474 N N . ASP A 1 441 ? -9.580 -23.795 -9.454 1.00 93.31 441 ASP A N 1
ATOM 3475 C CA . ASP A 1 441 ? -8.378 -23.647 -10.283 1.00 93.31 441 ASP A CA 1
ATOM 3476 C C . ASP A 1 441 ? -8.458 -22.407 -11.194 1.00 93.31 441 ASP A C 1
ATOM 3478 O O . ASP A 1 441 ? -7.461 -21.975 -11.782 1.00 93.31 441 ASP A O 1
ATOM 3482 N N . THR A 1 442 ? -9.648 -21.811 -11.315 1.00 92.94 442 THR A N 1
ATOM 3483 C CA . THR A 1 442 ? -9.897 -20.600 -12.102 1.00 92.94 442 THR A CA 1
ATOM 3484 C C . THR A 1 442 ? -10.645 -19.522 -11.304 1.00 92.94 442 THR A C 1
ATOM 3486 O O . THR A 1 442 ? -11.407 -19.831 -10.385 1.00 92.94 442 THR A O 1
ATOM 3489 N N . PRO A 1 443 ? -10.517 -18.234 -11.684 1.00 92.06 443 PRO A N 1
ATOM 3490 C CA . PRO A 1 443 ? -11.282 -17.154 -11.053 1.00 92.06 443 PRO A CA 1
ATOM 3491 C C . PRO A 1 443 ? -12.809 -17.332 -11.131 1.00 92.06 443 PRO A C 1
ATOM 3493 O O . PRO A 1 443 ? -13.530 -16.872 -10.245 1.00 92.06 443 PRO A O 1
ATOM 3496 N N . ASP A 1 444 ? -13.312 -17.985 -12.185 1.00 91.75 444 ASP A N 1
ATOM 3497 C CA . ASP A 1 444 ? -14.746 -18.232 -12.373 1.00 91.75 444 ASP A CA 1
ATOM 3498 C C . ASP A 1 444 ? -15.275 -19.315 -11.419 1.00 91.75 444 ASP A C 1
ATOM 3500 O O . ASP A 1 444 ? -16.404 -19.209 -10.938 1.00 91.75 444 ASP A O 1
ATOM 3504 N N . GLU A 1 445 ? -14.457 -20.312 -11.074 1.00 96.50 445 GLU A N 1
ATOM 3505 C CA . GLU A 1 445 ? -14.810 -21.360 -10.106 1.00 96.50 445 GLU A CA 1
ATOM 3506 C C . GLU A 1 445 ? -14.918 -20.823 -8.668 1.00 96.50 445 GLU A C 1
ATOM 3508 O O . GLU A 1 445 ? -15.682 -21.360 -7.867 1.00 96.50 445 GLU A O 1
ATOM 3513 N N . GLU A 1 446 ? -14.251 -19.709 -8.334 1.00 96.56 446 GLU A N 1
ATOM 3514 C CA . GLU A 1 446 ? -14.423 -19.060 -7.025 1.00 96.56 446 GLU A CA 1
ATOM 3515 C C . GLU A 1 446 ? -15.818 -18.419 -6.855 1.00 96.56 446 GLU A C 1
ATOM 3517 O O . GLU A 1 446 ? -16.266 -18.191 -5.726 1.00 96.56 446 GLU A O 1
ATOM 3522 N N . LEU A 1 447 ? -16.521 -18.099 -7.952 1.00 94.31 447 LEU A N 1
ATOM 3523 C CA . LEU A 1 447 ? -17.690 -17.212 -7.931 1.00 94.31 447 LEU A CA 1
ATOM 3524 C C . LEU A 1 447 ? -18.832 -17.718 -7.051 1.00 94.31 447 LEU A C 1
ATOM 3526 O O . LEU A 1 447 ? -19.466 -16.907 -6.374 1.00 94.31 447 LEU A O 1
ATOM 3530 N N . GLU A 1 448 ? -19.137 -19.015 -7.058 1.00 95.44 448 GLU A N 1
ATOM 3531 C CA . GLU A 1 448 ? -20.232 -19.564 -6.248 1.00 95.44 448 GLU A CA 1
ATOM 3532 C C . GLU A 1 448 ? -19.967 -19.333 -4.755 1.00 95.44 448 GLU A C 1
ATOM 3534 O O . GLU A 1 448 ? -20.749 -18.661 -4.076 1.00 95.44 448 GLU A O 1
ATOM 3539 N N . THR A 1 449 ? -18.801 -19.765 -4.280 1.00 96.44 449 THR A N 1
ATOM 3540 C CA . THR A 1 449 ? -18.350 -19.593 -2.896 1.00 96.44 449 THR A CA 1
ATOM 3541 C C . THR A 1 449 ? -18.287 -18.115 -2.492 1.00 96.44 449 THR A C 1
ATOM 3543 O O . THR A 1 449 ? -18.819 -17.721 -1.448 1.00 96.44 449 THR A O 1
ATOM 3546 N N . LEU A 1 450 ? -17.710 -17.253 -3.338 1.00 96.38 450 LEU A N 1
ATOM 3547 C CA . LEU A 1 450 ? -17.621 -15.812 -3.074 1.00 96.38 450 LEU A CA 1
ATOM 3548 C C . LEU A 1 450 ? -19.002 -15.149 -2.993 1.00 96.38 450 LEU A C 1
ATOM 3550 O O . LEU A 1 450 ? -19.220 -14.266 -2.154 1.00 96.38 450 LEU A O 1
ATOM 3554 N N . ASN A 1 451 ? -19.951 -15.588 -3.825 1.00 95.56 451 ASN A N 1
ATOM 3555 C CA . ASN A 1 451 ? -21.331 -15.115 -3.804 1.00 95.56 451 ASN A CA 1
ATOM 3556 C C . ASN A 1 451 ? -22.049 -15.484 -2.505 1.00 95.56 451 ASN A C 1
ATOM 3558 O O . ASN A 1 451 ? -22.829 -14.676 -1.986 1.00 95.56 451 ASN A O 1
ATOM 3562 N N . GLU A 1 452 ? -21.818 -16.689 -1.987 1.00 94.81 452 GLU A N 1
ATOM 3563 C CA . GLU A 1 452 ? -22.374 -17.137 -0.711 1.00 94.81 452 GLU A CA 1
ATOM 3564 C C . GLU A 1 452 ? -21.819 -16.341 0.467 1.00 94.81 452 GLU A C 1
ATOM 3566 O O . GLU A 1 452 ? -22.590 -15.884 1.322 1.00 94.81 452 GLU A O 1
ATOM 3571 N N . TRP A 1 453 ? -20.502 -16.118 0.486 1.00 94.38 453 TRP A N 1
ATOM 3572 C CA . TRP A 1 453 ? -19.841 -15.324 1.518 1.00 94.38 453 TRP A CA 1
ATOM 3573 C C . TRP A 1 453 ? -20.347 -13.883 1.517 1.00 94.38 453 TRP A C 1
ATOM 3575 O O . TRP A 1 453 ? -20.736 -13.383 2.571 1.00 94.38 453 TRP A O 1
ATOM 3585 N N . ALA A 1 454 ? -20.437 -13.247 0.346 1.00 93.00 454 ALA A N 1
ATOM 3586 C CA . ALA A 1 454 ? -20.926 -11.874 0.209 1.00 93.00 454 ALA A CA 1
ATOM 3587 C C . ALA A 1 454 ? -22.406 -11.701 0.598 1.00 93.00 454 ALA A C 1
ATOM 3589 O O . ALA A 1 454 ? -22.826 -10.611 0.976 1.00 93.00 454 ALA A O 1
ATOM 3590 N N . ARG A 1 455 ? -23.219 -12.765 0.527 1.00 88.31 455 ARG A N 1
ATOM 3591 C CA . ARG A 1 455 ? -24.618 -12.761 1.003 1.00 88.31 455 ARG A CA 1
ATOM 3592 C C . ARG A 1 455 ? -24.744 -12.990 2.509 1.00 88.31 455 ARG A C 1
ATOM 3594 O O . ARG A 1 455 ? -25.861 -12.989 3.018 1.00 88.31 455 ARG A O 1
ATOM 3601 N N . GLY A 1 456 ? -23.640 -13.248 3.205 1.00 72.75 456 GLY A N 1
ATOM 3602 C CA . GLY A 1 456 ? -23.660 -13.547 4.630 1.00 72.75 456 GLY A CA 1
ATOM 3603 C C . GLY A 1 456 ? -24.268 -14.911 4.976 1.00 72.75 456 GLY A C 1
ATOM 3604 O O . GLY A 1 456 ? -24.599 -15.157 6.131 1.00 72.75 456 GLY A O 1
ATOM 3605 N N . LYS A 1 457 ? -24.401 -15.836 4.011 1.00 53.31 457 LYS A N 1
ATOM 3606 C CA . LYS A 1 457 ? -24.955 -17.182 4.272 1.00 53.31 457 LYS A CA 1
ATOM 3607 C C . LYS A 1 457 ? -24.017 -18.080 5.094 1.00 53.31 457 LYS A C 1
ATOM 3609 O O . LYS A 1 457 ? -24.415 -19.156 5.523 1.00 53.31 457 LYS A O 1
ATOM 3614 N N . ARG A 1 458 ? -22.800 -17.595 5.365 1.00 49.56 458 ARG A N 1
ATOM 3615 C CA . ARG A 1 458 ? -21.801 -18.178 6.269 1.00 49.56 458 ARG A CA 1
ATOM 3616 C C . ARG A 1 458 ? -21.331 -17.105 7.272 1.00 49.56 458 ARG A C 1
ATOM 3618 O O . ARG A 1 458 ? -20.162 -16.713 7.273 1.00 49.56 458 ARG A O 1
ATOM 3625 N N . ILE A 1 459 ? -22.264 -16.540 8.047 1.00 43.00 459 ILE A N 1
ATOM 3626 C CA . ILE A 1 459 ? -21.987 -15.587 9.141 1.00 43.00 459 ILE A CA 1
ATOM 3627 C C . ILE A 1 459 ? -21.839 -16.357 10.462 1.00 43.00 459 ILE A C 1
ATOM 3629 O O . ILE A 1 459 ? -22.795 -16.916 10.984 1.00 43.00 459 ILE A O 1
ATOM 3633 N N . PHE A 1 460 ? -20.587 -16.374 10.924 1.00 46.75 460 PHE A N 1
ATOM 3634 C CA . PHE A 1 460 ? -20.079 -16.277 12.296 1.00 46.75 460 PHE A CA 1
ATOM 3635 C C . PHE A 1 460 ? -20.863 -16.946 13.441 1.00 46.75 460 PHE A C 1
ATOM 3637 O O . PHE A 1 460 ? -21.765 -16.362 14.035 1.00 46.75 460 PHE A O 1
ATOM 3644 N N . THR A 1 461 ? -20.364 -18.110 13.861 1.00 32.12 461 THR A N 1
ATOM 3645 C CA . THR A 1 461 ? -20.356 -18.529 15.269 1.00 32.12 461 THR A CA 1
ATOM 3646 C C . THR A 1 461 ? -18.908 -18.819 15.672 1.00 32.12 461 THR A C 1
ATOM 3648 O O . THR A 1 461 ? -18.437 -19.943 15.516 1.00 32.12 461 THR A O 1
ATOM 3651 N N . ARG A 1 462 ? -18.183 -17.818 16.179 1.00 37.00 462 ARG A N 1
ATOM 3652 C CA . ARG A 1 462 ? -17.317 -18.084 17.334 1.00 37.00 462 ARG A CA 1
ATOM 3653 C C . ARG A 1 462 ? -18.231 -17.842 18.532 1.00 37.00 462 ARG A C 1
ATOM 3655 O O . ARG A 1 462 ? -18.741 -16.733 18.680 1.00 37.00 462 ARG A O 1
ATOM 3662 N N . GLY A 1 463 ? -18.601 -18.935 19.196 1.00 33.19 463 GLY A N 1
ATOM 3663 C CA . GLY A 1 463 ? -19.427 -18.906 20.403 1.00 33.19 463 GLY A CA 1
ATOM 3664 C C . GLY A 1 463 ? -18.688 -18.313 21.587 1.00 33.19 463 GLY A C 1
ATOM 3665 O O . GLY A 1 463 ? -17.442 -18.209 21.504 1.00 33.19 463 GLY A O 1
#

Mean predicted aligned error: 7.84 Å

Solvent-accessible surface area (backbone atoms only — not comparable to full-atom values): 25669 Å² total; per-residue (Å²): 60,39,37,41,33,39,71,74,64,68,69,54,72,59,70,76,68,54,81,64,50,45,48,74,42,40,35,46,82,46,78,60,86,68,30,38,34,37,22,38,47,63,54,57,62,46,54,53,82,87,44,86,62,22,69,56,56,56,54,68,40,54,49,55,79,72,47,76,34,61,52,77,45,68,46,98,87,69,46,77,38,65,81,62,64,58,70,78,36,40,82,38,84,79,73,49,94,48,51,74,45,34,48,95,63,26,49,78,75,49,73,53,74,56,100,56,33,41,38,40,35,29,40,44,20,24,39,32,83,54,70,70,79,79,76,71,91,72,76,98,73,87,84,86,88,78,89,70,78,80,61,70,38,81,43,72,40,43,35,39,36,20,38,28,58,60,69,88,72,70,57,86,36,46,68,58,48,97,90,54,83,53,36,61,53,67,29,36,44,77,62,60,91,59,100,58,85,50,77,45,44,22,27,33,32,63,76,69,46,52,67,45,78,87,47,79,58,19,45,33,73,56,51,49,52,34,30,32,41,77,79,39,59,73,87,41,48,66,29,47,29,46,17,44,38,62,50,29,66,24,33,37,71,22,27,17,76,53,38,42,41,42,40,76,47,71,49,64,88,79,36,72,85,69,55,83,77,39,59,84,46,21,28,37,41,58,38,75,31,70,55,57,45,70,49,37,32,65,43,61,42,75,89,20,20,30,39,59,21,31,38,32,42,43,23,60,27,30,59,56,48,47,51,53,49,48,40,74,46,43,20,91,72,34,77,64,48,72,46,85,80,58,49,65,76,57,53,30,52,52,49,14,45,52,43,32,40,29,46,42,29,28,60,19,36,50,77,40,81,61,29,58,73,70,56,58,74,73,48,59,37,31,49,71,52,21,52,74,38,62,30,12,64,30,41,30,44,48,27,84,62,63,53,50,50,79,45,50,74,91,45,67,58,58,74,72,37,34,39,54,31,75,7,63,49,40,32,50,48,37,25,72,72,58,38,82,60,92,91,39,95,47,51,73,61,42,46,63,62,54,52,40,52,76,68,49,78,74,68,82,79,84,129

pLDDT: mean 86.74, std 16.13, range [29.78, 98.81]